Protein AF-A0A7S3SRN6-F1 (afdb_monomer)

Nearest PDB structures (foldseek):
  3l2p-assembly1_A  TM=8.740E-01  e=3.001E-21  Homo sapiens
  3w5o-assembly1_A  TM=5.104E-01  e=5.900E-24  Homo sapiens
  3w1b-assembly1_A  TM=4.991E-01  e=2.522E-24  Homo sapiens
  3w1g-assembly1_A  TM=5.089E-01  e=8.772E-24  Homo sapiens
  3w5o-assembly2_B  TM=5.109E-01  e=4.535E-23  Homo sapiens

Radius of gyration: 28.88 Å; Cα contacts (8 Å, |Δi|>4): 821; chains: 1; bounding box: 76×75×84 Å

Organism: Emiliania huxleyi (NCBI:txid2903)

Structure (mmCIF, N/CA/C/O backbone):
data_AF-A0A7S3SRN6-F1
#
_entry.id   AF-A0A7S3SRN6-F1
#
loop_
_atom_site.group_PDB
_atom_site.id
_atom_site.type_symbol
_atom_site.label_atom_id
_atom_site.label_alt_id
_atom_site.label_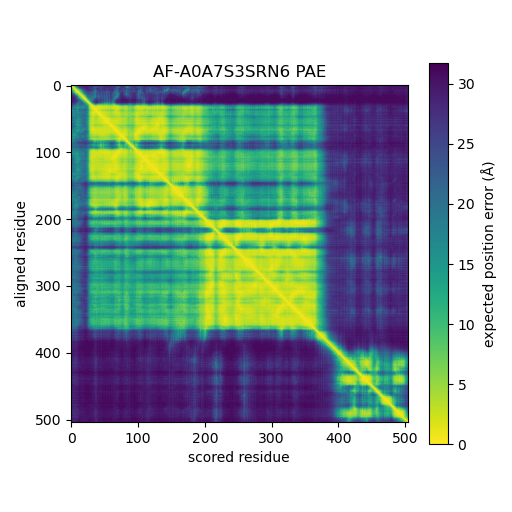comp_id
_atom_site.label_asym_id
_atom_site.label_entity_id
_atom_site.label_seq_id
_atom_site.pdbx_PDB_ins_code
_atom_site.Cartn_x
_atom_site.Cartn_y
_atom_site.Cartn_z
_atom_site.occupancy
_atom_site.B_iso_or_equiv
_atom_site.auth_seq_id
_atom_site.auth_comp_id
_atom_site.auth_asym_id
_atom_site.auth_atom_id
_atom_site.pdbx_PDB_model_num
ATOM 1 N N . GLY A 1 1 ? -6.797 2.881 9.393 1.00 30.70 1 GLY A N 1
ATOM 2 C CA . GLY A 1 1 ? -6.448 1.464 9.559 1.00 30.70 1 GLY A CA 1
ATOM 3 C C . GLY A 1 1 ? -5.070 1.255 8.996 1.00 30.70 1 GLY A C 1
ATOM 4 O O . GLY A 1 1 ? -4.954 0.955 7.815 1.00 30.70 1 GLY A O 1
ATOM 5 N N . ARG A 1 2 ? -4.068 1.547 9.819 1.00 31.56 2 ARG A N 1
ATOM 6 C CA . ARG A 1 2 ? -2.675 1.133 9.683 1.00 31.56 2 ARG A CA 1
ATOM 7 C C . ARG A 1 2 ? -2.211 0.856 11.086 1.00 31.56 2 ARG A C 1
ATOM 9 O O . ARG A 1 2 ? -2.297 1.781 11.878 1.00 31.56 2 ARG A O 1
ATOM 16 N N . GLY A 1 3 ? -1.727 -0.346 11.329 1.00 28.77 3 GLY A N 1
ATOM 17 C CA . GLY A 1 3 ? -1.123 -0.788 12.570 1.00 28.77 3 GLY A CA 1
ATOM 18 C C . GLY A 1 3 ? -0.777 -2.260 12.498 1.00 28.77 3 GLY A C 1
ATOM 19 O O . GLY A 1 3 ? -1.040 -2.984 11.533 1.00 28.77 3 GLY A O 1
ATOM 20 N N . ALA A 1 4 ? 0.016 -2.623 13.479 1.00 32.09 4 ALA A N 1
ATOM 21 C CA . ALA A 1 4 ? 0.765 -3.838 13.613 1.00 32.09 4 ALA A CA 1
ATOM 22 C C . ALA A 1 4 ? -0.178 -5.018 13.843 1.00 32.09 4 ALA A C 1
ATOM 24 O O . ALA A 1 4 ? -0.487 -5.365 14.973 1.00 32.09 4 ALA A O 1
ATOM 25 N N . GLY A 1 5 ? -0.618 -5.626 12.740 1.00 32.72 5 GLY A N 1
ATOM 26 C CA . GLY A 1 5 ? -1.587 -6.714 12.756 1.00 32.72 5 GLY A CA 1
ATOM 27 C C . GLY A 1 5 ? -2.955 -6.220 13.218 1.00 32.72 5 GLY A C 1
ATOM 28 O O . GLY A 1 5 ? -3.069 -5.583 14.255 1.00 32.72 5 GLY A O 1
ATOM 29 N N . ASP A 1 6 ? -4.023 -6.525 12.482 1.00 30.36 6 ASP A N 1
ATOM 30 C CA . ASP A 1 6 ? -5.361 -6.330 13.051 1.00 30.36 6 ASP A CA 1
ATOM 31 C C . ASP A 1 6 ? -5.391 -7.150 14.351 1.00 30.36 6 ASP A C 1
ATOM 33 O O . ASP A 1 6 ? -5.297 -8.365 14.279 1.00 30.36 6 ASP A O 1
ATOM 37 N N . ALA A 1 7 ? -5.379 -6.530 15.526 1.00 28.95 7 ALA A N 1
ATOM 38 C CA . ALA A 1 7 ? -5.305 -7.257 16.783 1.00 28.95 7 ALA A CA 1
ATOM 39 C C . ALA A 1 7 ? -6.702 -7.280 17.415 1.00 28.95 7 ALA A C 1
ATOM 41 O O . ALA A 1 7 ? -7.184 -6.245 17.865 1.00 28.95 7 ALA A O 1
ATOM 42 N N . GLU A 1 8 ? -7.357 -8.442 17.447 1.00 27.03 8 GLU A N 1
ATOM 43 C CA . GLU A 1 8 ? -8.533 -8.701 18.284 1.00 27.03 8 GLU A CA 1
ATOM 44 C C . GLU A 1 8 ? -8.035 -8.727 19.739 1.00 27.03 8 GLU A C 1
ATOM 46 O O . GLU A 1 8 ? -7.272 -9.622 20.115 1.00 27.03 8 GLU A O 1
ATOM 51 N N . ALA A 1 9 ? -8.413 -7.748 20.560 1.00 25.16 9 ALA A N 1
ATOM 52 C CA . ALA A 1 9 ? -8.109 -7.774 21.990 1.00 25.16 9 ALA A CA 1
ATOM 53 C C . ALA A 1 9 ? -9.276 -8.436 22.726 1.00 25.16 9 ALA A C 1
ATOM 55 O O . ALA A 1 9 ? -10.336 -7.822 22.867 1.00 25.16 9 ALA A O 1
ATOM 56 N N . ARG A 1 10 ? -9.104 -9.688 23.175 1.00 24.44 10 ARG A N 1
ATOM 57 C CA . ARG A 1 10 ? -10.104 -10.414 23.978 1.00 24.44 10 ARG A CA 1
ATOM 58 C C . ARG A 1 10 ? -9.890 -10.157 25.453 1.00 24.44 10 ARG A C 1
ATOM 60 O O . ARG A 1 10 ? -8.802 -10.350 25.985 1.00 24.44 10 ARG A O 1
ATOM 67 N N . TRP A 1 11 ? -10.973 -9.769 26.109 1.00 27.02 11 TRP A N 1
ATOM 68 C CA . TRP A 1 11 ? -11.018 -9.492 27.525 1.00 27.02 11 TRP A CA 1
ATOM 69 C C . TRP A 1 11 ? -12.108 -10.304 28.227 1.00 27.02 11 TRP A C 1
ATOM 71 O O . TRP A 1 11 ? -13.270 -10.324 27.807 1.00 27.02 11 TRP A O 1
ATOM 81 N N . ARG A 1 12 ? -11.735 -10.963 29.329 1.00 25.33 12 ARG A N 1
ATOM 82 C CA . ARG A 1 12 ? -12.642 -11.744 30.176 1.00 25.33 12 ARG A CA 1
ATOM 83 C C . ARG A 1 12 ? -12.251 -11.601 31.648 1.00 25.33 12 ARG A C 1
ATOM 85 O O . ARG A 1 12 ? -11.217 -12.121 32.057 1.00 25.33 12 ARG A O 1
ATOM 92 N N . GLN A 1 13 ? -13.097 -10.969 32.457 1.00 24.00 13 GLN A N 1
ATOM 93 C CA . GLN A 1 13 ? -13.023 -11.033 33.918 1.00 24.00 13 GLN A CA 1
ATOM 94 C C . GLN A 1 13 ? -13.489 -12.420 34.367 1.00 24.00 13 GLN A C 1
ATOM 96 O O . GLN A 1 13 ? -14.542 -12.910 33.951 1.00 24.00 13 GLN A O 1
ATOM 101 N N . ARG A 1 14 ? -12.709 -13.072 35.230 1.00 24.69 14 ARG A N 1
ATOM 102 C CA . ARG A 1 14 ? -13.219 -14.190 36.026 1.00 24.69 14 ARG A CA 1
ATOM 103 C C . ARG A 1 14 ? -13.883 -13.611 37.271 1.00 24.69 14 ARG A C 1
ATOM 105 O O . ARG A 1 14 ? -13.189 -13.187 38.187 1.00 24.69 14 ARG A O 1
ATOM 112 N N . SER A 1 15 ? -15.205 -13.651 37.343 1.00 22.80 15 SER A N 1
ATOM 113 C CA . SER A 1 15 ? -15.874 -13.845 38.629 1.00 22.80 15 SER A CA 1
ATOM 114 C C . SER A 1 15 ? -15.694 -15.318 39.016 1.00 22.80 15 SER A C 1
ATOM 116 O O . SER A 1 15 ? -15.903 -16.222 38.205 1.00 22.80 15 SER A O 1
ATOM 118 N N . ALA A 1 16 ? -15.168 -15.560 40.215 1.00 22.41 16 ALA A N 1
ATOM 119 C CA . ALA A 1 16 ? -14.794 -16.887 40.683 1.00 22.41 16 ALA A CA 1
ATOM 120 C C . ALA A 1 16 ? -16.010 -17.822 40.789 1.00 22.41 16 ALA A C 1
ATOM 122 O O . ALA A 1 16 ? -17.021 -17.448 41.371 1.00 22.41 16 ALA A O 1
ATOM 123 N N . ASN A 1 17 ? -15.877 -19.048 40.279 1.00 21.80 17 ASN A N 1
ATOM 124 C CA . ASN A 1 17 ? -16.054 -20.254 41.088 1.00 21.80 17 ASN A CA 1
ATOM 125 C C . ASN A 1 17 ? -15.354 -21.455 40.425 1.00 21.80 17 ASN A C 1
ATOM 127 O O . ASN A 1 17 ? -15.281 -21.570 39.203 1.00 21.80 17 ASN A O 1
ATOM 131 N N . TYR A 1 18 ? -14.726 -22.245 41.289 1.00 22.84 18 TYR A N 1
ATOM 132 C CA . TYR A 1 18 ? -13.701 -23.265 41.061 1.00 22.84 18 TYR A CA 1
ATOM 133 C C . TYR A 1 18 ? -14.275 -24.653 40.741 1.00 22.84 18 TYR A C 1
ATOM 135 O O . TYR A 1 18 ? -15.388 -24.948 41.150 1.00 22.84 18 TYR A O 1
ATOM 143 N N . GLU A 1 19 ? -13.446 -25.507 40.126 1.00 20.92 19 GLU A N 1
ATOM 144 C CA . GLU A 1 19 ? -13.027 -26.857 40.583 1.00 20.92 19 GLU A CA 1
ATOM 145 C C . GLU A 1 19 ? -12.031 -27.420 39.540 1.00 20.92 19 GLU A C 1
ATOM 147 O O . GLU A 1 19 ? -12.190 -27.163 38.353 1.00 20.92 19 GLU A O 1
ATOM 152 N N . LEU A 1 20 ? -10.970 -28.183 39.808 1.00 21.72 20 LEU A N 1
ATOM 153 C CA . LEU A 1 20 ? -10.150 -28.499 40.977 1.00 21.72 20 LEU A CA 1
ATOM 154 C C . LEU A 1 20 ? -8.841 -29.083 40.379 1.00 21.72 20 LEU A C 1
ATOM 156 O O . LEU A 1 20 ? -8.918 -29.925 39.486 1.00 21.72 20 LEU A O 1
ATOM 160 N N . GLY A 1 21 ? -7.646 -28.660 40.822 1.00 21.53 21 GLY A N 1
ATOM 161 C CA . GLY A 1 21 ? -6.384 -29.217 40.295 1.00 21.53 21 GLY A CA 1
ATOM 162 C C . GLY A 1 21 ? -5.071 -28.505 40.664 1.00 21.53 21 GLY A C 1
ATOM 163 O O . GLY A 1 21 ? -4.314 -28.175 39.764 1.00 21.53 21 GLY A O 1
ATOM 164 N N . LYS A 1 22 ? -4.813 -28.310 41.973 1.00 22.38 22 LYS A N 1
ATOM 165 C CA . LYS A 1 22 ? -3.531 -27.952 42.655 1.00 22.38 22 LYS A CA 1
ATOM 166 C C . LYS A 1 22 ? -2.871 -26.588 42.325 1.00 22.38 22 LYS A C 1
ATOM 168 O O . LYS A 1 22 ? -2.167 -26.438 41.340 1.00 22.38 22 LYS A O 1
ATOM 173 N N . SER A 1 23 ? -3.193 -25.567 43.138 1.00 25.16 23 SER A N 1
ATOM 174 C CA . SER A 1 23 ? -2.353 -24.889 44.173 1.00 25.16 23 SER A CA 1
ATOM 175 C C . SER A 1 23 ? -1.394 -23.816 43.621 1.00 25.16 23 SER A C 1
ATOM 177 O O . SER A 1 23 ? -0.496 -24.162 42.871 1.00 25.16 23 SER A O 1
ATOM 179 N N . GLY A 1 24 ? -1.463 -22.524 43.960 1.00 23.77 24 GLY A N 1
ATOM 180 C CA . GLY A 1 24 ? -2.249 -21.792 44.960 1.00 23.77 24 GLY A CA 1
ATOM 181 C C . GLY A 1 24 ? -2.081 -20.260 44.813 1.00 23.77 24 GLY A C 1
ATOM 182 O O . GLY A 1 24 ? -1.319 -19.816 43.963 1.00 23.77 24 GLY A O 1
ATOM 183 N N . SER A 1 25 ? -2.817 -19.510 45.656 1.00 28.16 25 SER A N 1
ATOM 184 C CA . SER A 1 25 ? -2.869 -18.036 45.877 1.00 28.16 25 SER A CA 1
ATOM 185 C C . SER A 1 25 ? -3.151 -17.149 44.645 1.00 28.16 25 SER A C 1
ATOM 187 O O . SER A 1 25 ? -2.421 -17.200 43.673 1.00 28.16 25 SER A O 1
ATOM 189 N N . GLY A 1 26 ? -4.157 -16.273 44.562 1.00 30.77 26 GLY A N 1
ATOM 190 C CA . GLY A 1 26 ? -4.875 -15.528 45.598 1.00 30.77 26 GLY A CA 1
ATOM 191 C C . GLY A 1 26 ? -4.762 -14.018 45.317 1.00 30.77 26 GLY A C 1
ATOM 192 O O . GLY A 1 26 ? -4.059 -13.331 46.042 1.00 30.77 26 GLY A O 1
ATOM 193 N N . GLY A 1 27 ? -5.410 -13.525 44.250 1.00 31.12 27 GLY A N 1
ATOM 194 C CA . GLY A 1 27 ? -5.484 -12.106 43.856 1.00 31.12 27 GLY A CA 1
ATOM 195 C C . GLY A 1 27 ? -6.184 -11.961 42.495 1.00 31.12 27 GLY A C 1
ATOM 196 O O . GLY A 1 27 ? -5.801 -12.632 41.540 1.00 31.12 27 GLY A O 1
ATOM 197 N N . GLY A 1 28 ? -7.266 -11.181 42.406 1.00 41.91 28 GLY A N 1
ATOM 198 C CA . GLY A 1 28 ? -8.108 -11.076 41.205 1.00 41.91 28 GLY A CA 1
ATOM 199 C C . GLY A 1 28 ? -7.416 -10.346 40.052 1.00 41.91 28 GLY A C 1
ATOM 200 O O . GLY A 1 28 ? -7.559 -9.137 39.924 1.00 41.91 28 GLY A O 1
ATOM 201 N N . GLY A 1 29 ? -6.667 -11.078 39.227 1.00 55.06 29 GLY A N 1
ATOM 202 C CA . GLY A 1 29 ? -5.972 -10.541 38.056 1.00 55.06 29 GLY A CA 1
ATOM 203 C C . GLY A 1 29 ? -6.871 -10.398 36.823 1.00 55.06 29 GLY A C 1
ATOM 204 O O . GLY A 1 29 ? -7.668 -11.285 36.501 1.00 55.06 29 GLY A O 1
ATOM 205 N N . PHE A 1 30 ? -6.714 -9.281 36.117 1.00 64.19 30 PHE A N 1
ATOM 206 C CA . PHE A 1 30 ? -7.155 -9.091 34.736 1.00 64.19 30 PHE A CA 1
ATOM 207 C C . PHE A 1 30 ? -6.277 -9.951 33.806 1.00 64.19 30 PHE A C 1
ATOM 209 O O . PHE A 1 30 ? -5.125 -10.223 34.119 1.00 64.19 30 PHE A O 1
ATOM 216 N N . ARG A 1 31 ? -6.810 -10.414 32.669 1.00 77.69 31 ARG A N 1
ATOM 217 C CA . ARG A 1 31 ? -6.010 -11.040 31.603 1.00 77.69 31 ARG A CA 1
ATOM 218 C C . ARG A 1 31 ? -6.426 -10.444 30.263 1.00 77.69 31 ARG A C 1
ATOM 220 O O . ARG A 1 31 ? -7.612 -10.478 29.930 1.00 77.69 31 ARG A O 1
ATOM 227 N N . ALA A 1 32 ? -5.458 -9.942 29.501 1.00 83.69 32 ALA A N 1
ATOM 228 C CA . ALA A 1 32 ? -5.636 -9.569 28.101 1.00 83.69 32 ALA A CA 1
ATOM 229 C C . ALA A 1 32 ? -4.971 -10.587 27.177 1.00 83.69 32 ALA A C 1
ATOM 231 O O . ALA A 1 32 ? -3.886 -11.091 27.461 1.00 83.69 32 ALA A O 1
ATOM 232 N N . GLU A 1 33 ? -5.622 -10.838 26.048 1.00 88.88 33 GLU A N 1
ATOM 233 C CA . GLU A 1 33 ? -5.079 -11.623 24.946 1.00 88.88 33 GLU A CA 1
ATOM 234 C C . GLU A 1 33 ? -5.138 -10.790 23.666 1.00 88.88 33 GLU A C 1
ATOM 236 O O . GLU A 1 33 ? -6.126 -10.089 23.422 1.00 88.88 33 GLU A O 1
ATOM 241 N N . TRP A 1 34 ? -4.100 -10.890 22.840 1.00 85.62 34 TRP A N 1
ATOM 242 C CA . TRP A 1 34 ? -3.951 -10.124 21.605 1.00 85.62 34 TRP A CA 1
ATOM 243 C C . TRP A 1 34 ? -3.855 -11.065 20.409 1.00 85.62 34 TRP A C 1
ATOM 245 O O . TRP A 1 34 ? -2.998 -11.945 20.379 1.00 85.62 34 TRP A O 1
ATOM 255 N N . TRP A 1 35 ? -4.695 -10.864 19.395 1.00 84.81 35 TRP A N 1
ATOM 256 C CA . TRP A 1 35 ? -4.815 -11.798 18.271 1.00 84.81 35 TRP A CA 1
ATOM 257 C C . TRP A 1 35 ? -4.707 -11.099 16.925 1.00 84.81 35 TRP A C 1
ATOM 259 O O . TRP A 1 35 ? -5.609 -10.364 16.567 1.00 84.81 35 TRP A O 1
ATOM 269 N N . SER A 1 36 ? -3.674 -11.377 16.129 1.00 80.19 36 SER A N 1
ATOM 270 C CA . SER A 1 36 ? -3.524 -10.787 14.784 1.00 80.19 36 SER A CA 1
ATOM 271 C C . SER A 1 36 ? -4.699 -11.089 13.831 1.00 80.19 36 SER A C 1
ATOM 273 O O . SER A 1 36 ? -5.464 -12.030 14.039 1.00 80.19 36 SER A O 1
ATOM 275 N N . ARG A 1 37 ? -4.751 -10.389 12.685 1.00 72.88 37 ARG A N 1
ATOM 276 C CA . ARG A 1 37 ? -5.779 -10.539 11.636 1.00 72.88 37 ARG A CA 1
ATOM 277 C C . ARG A 1 37 ? -5.948 -11.983 11.184 1.00 72.88 37 ARG A C 1
ATOM 279 O O . ARG A 1 37 ? -7.038 -12.435 10.851 1.00 72.88 37 ARG A O 1
ATOM 286 N N . SER A 1 38 ? -4.825 -12.696 11.137 1.00 72.12 38 SER A N 1
ATOM 287 C CA . SER A 1 38 ? -4.731 -14.107 10.766 1.00 72.12 38 SER A CA 1
ATOM 288 C C . SER A 1 38 ? -4.978 -15.070 11.936 1.00 72.12 38 SER A C 1
ATOM 290 O O . SER A 1 38 ? -4.677 -16.252 11.811 1.00 72.12 38 SER A O 1
ATOM 292 N N . ARG A 1 39 ? -5.495 -14.571 13.067 1.00 80.94 39 ARG A N 1
ATOM 293 C CA . ARG A 1 39 ? -5.759 -15.288 14.326 1.00 80.94 39 ARG A CA 1
ATOM 294 C C . ARG A 1 39 ? -4.526 -15.925 14.968 1.00 80.94 39 ARG A C 1
ATOM 296 O O . ARG A 1 39 ? -4.629 -16.940 15.646 1.00 80.94 39 ARG A O 1
ATOM 303 N N . LYS A 1 40 ? -3.351 -15.335 14.751 1.00 81.56 40 LYS A N 1
ATOM 304 C CA . LYS A 1 40 ? -2.128 -15.723 15.471 1.00 81.56 40 LYS A CA 1
ATOM 305 C C . LYS A 1 40 ? -2.042 -14.950 16.777 1.00 81.56 40 LYS A C 1
ATOM 307 O O . LYS A 1 40 ? -2.223 -13.732 16.745 1.00 81.56 40 LYS A O 1
ATOM 312 N N . ASP A 1 41 ? -1.739 -15.653 17.858 1.00 84.56 41 ASP A N 1
ATOM 313 C CA . ASP A 1 41 ? -1.515 -15.068 19.176 1.00 84.56 41 ASP A CA 1
ATOM 314 C C . ASP A 1 41 ? -0.289 -14.138 19.154 1.00 84.56 41 ASP A C 1
ATOM 316 O O . ASP A 1 41 ? 0.812 -14.526 18.754 1.00 84.56 41 ASP A O 1
ATOM 320 N N . ALA A 1 42 ? -0.512 -12.892 19.556 1.00 83.94 42 ALA A N 1
ATOM 321 C CA . ALA A 1 42 ? 0.465 -11.816 19.660 1.00 83.94 42 ALA A CA 1
ATOM 322 C C . ALA A 1 42 ? 0.598 -11.303 21.107 1.00 83.94 42 ALA A C 1
ATOM 324 O O . ALA A 1 42 ? 1.219 -10.268 21.345 1.00 83.94 42 ALA A O 1
ATOM 325 N N . SER A 1 43 ? 0.044 -12.016 22.091 1.00 83.88 43 SER A N 1
ATOM 326 C CA . SER A 1 43 ? 0.059 -11.609 23.503 1.00 83.88 43 SER A CA 1
ATOM 327 C C . SER A 1 43 ? 1.480 -11.493 24.053 1.00 83.88 43 SER A C 1
ATOM 329 O O . SER A 1 43 ? 1.754 -10.611 24.854 1.00 83.88 43 SER A O 1
ATOM 331 N N . HIS A 1 44 ? 2.409 -12.307 23.547 1.00 82.38 44 HIS A N 1
ATOM 332 C CA . HIS A 1 44 ? 3.837 -12.225 23.869 1.00 82.38 44 HIS A CA 1
ATOM 333 C C . HIS A 1 44 ? 4.526 -10.941 23.367 1.00 82.38 44 HIS A C 1
ATOM 335 O O . HIS A 1 44 ? 5.606 -10.613 23.847 1.00 82.38 44 HIS A O 1
ATOM 341 N N . LEU A 1 45 ? 3.942 -10.230 22.393 1.00 78.81 45 LEU A N 1
ATOM 342 C CA . LEU A 1 45 ? 4.490 -8.973 21.865 1.00 78.81 45 LEU A CA 1
ATOM 343 C C . LEU A 1 45 ? 3.970 -7.757 22.631 1.00 78.81 45 LEU A C 1
ATOM 345 O O . LEU A 1 45 ? 4.706 -6.791 22.821 1.00 78.81 45 LEU A O 1
ATOM 349 N N . TYR A 1 46 ? 2.698 -7.794 23.038 1.00 82.38 46 TYR A N 1
ATOM 350 C CA . TYR A 1 46 ? 1.994 -6.608 23.534 1.00 82.38 46 TYR A CA 1
ATOM 351 C C . TYR A 1 46 ? 1.578 -6.695 25.000 1.00 82.38 46 TYR A C 1
ATOM 353 O O . TYR A 1 46 ? 1.416 -5.647 25.621 1.00 82.38 46 TYR A O 1
ATOM 361 N N . GLY A 1 47 ? 1.421 -7.907 25.545 1.00 80.75 47 GLY A N 1
ATOM 362 C CA . GLY A 1 47 ? 0.859 -8.174 26.871 1.00 80.75 47 GLY A CA 1
ATOM 363 C C . GLY A 1 47 ? 1.508 -7.333 27.961 1.00 80.75 47 GLY A C 1
ATOM 364 O O . GLY A 1 47 ? 0.859 -6.430 28.479 1.00 80.75 47 GLY A O 1
ATOM 365 N N . GLU A 1 48 ? 2.803 -7.546 28.210 1.00 81.00 48 GLU A N 1
ATOM 366 C CA . GLU A 1 48 ? 3.558 -6.828 29.251 1.00 81.00 48 GLU A CA 1
ATOM 367 C C . GLU A 1 48 ? 3.486 -5.302 29.089 1.00 81.00 48 GLU A C 1
ATOM 369 O O . GLU A 1 48 ? 3.337 -4.572 30.060 1.00 81.00 48 GLU A O 1
ATOM 374 N N . SER A 1 49 ? 3.543 -4.797 27.852 1.00 81.44 49 SER A N 1
ATOM 375 C CA . SER A 1 49 ? 3.565 -3.350 27.592 1.00 81.44 49 SER A CA 1
ATOM 376 C C . SER A 1 49 ? 2.203 -2.655 27.702 1.00 81.44 49 SER A C 1
ATOM 378 O O . SER A 1 49 ? 2.150 -1.430 27.801 1.00 81.44 49 SER A O 1
ATOM 380 N N . MET A 1 50 ? 1.105 -3.412 27.633 1.00 85.62 50 MET A N 1
ATOM 381 C CA . MET A 1 50 ? -0.253 -2.866 27.533 1.00 85.62 50 MET A CA 1
ATOM 382 C C . MET A 1 50 ? -1.154 -3.253 28.706 1.00 85.62 50 MET A C 1
ATOM 384 O O . MET A 1 50 ? -2.242 -2.693 28.825 1.00 85.62 50 MET A O 1
ATOM 388 N N . GLU A 1 51 ? -0.742 -4.187 29.561 1.00 84.94 51 GLU A N 1
ATOM 389 C CA . GLU A 1 51 ? -1.555 -4.674 30.678 1.00 84.94 51 GLU A CA 1
ATOM 390 C C . GLU A 1 51 ? -1.922 -3.549 31.654 1.00 84.94 51 GLU A C 1
ATOM 392 O O . GLU A 1 51 ? -3.108 -3.300 31.874 1.00 84.94 51 GLU A O 1
ATOM 397 N N . ASP A 1 52 ? -0.937 -2.775 32.118 1.00 86.06 52 ASP A N 1
ATOM 398 C CA . ASP A 1 52 ? -1.170 -1.615 32.991 1.00 86.06 52 ASP A CA 1
ATOM 399 C C . ASP A 1 52 ? -2.052 -0.554 32.321 1.00 86.06 52 ASP A C 1
ATOM 401 O O . ASP A 1 52 ? -2.938 0.033 32.945 1.00 86.06 52 ASP A O 1
ATOM 405 N N . VAL A 1 53 ? -1.845 -0.333 31.017 1.00 88.00 53 VAL A N 1
ATOM 406 C CA . VAL A 1 53 ? -2.640 0.619 30.232 1.00 88.00 53 VAL A CA 1
ATOM 407 C C . VAL A 1 53 ? -4.101 0.184 30.203 1.00 88.00 53 VAL A C 1
ATOM 409 O O . VAL A 1 53 ? -4.986 1.015 30.394 1.00 88.00 53 VAL A O 1
ATOM 412 N N . LEU A 1 54 ? -4.372 -1.103 29.980 1.00 86.56 54 LEU A N 1
ATOM 413 C CA . LEU A 1 54 ? -5.733 -1.630 29.958 1.00 86.56 54 LEU A CA 1
ATOM 414 C C . LEU A 1 54 ? -6.382 -1.583 31.342 1.00 86.56 54 LEU A C 1
ATOM 416 O O . LEU A 1 54 ? -7.542 -1.185 31.428 1.00 86.56 54 LEU A O 1
ATOM 420 N N . CYS A 1 55 ? -5.645 -1.912 32.403 1.00 86.00 55 CYS A N 1
ATOM 421 C CA . CYS A 1 55 ? -6.126 -1.809 33.782 1.00 86.00 55 CYS A CA 1
ATOM 422 C C . CYS A 1 55 ? -6.544 -0.376 34.151 1.00 86.00 55 CYS A C 1
ATOM 424 O O . CYS A 1 55 ? -7.547 -0.184 34.831 1.00 86.00 55 CYS A O 1
ATOM 426 N N . GLU A 1 56 ? -5.810 0.633 33.681 1.00 90.12 56 GLU A N 1
ATOM 427 C CA . GLU A 1 56 ? -6.135 2.045 33.922 1.00 90.12 56 GLU A CA 1
ATOM 428 C C . GLU A 1 56 ? -7.277 2.559 33.025 1.00 90.12 56 GLU A C 1
ATOM 430 O O . GLU A 1 56 ? -8.098 3.384 33.441 1.00 90.12 56 GLU A O 1
ATOM 435 N N . CYS A 1 57 ? -7.316 2.105 31.769 1.00 92.25 57 CYS A N 1
ATOM 436 C CA . CYS A 1 57 ? -8.206 2.656 30.749 1.00 92.25 57 CYS A CA 1
ATOM 437 C C . CYS A 1 57 ? -9.586 1.991 30.720 1.00 92.25 57 CYS A C 1
ATOM 439 O O . CYS A 1 57 ? -10.573 2.657 30.404 1.00 92.25 57 CYS A O 1
ATOM 441 N N . VAL A 1 58 ? -9.697 0.695 31.009 1.00 90.88 58 VAL A N 1
ATOM 442 C CA . VAL A 1 58 ? -10.988 -0.008 31.027 1.00 90.88 58 VAL A CA 1
ATOM 443 C C . VAL A 1 58 ? -11.736 0.349 32.310 1.00 90.88 58 VAL A C 1
ATOM 445 O O . VAL A 1 58 ? -11.157 0.363 33.393 1.00 90.88 58 VAL A O 1
ATOM 448 N N . ARG A 1 59 ? -13.030 0.672 32.211 1.00 91.12 59 ARG A N 1
ATOM 449 C CA . ARG A 1 59 ? -13.807 1.010 33.411 1.00 91.12 59 ARG A CA 1
ATOM 450 C C . ARG A 1 59 ? -14.057 -0.212 34.299 1.00 91.12 59 ARG A C 1
ATOM 452 O O . ARG A 1 59 ? -14.233 -1.322 33.811 1.00 91.12 59 ARG A O 1
ATOM 459 N N . GLU A 1 60 ? -14.175 0.034 35.600 1.00 87.38 60 GLU A N 1
ATOM 460 C CA . GLU A 1 60 ? -14.351 -0.993 36.639 1.00 87.38 60 GLU A CA 1
ATOM 461 C C . GLU A 1 60 ? -15.635 -1.833 36.501 1.00 87.38 60 GLU A C 1
ATOM 463 O O . GLU A 1 60 ? -15.675 -2.976 36.949 1.00 87.38 60 GLU A O 1
ATOM 468 N N . ASP A 1 61 ? -16.690 -1.290 35.884 1.00 89.19 61 ASP A N 1
ATOM 469 C CA . ASP A 1 61 ? -17.979 -1.969 35.673 1.00 89.19 61 ASP A CA 1
ATOM 470 C C . ASP A 1 61 ? -17.999 -2.898 34.450 1.00 89.19 61 ASP A C 1
ATOM 472 O O . ASP A 1 61 ? -18.976 -3.613 34.194 1.00 89.19 61 ASP A O 1
ATOM 476 N N . VAL A 1 62 ? -16.937 -2.867 33.653 1.00 90.44 62 VAL A N 1
ATOM 477 C CA . VAL A 1 62 ? -16.774 -3.753 32.508 1.00 90.44 62 VAL A CA 1
ATOM 478 C C . VAL A 1 62 ? -16.295 -5.084 33.082 1.00 90.44 62 VAL A C 1
ATOM 480 O O . VAL A 1 62 ? -15.347 -5.094 33.853 1.00 90.44 62 VAL A O 1
ATOM 483 N N . THR A 1 63 ? -16.940 -6.201 32.710 1.00 89.81 63 THR A N 1
ATOM 484 C CA . THR A 1 63 ? -16.597 -7.591 33.091 1.00 89.81 63 THR A CA 1
ATOM 485 C C . THR A 1 63 ? -16.092 -8.477 31.940 1.00 89.81 63 THR A C 1
ATOM 487 O O . THR A 1 63 ? -15.422 -9.484 32.143 1.00 89.81 63 THR A O 1
ATOM 490 N N . SER A 1 64 ? -16.380 -8.147 30.683 1.00 88.75 64 SER A N 1
ATOM 491 C CA . SER A 1 64 ? -15.661 -8.708 29.521 1.00 88.75 64 SER A CA 1
ATOM 492 C C . SER A 1 64 ? -15.765 -7.755 28.335 1.00 88.75 64 SER A C 1
ATOM 494 O O . SER A 1 64 ? -16.702 -6.965 28.258 1.00 88.75 64 SER A O 1
ATOM 496 N N . LEU A 1 65 ? -14.794 -7.778 27.427 1.00 92.19 65 LEU A N 1
ATOM 497 C CA . LEU A 1 65 ? -14.686 -6.814 26.330 1.00 92.19 65 LEU A CA 1
ATOM 498 C C . LEU A 1 65 ? -13.995 -7.478 25.139 1.00 92.19 65 LEU A C 1
ATOM 500 O O . LEU A 1 65 ? -13.134 -8.332 25.307 1.00 92.19 65 LEU A O 1
ATOM 504 N N . LEU A 1 66 ? -14.365 -7.105 23.924 1.00 93.44 66 LEU A N 1
ATOM 505 C CA . LEU A 1 66 ? -13.598 -7.457 22.734 1.00 93.44 66 LEU A CA 1
ATOM 506 C C . LEU A 1 66 ? -13.424 -6.200 21.910 1.00 93.44 66 LEU A C 1
ATOM 508 O O . LEU A 1 66 ? -14.417 -5.674 21.406 1.00 93.44 66 LEU A O 1
ATOM 512 N N . LEU A 1 67 ? -12.193 -5.707 21.816 1.00 92.69 67 LEU A N 1
ATOM 513 C CA . LEU A 1 67 ? -11.883 -4.511 21.042 1.00 92.69 67 LEU A CA 1
ATOM 514 C C . LEU A 1 67 ? -11.304 -4.899 19.690 1.00 92.69 67 LEU A C 1
ATOM 516 O O . LEU A 1 67 ? -10.461 -5.791 19.598 1.00 92.69 67 LEU A O 1
ATOM 520 N N . ASP A 1 68 ? -11.753 -4.183 18.665 1.00 90.75 68 ASP A N 1
ATOM 521 C CA . ASP A 1 68 ? -11.129 -4.184 17.349 1.00 90.75 68 ASP A CA 1
ATOM 522 C C . ASP A 1 68 ? -10.413 -2.848 17.161 1.00 90.75 68 ASP A C 1
ATOM 524 O O . ASP A 1 68 ? -10.944 -1.769 17.474 1.00 90.75 68 ASP A O 1
ATOM 528 N N . GLY A 1 69 ? -9.174 -2.922 16.708 1.00 89.12 69 GLY A N 1
ATOM 529 C CA . GLY A 1 69 ? -8.265 -1.804 16.780 1.00 89.12 69 GLY A CA 1
ATOM 530 C C . GLY A 1 69 ? -6.965 -2.060 16.056 1.00 89.12 69 GLY A C 1
ATOM 531 O O . GLY A 1 69 ? -6.774 -3.039 15.339 1.00 89.12 69 GLY A O 1
ATOM 532 N N . GLU A 1 70 ? -6.079 -1.101 16.230 1.00 85.50 70 GLU A N 1
ATOM 533 C CA . GLU A 1 70 ? -4.904 -0.952 15.407 1.00 85.50 70 GLU A CA 1
ATOM 534 C C . GLU A 1 70 ? -3.718 -0.646 16.319 1.00 85.50 70 GLU A C 1
ATOM 536 O O . GLU A 1 70 ? -3.709 0.378 17.006 1.00 85.50 70 GLU A O 1
ATOM 541 N N . MET A 1 71 ? -2.748 -1.558 16.386 1.00 85.44 71 MET A N 1
ATOM 542 C CA . MET A 1 71 ? -1.589 -1.393 17.262 1.00 85.44 71 MET A CA 1
ATOM 543 C C . MET A 1 71 ? -0.536 -0.510 16.589 1.00 85.44 71 MET A C 1
ATOM 545 O O . MET A 1 71 ? -0.044 -0.823 15.510 1.00 85.44 71 MET A O 1
ATOM 549 N N . MET A 1 72 ? -0.169 0.597 17.215 1.00 83.44 72 MET A N 1
ATOM 550 C CA . MET A 1 72 ? 0.809 1.553 16.700 1.00 83.44 72 MET A CA 1
ATOM 551 C C . MET A 1 72 ? 2.038 1.607 17.591 1.00 83.44 72 MET A C 1
ATOM 553 O O . MET A 1 72 ? 1.971 1.258 18.764 1.00 83.44 72 MET A O 1
ATOM 557 N N . VAL A 1 73 ? 3.151 2.086 17.042 1.00 82.44 73 VAL A N 1
ATOM 558 C CA . VAL A 1 73 ? 4.279 2.556 17.847 1.00 82.44 73 VAL A CA 1
ATOM 559 C C . VAL A 1 73 ? 4.314 4.068 17.736 1.00 82.44 73 VAL A C 1
ATOM 561 O O . VAL A 1 73 ? 4.165 4.620 16.641 1.00 82.44 73 VAL A O 1
ATOM 564 N N . VAL A 1 74 ? 4.434 4.728 18.878 1.00 82.12 74 VAL A N 1
ATOM 565 C CA . VAL A 1 74 ? 4.501 6.179 18.980 1.00 82.12 74 VAL A CA 1
ATOM 566 C C . VAL A 1 74 ? 5.811 6.583 19.625 1.00 82.12 74 VAL A C 1
ATOM 568 O O . VAL A 1 74 ? 6.224 6.008 20.632 1.00 82.12 74 VAL A O 1
ATOM 571 N N . ASP A 1 75 ? 6.432 7.581 19.021 1.00 85.00 75 ASP A N 1
ATOM 572 C CA . ASP A 1 75 ? 7.552 8.308 19.583 1.00 85.00 75 ASP A CA 1
ATOM 573 C C . ASP A 1 75 ? 7.018 9.311 20.606 1.00 85.00 75 ASP A C 1
ATOM 575 O O . ASP A 1 75 ? 6.207 10.176 20.274 1.00 85.00 75 ASP A O 1
ATOM 579 N N . LEU A 1 76 ? 7.426 9.163 21.863 1.00 84.94 76 LEU A N 1
ATOM 580 C CA . LEU A 1 76 ? 6.988 10.011 22.968 1.00 84.94 76 LEU A CA 1
ATOM 581 C C . LEU A 1 76 ? 7.636 11.401 22.938 1.00 84.94 76 LEU A C 1
ATOM 583 O O . LEU A 1 76 ? 7.077 12.325 23.526 1.00 84.94 76 LEU A O 1
ATOM 587 N N . GLU A 1 77 ? 8.772 11.567 22.257 1.00 85.62 77 GLU A N 1
ATOM 588 C CA . GLU A 1 77 ? 9.445 12.861 22.111 1.00 85.62 77 GLU A CA 1
ATOM 589 C C . GLU A 1 77 ? 8.754 13.707 21.042 1.00 85.62 77 GLU A C 1
ATOM 591 O O . GLU A 1 77 ? 8.454 14.883 21.258 1.00 85.62 77 GLU A O 1
ATOM 596 N N . THR A 1 78 ? 8.459 13.103 19.887 1.00 81.69 78 THR A N 1
ATOM 597 C CA . THR A 1 78 ? 7.820 13.814 18.766 1.00 81.69 78 THR A CA 1
ATOM 598 C C . THR A 1 78 ? 6.294 13.722 18.773 1.00 81.69 78 THR A C 1
ATOM 600 O O . THR A 1 78 ? 5.623 14.474 18.059 1.00 81.69 78 THR A O 1
ATOM 603 N N . GLY A 1 79 ? 5.723 12.792 19.542 1.00 79.75 79 GLY A N 1
ATOM 604 C CA . GLY A 1 79 ? 4.295 12.471 19.562 1.00 79.75 79 GLY A CA 1
ATOM 605 C C . GLY A 1 79 ? 3.786 11.803 18.278 1.00 79.75 79 GLY A C 1
ATOM 606 O O . GLY A 1 79 ? 2.569 11.681 18.096 1.00 79.75 79 GLY A O 1
ATOM 607 N N . ARG A 1 80 ? 4.679 11.413 17.357 1.00 76.75 80 ARG A N 1
ATOM 608 C CA . ARG A 1 80 ? 4.326 10.895 16.027 1.00 76.75 80 ARG A CA 1
ATOM 609 C C . ARG A 1 80 ? 4.287 9.375 16.003 1.00 76.75 80 ARG A C 1
ATOM 611 O O . ARG A 1 80 ? 5.063 8.697 16.667 1.00 76.75 80 ARG A O 1
ATOM 618 N N . TYR A 1 81 ? 3.390 8.836 15.181 1.00 78.25 81 TYR A N 1
ATOM 619 C CA . TYR A 1 81 ? 3.368 7.407 14.897 1.00 78.25 81 TYR A CA 1
ATOM 620 C C . TYR A 1 81 ? 4.488 7.026 13.935 1.00 78.25 81 TYR A C 1
ATOM 622 O O . TYR A 1 81 ? 4.676 7.687 12.909 1.00 78.25 81 TYR A O 1
ATOM 630 N N . LEU A 1 82 ? 5.168 5.925 14.237 1.00 72.19 82 LEU A N 1
ATOM 631 C CA . LEU A 1 82 ? 6.199 5.380 13.368 1.00 72.19 82 LEU A CA 1
ATOM 632 C C . LEU A 1 82 ? 5.601 4.738 12.099 1.00 72.19 82 LEU A C 1
ATOM 634 O O . LEU A 1 82 ? 4.523 4.120 12.158 1.00 72.19 82 LEU A O 1
ATOM 638 N N . PRO A 1 83 ? 6.282 4.862 10.942 1.00 62.66 83 PRO A N 1
ATOM 639 C CA . PRO A 1 83 ? 5.883 4.215 9.698 1.00 62.66 83 PRO A CA 1
ATOM 640 C C . PRO A 1 83 ? 5.811 2.685 9.800 1.00 62.66 83 PRO A C 1
ATOM 642 O O . PRO A 1 83 ? 6.497 2.019 10.571 1.00 62.66 83 PRO A O 1
ATOM 645 N N . PHE A 1 84 ? 4.965 2.085 8.963 1.00 57.44 84 PHE A N 1
ATOM 646 C CA . PHE A 1 84 ? 4.847 0.628 8.899 1.00 57.44 84 PHE A CA 1
ATOM 647 C C . PHE A 1 84 ? 6.110 0.001 8.301 1.00 57.44 84 PHE A C 1
ATOM 649 O O . PHE A 1 84 ? 6.470 0.334 7.175 1.00 57.44 84 PHE A O 1
ATOM 656 N N . GLY A 1 85 ? 6.683 -0.974 9.008 1.00 53.91 85 GLY A N 1
ATOM 657 C CA . GLY A 1 85 ? 7.926 -1.665 8.647 1.00 53.91 85 GLY A CA 1
ATOM 658 C C . GLY A 1 85 ? 8.892 -1.710 9.828 1.00 53.91 85 GLY A C 1
ATOM 659 O O . GLY A 1 85 ? 9.437 -2.770 10.120 1.00 53.91 85 GLY A O 1
ATOM 660 N N . GLU A 1 86 ? 8.960 -0.602 10.566 1.00 53.75 86 GLU A N 1
ATOM 661 C CA . GLU A 1 86 ? 9.820 -0.389 11.740 1.00 53.75 86 GLU A CA 1
ATOM 662 C C . GLU A 1 86 ? 9.158 -0.873 13.055 1.00 53.75 86 GLU A C 1
ATOM 664 O O . GLU A 1 86 ? 9.826 -1.152 14.040 1.00 53.75 86 GLU A O 1
ATOM 669 N N . ASN A 1 87 ? 7.836 -1.092 13.050 1.00 52.91 87 ASN A N 1
ATOM 670 C CA . ASN A 1 87 ? 6.995 -1.342 14.239 1.00 52.91 87 ASN A CA 1
ATOM 671 C C . ASN A 1 87 ? 6.987 -2.785 14.791 1.00 52.91 87 ASN A C 1
ATOM 673 O O . ASN A 1 87 ? 5.957 -3.230 15.302 1.00 52.91 87 ASN A O 1
ATOM 677 N N . ARG A 1 88 ? 8.053 -3.579 14.636 1.00 52.12 88 ARG A N 1
ATOM 678 C CA . ARG A 1 88 ? 7.972 -5.028 14.940 1.00 52.12 88 ARG A CA 1
ATOM 679 C C . ARG A 1 88 ? 8.380 -5.421 16.355 1.00 52.12 88 ARG A C 1
ATOM 681 O O . ARG A 1 88 ? 7.912 -6.449 16.833 1.00 52.12 88 ARG A O 1
ATOM 688 N N . SER A 1 89 ? 9.220 -4.638 17.021 1.00 55.88 89 SER A N 1
ATOM 689 C CA . SER A 1 89 ? 9.707 -4.971 18.357 1.00 55.88 89 SER A CA 1
ATOM 690 C C . SER A 1 89 ? 10.169 -3.712 19.068 1.00 55.88 89 SER A C 1
ATOM 692 O O . SER A 1 89 ? 11.112 -3.080 18.612 1.00 55.88 89 SER A O 1
ATOM 694 N N . LEU A 1 90 ? 9.567 -3.377 20.214 1.00 60.12 90 LEU A N 1
ATOM 695 C CA . LEU A 1 90 ? 10.110 -2.335 21.094 1.00 60.12 90 LEU A CA 1
ATOM 696 C C . LEU A 1 90 ? 11.494 -2.702 21.649 1.00 60.12 90 LEU A C 1
ATOM 698 O O . LEU A 1 90 ? 12.151 -1.835 22.191 1.00 60.12 90 LEU A O 1
ATOM 702 N N . LYS A 1 91 ? 11.971 -3.952 21.529 1.00 58.38 91 LYS A N 1
ATOM 703 C CA . LYS A 1 91 ? 13.293 -4.337 22.061 1.00 58.38 91 LYS A CA 1
ATOM 704 C C . LYS A 1 91 ? 14.452 -3.605 21.380 1.00 58.38 91 LYS A C 1
ATOM 706 O O . LYS A 1 91 ? 15.505 -3.469 21.990 1.00 58.38 91 LYS A O 1
ATOM 711 N N . ASP A 1 92 ? 14.238 -3.138 20.152 1.00 53.94 92 ASP A N 1
ATOM 712 C CA . ASP A 1 92 ? 15.240 -2.416 19.365 1.00 53.94 92 ASP A CA 1
ATOM 713 C C . ASP A 1 92 ? 15.144 -0.891 19.561 1.00 53.94 92 ASP A C 1
ATOM 715 O O . ASP A 1 92 ? 16.015 -0.146 19.113 1.00 53.94 92 ASP A O 1
ATOM 719 N N . PHE A 1 93 ? 14.103 -0.417 20.255 1.00 57.34 93 PHE A N 1
ATOM 720 C CA . PHE A 1 93 ? 13.842 0.996 20.496 1.00 57.34 93 PHE A CA 1
ATOM 721 C C . PHE A 1 93 ? 13.897 1.272 22.005 1.00 57.34 93 PHE A C 1
ATOM 723 O O . PHE A 1 93 ? 13.318 0.548 22.803 1.00 57.34 93 PHE A O 1
ATOM 730 N N . GLY A 1 94 ? 14.628 2.303 22.429 1.00 60.22 94 GLY A N 1
ATOM 731 C CA . GLY A 1 94 ? 14.753 2.650 23.850 1.00 60.22 94 GLY A CA 1
ATOM 732 C C . GLY A 1 94 ? 13.428 3.071 24.516 1.00 60.22 94 GLY A C 1
ATOM 733 O O . GLY A 1 94 ? 12.333 2.899 23.988 1.00 60.22 94 GLY A O 1
ATOM 734 N N . THR A 1 95 ? 13.516 3.705 25.686 1.00 67.06 95 THR A N 1
ATOM 735 C CA . THR A 1 95 ? 12.348 4.147 26.478 1.00 67.06 95 THR A CA 1
ATOM 736 C C . THR A 1 95 ? 11.508 5.260 25.833 1.00 67.06 95 THR A C 1
ATOM 738 O O . THR A 1 95 ? 10.437 5.581 26.351 1.00 67.06 95 THR A O 1
ATOM 741 N N . SER A 1 96 ? 11.966 5.854 24.726 1.00 77.75 96 SER A N 1
ATOM 742 C CA . SER A 1 96 ? 11.267 6.919 23.995 1.00 77.75 96 SER A CA 1
ATOM 743 C C . SER A 1 96 ? 10.133 6.413 23.100 1.00 77.75 96 SER A C 1
ATOM 745 O O . SER A 1 96 ? 9.292 7.209 22.690 1.00 77.75 96 SER A O 1
ATOM 747 N N . MET A 1 97 ? 10.053 5.106 22.828 1.00 83.06 97 MET A N 1
ATOM 748 C CA . MET A 1 97 ? 9.004 4.514 21.993 1.00 83.06 97 MET A CA 1
ATOM 749 C C . MET A 1 97 ? 8.019 3.701 22.830 1.00 83.06 97 MET A C 1
ATOM 751 O O . MET A 1 97 ? 8.392 3.019 23.786 1.00 83.06 97 MET A O 1
ATOM 755 N N . ARG A 1 98 ? 6.738 3.738 22.457 1.00 84.50 98 ARG A N 1
ATOM 756 C CA . ARG A 1 98 ? 5.683 3.004 23.168 1.00 84.50 98 ARG A CA 1
ATOM 757 C C . ARG A 1 98 ? 4.650 2.409 22.218 1.00 84.50 98 ARG A C 1
ATOM 759 O O . ARG A 1 98 ? 4.340 2.991 21.182 1.00 84.50 98 ARG A O 1
ATOM 766 N N . HIS A 1 99 ? 4.070 1.272 22.601 1.00 86.50 99 HIS A N 1
ATOM 767 C CA . HIS A 1 99 ? 2.861 0.752 21.968 1.00 86.50 99 HIS A CA 1
ATOM 768 C C . HIS A 1 99 ? 1.648 1.655 22.252 1.00 86.50 99 HIS A C 1
ATOM 770 O O . HIS A 1 99 ? 1.380 2.032 23.391 1.00 86.50 99 HIS A O 1
ATOM 776 N N . CYS A 1 100 ? 0.891 1.978 21.210 1.00 88.12 100 CYS A N 1
ATOM 777 C CA . CYS A 1 100 ? -0.350 2.732 21.289 1.00 88.12 100 CYS A CA 1
ATOM 778 C C . CYS A 1 100 ? -1.459 1.959 20.575 1.00 88.12 100 CYS A C 1
ATOM 780 O O . CYS A 1 100 ? -1.446 1.838 19.350 1.00 88.12 100 CYS A O 1
ATOM 782 N N . PHE A 1 101 ? -2.438 1.449 21.318 1.00 90.31 101 PHE A N 1
ATOM 783 C CA . PHE A 1 101 ? -3.597 0.790 20.732 1.00 90.31 101 PHE A CA 1
ATOM 784 C C . PHE A 1 101 ? -4.667 1.818 20.357 1.00 90.31 101 PHE A C 1
ATOM 786 O O . PHE A 1 101 ? -5.230 2.503 21.215 1.00 90.31 101 PHE A O 1
ATOM 793 N N . VAL A 1 102 ? -4.957 1.919 19.061 1.00 89.44 102 VAL A N 1
ATOM 794 C CA . VAL A 1 102 ? -6.000 2.791 18.518 1.00 89.44 102 VAL A CA 1
ATOM 795 C C . VAL A 1 102 ? -7.258 1.957 18.280 1.00 89.44 102 VAL A C 1
ATOM 797 O O . VAL A 1 102 ? -7.417 1.322 17.235 1.00 89.44 102 VAL A O 1
ATOM 800 N N . ALA A 1 103 ? -8.160 1.939 19.259 1.00 91.00 103 ALA A N 1
ATOM 801 C CA . ALA A 1 103 ? -9.404 1.183 19.181 1.00 91.00 103 ALA A CA 1
ATOM 802 C C . ALA A 1 103 ? -10.417 1.881 18.259 1.00 91.00 103 ALA A C 1
ATOM 804 O O . ALA A 1 103 ? -10.632 3.097 18.330 1.00 91.00 103 ALA A O 1
ATOM 805 N N . PHE A 1 104 ? -11.079 1.108 17.399 1.00 89.81 104 PHE A N 1
ATOM 806 C CA . PHE A 1 104 ? -12.089 1.631 16.479 1.00 89.81 104 PHE A CA 1
ATOM 807 C C . PHE A 1 104 ? -13.416 0.868 16.491 1.00 89.81 104 PHE A C 1
ATOM 809 O O . PHE A 1 104 ? -14.369 1.374 15.895 1.00 89.81 104 PHE A O 1
ATOM 816 N N . ASP A 1 105 ? -13.522 -0.298 17.127 1.00 92.44 105 ASP A N 1
ATOM 817 C CA . ASP A 1 105 ? -14.789 -1.022 17.293 1.00 92.44 105 ASP A CA 1
ATOM 818 C C . ASP A 1 105 ? -14.825 -1.834 18.602 1.00 92.44 105 ASP A C 1
ATOM 820 O O . ASP A 1 105 ? -13.797 -2.052 19.246 1.00 92.44 105 ASP A O 1
ATOM 824 N N . LEU A 1 106 ? -16.024 -2.273 18.988 1.00 93.69 106 LEU A N 1
ATOM 825 C CA . LEU A 1 106 ? -16.290 -3.076 20.184 1.00 93.69 106 LEU A CA 1
ATOM 826 C C . LEU A 1 106 ? -17.255 -4.211 19.827 1.00 93.69 106 LEU A C 1
ATOM 828 O O . LEU A 1 106 ? -18.380 -3.974 19.387 1.00 93.69 106 LEU A O 1
ATOM 832 N N . LEU A 1 107 ? -16.807 -5.453 20.004 1.00 93.69 107 LEU A N 1
ATOM 833 C CA . LEU A 1 107 ? -17.473 -6.660 19.498 1.00 93.69 107 LEU A CA 1
ATOM 834 C C . LEU A 1 107 ? -18.072 -7.538 20.602 1.00 93.69 107 LEU A C 1
ATOM 836 O O . LEU A 1 107 ? -18.955 -8.351 20.328 1.00 93.69 107 LEU A O 1
ATOM 840 N N . LEU A 1 108 ? -17.637 -7.351 21.846 1.00 94.88 108 LEU A N 1
ATOM 841 C CA . LEU A 1 108 ? -18.146 -8.021 23.042 1.00 94.88 108 LEU A CA 1
ATOM 842 C C . LEU A 1 108 ? -18.150 -7.006 24.183 1.00 94.88 108 LEU A C 1
ATOM 844 O O . LEU A 1 108 ? -17.195 -6.244 24.310 1.00 94.88 108 LEU A O 1
ATOM 848 N N . TYR A 1 109 ? -19.196 -7.010 25.002 1.00 94.88 109 TYR A N 1
ATOM 849 C CA . TYR A 1 109 ? -19.270 -6.219 26.228 1.00 94.88 109 TYR A CA 1
ATOM 850 C C . TYR A 1 109 ? -20.055 -6.988 27.289 1.00 94.88 109 TYR A C 1
ATOM 852 O O . TYR A 1 109 ? -21.196 -7.382 27.050 1.00 94.88 109 TYR A O 1
ATOM 860 N N . ASN A 1 110 ? -19.441 -7.229 28.443 1.00 94.31 110 ASN A N 1
ATOM 861 C CA . ASN A 1 110 ? -20.013 -7.921 29.601 1.00 94.31 110 ASN A CA 1
ATOM 862 C C . ASN A 1 110 ? -20.725 -9.236 29.229 1.00 94.31 110 ASN A C 1
ATOM 864 O O . ASN A 1 110 ? -21.858 -9.495 29.623 1.00 94.31 110 ASN A O 1
ATOM 868 N N . GLY A 1 111 ? -20.060 -10.055 28.412 1.00 90.94 111 GLY A N 1
ATOM 869 C CA . GLY A 1 111 ? -20.515 -11.373 27.967 1.00 90.94 111 GLY A CA 1
ATOM 870 C C . GLY A 1 111 ? -21.469 -11.332 26.775 1.00 90.94 111 GLY A C 1
ATOM 871 O O . GLY A 1 111 ? -21.760 -12.373 26.189 1.00 90.94 111 GLY A O 1
ATOM 872 N N . ARG A 1 112 ? -21.930 -10.144 26.370 1.00 94.81 112 ARG A N 1
ATOM 873 C CA . ARG A 1 112 ? -22.848 -9.966 25.247 1.00 94.81 112 ARG A CA 1
ATOM 874 C C . ARG A 1 112 ? -22.090 -9.701 23.952 1.00 94.81 112 ARG A C 1
ATOM 876 O O . ARG A 1 112 ? -21.291 -8.770 23.870 1.00 94.81 112 ARG A O 1
ATOM 883 N N . SER A 1 113 ? -22.397 -10.483 22.917 1.00 95.25 113 SER A N 1
ATOM 884 C CA . SER A 1 113 ? -21.936 -10.216 21.551 1.00 95.25 113 SER A CA 1
ATOM 885 C C . SER A 1 113 ? -22.585 -8.944 21.007 1.00 95.25 113 SER A C 1
ATOM 887 O O . SER A 1 113 ? -23.809 -8.796 21.031 1.00 95.25 113 SER A O 1
ATOM 889 N N . MET A 1 114 ? -21.754 -8.044 20.489 1.00 95.62 114 MET A N 1
ATOM 890 C CA . MET A 1 114 ? -22.161 -6.764 19.909 1.00 95.62 114 MET A CA 1
ATOM 891 C C . MET A 1 114 ? -22.136 -6.777 18.378 1.00 95.62 114 MET A C 1
ATOM 893 O O . MET A 1 114 ? -22.544 -5.806 17.755 1.00 95.62 114 MET A O 1
ATOM 897 N N . THR A 1 115 ? -21.723 -7.881 17.751 1.00 92.62 115 THR A N 1
ATOM 898 C CA . THR A 1 115 ? -21.632 -8.011 16.282 1.00 92.62 115 THR A CA 1
ATOM 899 C C . THR A 1 115 ? -22.952 -7.720 15.554 1.00 92.62 115 THR A C 1
ATOM 901 O O . THR A 1 115 ? -22.956 -7.090 14.497 1.00 92.62 115 THR A O 1
ATOM 904 N N . GLY A 1 116 ? -24.085 -8.096 16.157 1.00 92.25 116 GLY A N 1
ATOM 905 C CA . GLY A 1 116 ? -25.425 -7.821 15.630 1.00 92.25 116 GLY A CA 1
ATOM 906 C C . GLY A 1 116 ? -25.927 -6.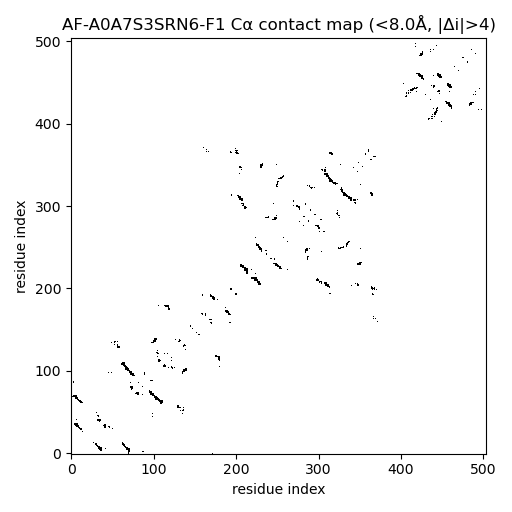384 15.827 1.00 92.25 116 GLY A C 1
ATOM 907 O O . GLY A 1 116 ? -26.927 -6.021 15.203 1.00 92.25 116 GLY A O 1
ATOM 908 N N . ALA A 1 117 ? -25.261 -5.585 16.667 1.00 94.62 117 ALA A N 1
ATOM 909 C CA . ALA A 1 117 ? -25.596 -4.185 16.917 1.00 94.62 117 ALA A CA 1
ATOM 910 C C . ALA A 1 117 ? -25.050 -3.277 15.806 1.00 94.62 117 ALA A C 1
ATOM 912 O O . ALA A 1 117 ? -24.085 -3.614 15.112 1.00 94.62 117 ALA A O 1
ATOM 913 N N . THR A 1 118 ? -25.654 -2.106 15.645 1.00 94.50 118 THR A N 1
ATOM 914 C CA . THR A 1 118 ? -25.215 -1.088 14.683 1.00 94.50 118 THR A CA 1
ATOM 915 C C . THR A 1 118 ? -23.881 -0.471 15.094 1.00 94.50 118 THR A C 1
ATOM 917 O O . THR A 1 118 ? -23.532 -0.418 16.273 1.00 94.50 118 THR A O 1
ATOM 920 N N . LEU A 1 119 ? -23.117 0.041 14.126 1.00 91.81 119 LEU A N 1
ATOM 921 C CA . LEU A 1 119 ? -21.861 0.731 14.412 1.00 91.81 119 LEU A CA 1
ATOM 922 C C . LEU A 1 119 ? -22.075 1.915 15.363 1.00 91.81 119 LEU A C 1
ATOM 924 O O . LEU A 1 119 ? -21.217 2.147 16.211 1.00 91.81 119 LEU A O 1
ATOM 928 N N . ALA A 1 120 ? -23.195 2.635 15.261 1.00 92.00 120 ALA A N 1
ATOM 929 C CA . ALA A 1 120 ? -23.535 3.711 16.191 1.00 92.00 120 ALA A CA 1
ATOM 930 C C . ALA A 1 120 ? -23.570 3.218 17.649 1.00 92.00 120 ALA A C 1
ATOM 932 O O . ALA A 1 120 ? -22.864 3.766 18.496 1.00 92.00 120 ALA A O 1
ATOM 933 N N . GLU A 1 121 ? -24.303 2.134 17.919 1.00 95.94 121 GLU A N 1
ATOM 934 C CA . GLU A 1 121 ? -24.412 1.534 19.256 1.00 95.94 121 GLU A CA 1
ATOM 935 C C . GLU A 1 121 ? -23.060 1.028 19.771 1.00 95.94 121 GLU A C 1
ATOM 937 O O . GLU A 1 121 ? -22.678 1.324 20.904 1.00 95.94 121 GLU A O 1
ATOM 942 N N . ARG A 1 122 ? -22.298 0.311 18.931 1.00 95.56 122 ARG A N 1
ATOM 943 C CA . ARG A 1 122 ? -20.973 -0.215 19.310 1.00 95.56 122 ARG A CA 1
ATOM 944 C C . ARG A 1 122 ? -19.986 0.905 19.627 1.00 95.56 122 ARG A C 1
ATOM 946 O O . ARG A 1 122 ? -19.225 0.811 20.584 1.00 95.56 122 ARG A O 1
ATOM 953 N N . SER A 1 123 ? -20.024 1.986 18.851 1.00 93.06 123 SER A N 1
ATOM 954 C CA . SER A 1 123 ? -19.127 3.135 19.027 1.00 93.06 123 SER A CA 1
ATOM 955 C C . SER A 1 123 ? -19.449 3.930 20.285 1.00 93.06 123 SER A C 1
ATOM 957 O O . SER A 1 123 ? -18.541 4.399 20.965 1.00 93.06 123 SER A O 1
ATOM 959 N N . GLU A 1 124 ? -20.733 4.081 20.601 1.00 95.25 124 GLU A N 1
ATOM 960 C CA . GLU A 1 124 ? -21.168 4.726 21.835 1.00 95.25 124 GLU A CA 1
ATOM 961 C C . GLU A 1 124 ? -20.769 3.903 23.062 1.00 95.25 124 GLU A C 1
ATOM 963 O O . GLU A 1 124 ? -20.238 4.440 24.035 1.00 95.25 124 GLU A O 1
ATOM 968 N N . LEU A 1 125 ? -20.955 2.583 22.996 1.00 95.88 125 LEU A N 1
ATOM 969 C CA . LEU A 1 125 ? -20.559 1.690 24.077 1.00 95.88 125 LEU A CA 1
ATOM 970 C C . LEU A 1 125 ? -19.037 1.652 24.261 1.00 95.88 125 LEU A C 1
ATOM 972 O O . LEU A 1 125 ? -18.572 1.658 25.395 1.00 95.88 125 LEU A O 1
ATOM 976 N N . LEU A 1 126 ? -18.261 1.705 23.174 1.00 94.94 126 LEU A N 1
ATOM 977 C CA . LEU A 1 126 ? -16.798 1.797 23.221 1.00 94.94 126 LEU A CA 1
ATOM 978 C C . LEU A 1 126 ? -16.323 3.017 24.023 1.00 94.94 126 LEU A C 1
ATOM 980 O O . LEU A 1 126 ? -15.464 2.877 24.890 1.00 94.94 126 LEU A O 1
ATOM 984 N N . ARG A 1 127 ? -16.920 4.194 23.789 1.00 94.81 127 ARG A N 1
ATOM 985 C CA . ARG A 1 127 ? -16.589 5.422 24.537 1.00 94.81 127 ARG A CA 1
ATOM 986 C C . ARG A 1 127 ? -16.942 5.331 26.019 1.00 94.81 127 ARG A C 1
ATOM 988 O O . ARG A 1 127 ? -16.283 5.958 26.840 1.00 94.81 127 ARG A O 1
ATOM 995 N N . LYS A 1 128 ? -17.985 4.572 26.363 1.00 94.69 128 LYS A N 1
ATOM 996 C CA . LYS A 1 128 ? -18.393 4.342 27.757 1.00 94.69 128 LYS A CA 1
ATOM 997 C C . LYS A 1 128 ? -17.528 3.297 28.449 1.00 94.69 128 LYS A C 1
ATOM 999 O O . LYS A 1 128 ? -17.298 3.411 29.646 1.00 94.69 128 LYS A O 1
ATOM 1004 N N . ALA A 1 129 ? -17.064 2.292 27.713 1.00 93.56 129 ALA A N 1
ATOM 1005 C CA . ALA A 1 129 ? -16.294 1.178 28.251 1.00 93.56 129 ALA A CA 1
ATOM 1006 C C . ALA A 1 129 ? -14.827 1.536 28.525 1.00 93.56 129 ALA A C 1
ATOM 1008 O O . ALA A 1 129 ? -14.211 0.926 29.400 1.00 93.56 129 ALA A O 1
ATOM 1009 N N . VAL A 1 130 ? -14.263 2.500 27.785 1.00 92.56 130 VAL A N 1
ATOM 1010 C CA . VAL A 1 130 ? -12.822 2.773 27.803 1.00 92.56 130 VAL A CA 1
ATOM 1011 C C . VAL A 1 130 ? -12.516 4.270 27.880 1.00 92.56 130 VAL A C 1
ATOM 1013 O O . VAL A 1 130 ? -13.009 5.067 27.083 1.00 92.56 130 VAL A O 1
ATOM 1016 N N . ARG A 1 131 ? -11.654 4.647 28.827 1.00 94.06 131 ARG A N 1
ATOM 1017 C CA . ARG A 1 131 ? -11.025 5.966 28.948 1.00 94.06 131 ARG A CA 1
ATOM 1018 C C . ARG A 1 131 ? -9.800 6.029 28.041 1.00 94.06 131 ARG A C 1
ATOM 1020 O O . ARG A 1 131 ? -9.039 5.073 27.950 1.00 94.06 131 ARG A O 1
ATOM 1027 N N . THR A 1 132 ? -9.588 7.156 27.375 1.00 93.31 132 THR A N 1
ATOM 1028 C CA . THR A 1 132 ? -8.401 7.340 26.534 1.00 93.31 132 THR A CA 1
ATOM 1029 C C . THR A 1 132 ? -7.200 7.775 27.360 1.00 93.31 132 THR A C 1
ATOM 1031 O O . THR A 1 132 ? -7.303 8.726 28.134 1.00 93.31 132 THR A O 1
ATOM 1034 N N . LYS A 1 133 ? -6.046 7.166 27.099 1.00 92.62 133 LYS A N 1
ATOM 1035 C CA . LYS A 1 133 ? -4.732 7.608 27.561 1.00 92.62 133 LYS A CA 1
ATOM 1036 C C . LYS A 1 133 ? -3.885 7.959 26.347 1.00 92.62 133 LYS A C 1
ATOM 1038 O O . LYS A 1 133 ? -3.614 7.107 25.497 1.00 92.62 133 LYS A O 1
ATOM 1043 N N . GLN A 1 134 ? -3.498 9.228 26.248 1.00 89.69 134 GLN A N 1
ATOM 1044 C CA . GLN A 1 134 ? -2.734 9.740 25.114 1.00 89.69 134 GLN A CA 1
ATOM 1045 C C . GLN A 1 134 ? -1.476 8.887 24.886 1.00 89.69 134 GLN A C 1
ATOM 1047 O O . GLN A 1 134 ? -0.799 8.510 25.841 1.00 89.69 134 GLN A O 1
ATOM 1052 N N . HIS A 1 135 ? -1.193 8.563 23.621 1.00 87.56 135 HIS A N 1
ATOM 1053 C CA . HIS A 1 135 ? -0.031 7.761 23.216 1.00 87.56 135 HIS A CA 1
ATOM 1054 C C . HIS A 1 135 ? 0.018 6.329 23.798 1.00 87.56 135 HIS A C 1
ATOM 1056 O O . HIS A 1 135 ? 1.066 5.693 23.741 1.00 87.56 135 HIS A O 1
ATOM 1062 N N . ALA A 1 136 ? -1.088 5.806 24.346 1.00 90.00 136 ALA A N 1
ATOM 1063 C CA . ALA A 1 136 ? -1.150 4.447 24.894 1.00 90.00 136 ALA A CA 1
ATOM 1064 C C . ALA A 1 136 ? -2.439 3.711 24.500 1.00 90.00 136 ALA A C 1
ATOM 1066 O O . ALA A 1 136 ? -2.386 2.691 23.822 1.00 90.00 136 ALA A O 1
ATOM 1067 N N . LEU A 1 137 ? -3.611 4.236 24.859 1.00 91.50 137 LEU A N 1
ATOM 1068 C CA . LEU A 1 137 ? -4.889 3.716 24.380 1.00 91.50 137 LEU A CA 1
ATOM 1069 C C . LEU A 1 137 ? -5.751 4.883 23.931 1.00 91.50 137 LEU A C 1
ATOM 1071 O O . LEU A 1 137 ? -6.185 5.709 24.732 1.00 91.50 137 LEU A O 1
ATOM 1075 N N . THR A 1 138 ? -6.016 4.949 22.634 1.00 91.00 138 THR A N 1
ATOM 1076 C CA . THR A 1 138 ? -6.795 6.033 22.034 1.00 91.00 138 THR A CA 1
ATOM 1077 C C . THR A 1 138 ? -7.960 5.473 21.235 1.00 91.00 138 THR A C 1
ATOM 1079 O O . THR A 1 138 ? -7.936 4.331 20.782 1.00 91.00 138 THR A O 1
ATOM 1082 N N . LEU A 1 139 ? -9.011 6.274 21.079 1.00 90.06 139 LEU A N 1
ATOM 1083 C CA . LEU A 1 139 ? -10.114 5.947 20.184 1.00 90.06 139 LEU A CA 1
ATOM 1084 C C . LEU A 1 139 ? -9.874 6.624 18.838 1.00 90.06 139 LEU A C 1
ATOM 1086 O O . LEU A 1 139 ? -9.416 7.766 18.793 1.00 90.06 139 LEU A O 1
ATOM 1090 N N . ILE A 1 140 ? -10.205 5.937 17.746 1.00 87.81 140 ILE A N 1
ATOM 1091 C CA . ILE A 1 140 ? -10.065 6.507 16.404 1.00 87.81 140 ILE A CA 1
ATOM 1092 C C . ILE A 1 140 ? -10.888 7.799 16.263 1.00 87.81 140 ILE A C 1
ATOM 1094 O O . ILE A 1 140 ? -12.056 7.854 16.665 1.00 87.81 140 ILE A O 1
ATOM 1098 N N . GLU A 1 141 ? -10.300 8.822 15.640 1.00 83.69 141 GLU A N 1
ATOM 1099 C CA . GLU A 1 141 ? -11.026 10.032 15.254 1.00 83.69 141 GLU A CA 1
ATOM 1100 C C . GLU A 1 141 ? -12.115 9.696 14.225 1.00 83.69 141 GLU A C 1
ATOM 1102 O O . GLU A 1 141 ? -11.923 8.883 13.314 1.00 83.69 141 GLU A O 1
ATOM 1107 N N . ARG A 1 142 ? -13.286 10.320 14.374 1.00 84.38 142 ARG A N 1
ATOM 1108 C CA . ARG A 1 142 ? -14.438 10.111 13.494 1.00 84.38 142 ARG A CA 1
ATOM 1109 C C . ARG A 1 142 ? -15.004 11.448 13.064 1.00 84.38 142 ARG A C 1
ATOM 1111 O O . ARG A 1 142 ? -15.159 12.348 13.881 1.00 84.38 142 ARG A O 1
ATOM 1118 N N . PHE A 1 143 ? -15.371 11.527 11.793 1.00 79.50 143 PHE A N 1
ATOM 1119 C CA . PHE A 1 143 ? -15.982 12.707 11.202 1.00 79.50 143 PHE A CA 1
ATOM 1120 C C . PHE A 1 143 ? -17.268 12.276 10.515 1.00 79.50 143 PHE A C 1
ATOM 1122 O O . PHE A 1 143 ? -17.249 11.398 9.650 1.00 79.50 143 PHE A O 1
ATOM 1129 N N . GLU A 1 144 ? -18.386 12.870 10.917 1.00 77.56 144 GLU A N 1
ATOM 1130 C CA . GLU A 1 144 ? -19.657 12.642 10.244 1.00 77.56 144 GLU A CA 1
ATOM 1131 C C . GLU A 1 144 ? -19.696 13.448 8.949 1.00 77.56 144 GLU A C 1
ATOM 1133 O O . GLU A 1 144 ? -19.381 14.639 8.911 1.00 77.56 144 GLU A O 1
ATOM 1138 N N . VAL A 1 145 ? -20.057 12.767 7.868 1.00 70.31 145 VAL A N 1
ATOM 1139 C CA . VAL A 1 145 ? -20.263 13.384 6.563 1.00 70.31 145 VAL A CA 1
ATOM 1140 C C . VAL A 1 145 ? -21.769 13.448 6.351 1.00 70.31 145 VAL A C 1
ATOM 1142 O O . VAL A 1 145 ? -22.438 12.418 6.407 1.00 70.31 145 VAL A O 1
ATOM 1145 N N . GLY A 1 146 ? -22.288 14.661 6.151 1.00 65.12 146 GLY A N 1
ATOM 1146 C CA . GLY A 1 146 ? -23.709 14.900 5.895 1.00 65.12 146 GLY A CA 1
ATOM 1147 C C . GLY A 1 146 ? -24.206 14.280 4.584 1.00 65.12 146 GLY A C 1
ATOM 1148 O O . GLY A 1 146 ? -23.476 13.583 3.876 1.00 65.12 146 GLY A O 1
ATOM 1149 N N . GLU A 1 147 ? -25.471 14.539 4.256 1.00 59.22 147 GLU A N 1
ATOM 1150 C CA . GLU A 1 147 ? -26.153 13.910 3.122 1.00 59.22 147 GLU A CA 1
ATOM 1151 C C . GLU A 1 147 ? -25.478 14.144 1.758 1.00 59.22 147 GLU A C 1
ATOM 1153 O O . GLU A 1 147 ? -24.709 15.085 1.542 1.00 59.22 147 GLU A O 1
ATOM 1158 N N . ARG A 1 148 ? -25.777 13.235 0.819 1.00 60.56 148 ARG A N 1
ATOM 1159 C CA . ARG A 1 148 ? -25.172 13.168 -0.518 1.00 60.56 148 ARG A CA 1
ATOM 1160 C C . ARG A 1 148 ? -25.233 14.518 -1.239 1.00 60.56 148 ARG A C 1
ATOM 1162 O O . ARG A 1 148 ? -26.297 15.100 -1.406 1.00 60.56 148 ARG A O 1
ATOM 1169 N N . GLY A 1 149 ? -24.089 14.962 -1.756 1.00 60.38 149 GLY A N 1
ATOM 1170 C CA . GLY A 1 149 ? -23.987 16.164 -2.580 1.00 60.38 149 GLY A CA 1
ATOM 1171 C C . GLY A 1 149 ? -22.545 16.638 -2.759 1.00 60.38 149 GLY A C 1
ATOM 1172 O O . GLY A 1 149 ? -21.605 16.078 -2.186 1.00 60.38 149 GLY A O 1
ATOM 1173 N N . ALA A 1 150 ? -22.360 17.705 -3.539 1.00 60.09 150 ALA A N 1
ATOM 1174 C CA . ALA A 1 150 ? -21.043 18.308 -3.775 1.00 60.09 150 ALA A CA 1
ATOM 1175 C C . ALA A 1 150 ? -20.360 18.778 -2.470 1.00 60.09 150 ALA A C 1
ATOM 1177 O O . ALA A 1 150 ? -19.139 18.671 -2.327 1.00 60.09 150 ALA A O 1
ATOM 1178 N N . GLY A 1 151 ? -21.149 19.225 -1.484 1.00 67.12 151 GLY A N 1
ATOM 1179 C CA . GLY A 1 151 ? -20.657 19.602 -0.155 1.00 67.12 151 GLY A CA 1
ATOM 1180 C C . GLY A 1 151 ? -20.056 18.427 0.625 1.00 67.12 151 GLY A C 1
ATOM 1181 O O . GLY A 1 151 ? -18.977 18.567 1.197 1.00 67.12 151 GLY A O 1
ATOM 1182 N N . ALA A 1 152 ? -20.687 17.248 0.574 1.00 69.44 152 ALA A N 1
ATOM 1183 C CA . ALA A 1 152 ? -20.180 16.033 1.213 1.00 69.44 152 ALA A CA 1
ATOM 1184 C C . ALA A 1 152 ? -18.858 15.565 0.586 1.00 69.44 152 ALA A C 1
ATOM 1186 O O . ALA A 1 152 ? -17.907 15.261 1.302 1.00 69.44 152 ALA A O 1
ATOM 1187 N N . THR A 1 153 ? -18.762 15.594 -0.748 1.00 69.50 153 THR A N 1
ATOM 1188 C CA . THR A 1 153 ? -17.519 15.249 -1.465 1.00 69.50 153 THR A CA 1
ATOM 1189 C C . THR A 1 153 ? -16.382 16.197 -1.084 1.00 69.50 153 THR A C 1
ATOM 1191 O O . THR A 1 153 ? -15.274 15.760 -0.787 1.00 69.50 153 THR A O 1
ATOM 1194 N N . THR A 1 154 ? -16.663 17.500 -1.012 1.00 71.19 154 THR A N 1
ATOM 1195 C CA . THR A 1 154 ? -15.668 18.507 -0.615 1.00 71.19 154 THR A CA 1
ATOM 1196 C C . THR A 1 154 ? -15.203 18.314 0.829 1.00 71.19 154 THR A C 1
ATOM 1198 O O . THR A 1 154 ? -14.010 18.418 1.110 1.00 71.19 154 THR A O 1
ATOM 1201 N N . ALA A 1 155 ? -16.123 18.005 1.748 1.00 71.00 155 ALA A N 1
ATOM 1202 C CA . ALA A 1 155 ? -15.789 17.727 3.142 1.00 71.00 155 ALA A CA 1
ATOM 1203 C C . ALA A 1 155 ? -14.910 16.474 3.280 1.00 71.00 155 ALA A C 1
ATOM 1205 O O . ALA A 1 155 ? -13.940 16.496 4.034 1.00 71.00 155 ALA A O 1
ATOM 1206 N N . VAL A 1 156 ? -15.217 15.419 2.521 1.00 77.88 156 VAL A N 1
ATOM 1207 C CA . VAL A 1 156 ? -14.417 14.191 2.452 1.00 77.88 156 VAL A CA 1
ATOM 1208 C C . VAL A 1 156 ? -13.005 14.464 1.958 1.00 77.88 156 VAL A C 1
ATOM 1210 O O . VAL A 1 156 ? -12.053 14.053 2.615 1.00 77.88 156 VAL A O 1
ATOM 1213 N N . MET A 1 157 ? -12.865 15.173 0.835 1.00 74.38 157 MET A N 1
ATOM 1214 C CA . MET A 1 157 ? -11.548 15.470 0.268 1.00 74.38 157 MET A CA 1
ATOM 1215 C C . MET A 1 157 ? -10.715 16.319 1.230 1.00 74.38 157 MET A C 1
ATOM 1217 O O . MET A 1 157 ? -9.563 15.994 1.480 1.00 74.38 157 MET A O 1
ATOM 1221 N N . ARG A 1 158 ? -11.328 17.308 1.895 1.00 75.81 158 ARG A N 1
ATOM 1222 C CA . ARG A 1 158 ? -10.650 18.086 2.941 1.00 75.81 158 ARG A CA 1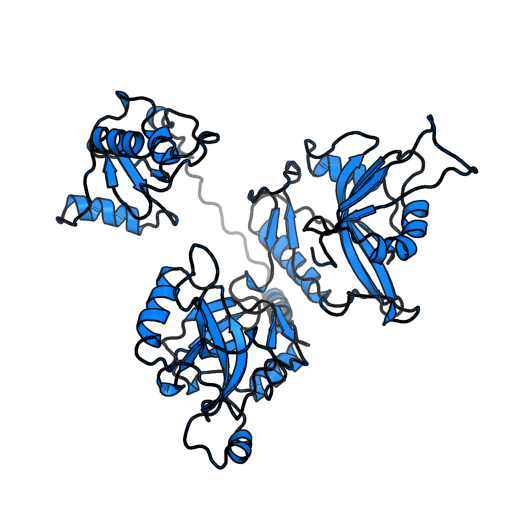
ATOM 1223 C C . ARG A 1 158 ? -10.150 17.204 4.088 1.00 75.81 158 ARG A C 1
ATOM 1225 O O . ARG A 1 158 ? -9.060 17.432 4.596 1.00 75.81 158 ARG A O 1
ATOM 1232 N N . GLN A 1 159 ? -10.938 16.219 4.526 1.00 75.25 159 GLN A N 1
ATOM 1233 C CA . GLN A 1 159 ? -10.482 15.297 5.570 1.00 75.25 159 GLN A CA 1
ATOM 1234 C C . GLN A 1 159 ? -9.355 14.397 5.075 1.00 75.25 159 GLN A C 1
ATOM 1236 O O . GLN A 1 159 ? -8.404 14.174 5.817 1.00 75.25 159 GLN A O 1
ATOM 1241 N N . LEU A 1 160 ? -9.422 13.923 3.829 1.00 74.12 160 LEU A N 1
ATOM 1242 C CA . LEU A 1 160 ? -8.329 13.175 3.218 1.00 74.12 160 LEU A CA 1
ATOM 1243 C C . LEU A 1 160 ? -7.036 14.006 3.224 1.00 74.12 160 LEU A C 1
ATOM 1245 O O . LEU A 1 160 ? -6.026 13.511 3.713 1.00 74.12 160 LEU A O 1
ATOM 1249 N N . ASP A 1 161 ? -7.089 15.277 2.818 1.00 69.31 161 ASP A N 1
ATOM 1250 C CA . ASP A 1 161 ? -5.933 16.187 2.833 1.00 69.31 161 ASP A CA 1
ATOM 1251 C C . ASP A 1 161 ? -5.343 16.361 4.245 1.00 69.31 161 ASP A C 1
ATOM 1253 O O . ASP A 1 161 ? -4.126 16.295 4.431 1.00 69.31 161 ASP A O 1
ATOM 1257 N N . VAL A 1 162 ? -6.192 16.523 5.270 1.00 74.62 162 VAL A N 1
ATOM 1258 C CA . VAL A 1 162 ? -5.753 16.612 6.677 1.00 74.62 162 VAL A CA 1
ATOM 1259 C C . VAL A 1 162 ? -5.120 15.300 7.150 1.00 74.62 162 VAL A C 1
ATOM 1261 O O . VAL A 1 162 ? -4.116 15.319 7.861 1.00 74.62 162 VAL A O 1
ATOM 1264 N N . MET A 1 163 ? -5.673 14.147 6.768 1.00 73.56 163 MET A N 1
ATOM 1265 C CA . MET A 1 163 ? -5.079 12.853 7.114 1.00 73.56 163 MET A CA 1
ATOM 1266 C C . MET A 1 163 ? -3.712 12.678 6.438 1.00 73.56 163 MET A C 1
ATOM 1268 O O . MET A 1 163 ? -2.769 12.210 7.079 1.00 73.56 163 MET A O 1
ATOM 1272 N N . MET A 1 164 ? -3.576 13.109 5.183 1.00 68.19 164 MET A N 1
ATOM 1273 C CA . MET A 1 164 ? -2.315 13.044 4.444 1.00 68.19 164 MET A CA 1
ATOM 1274 C C . MET A 1 164 ? -1.245 13.971 5.022 1.00 68.19 164 MET A C 1
ATOM 1276 O O . MET A 1 164 ? -0.097 13.548 5.165 1.00 68.19 164 MET A O 1
ATOM 1280 N N . SER A 1 165 ? -1.603 15.193 5.434 1.00 66.06 165 SER A N 1
ATOM 1281 C CA . SER A 1 165 ? -0.655 16.119 6.075 1.00 66.06 165 SER A CA 1
ATOM 1282 C C . SER A 1 165 ? -0.149 15.607 7.430 1.00 66.06 165 SER A C 1
ATOM 1284 O O . SER A 1 165 ? 0.981 15.898 7.819 1.00 66.06 165 SER A O 1
ATOM 1286 N N . ARG A 1 166 ? -0.942 14.767 8.111 1.00 68.94 166 ARG A N 1
ATOM 1287 C CA . ARG A 1 166 ? -0.553 14.030 9.327 1.00 68.94 166 ARG A CA 1
ATOM 1288 C C . ARG A 1 166 ? 0.211 12.729 9.045 1.00 68.94 166 ARG A C 1
ATOM 1290 O O . ARG A 1 166 ? 0.590 12.028 9.979 1.00 68.94 166 ARG A O 1
ATOM 1297 N N . GLY A 1 167 ? 0.434 12.379 7.778 1.00 65.56 167 GLY A N 1
ATOM 1298 C CA . GLY A 1 167 ? 1.135 11.158 7.374 1.00 65.56 167 GLY A CA 1
ATOM 1299 C C . GLY A 1 167 ? 0.335 9.863 7.475 1.00 65.56 167 GLY A C 1
ATOM 1300 O O . GLY A 1 167 ? 0.897 8.763 7.439 1.00 65.56 167 GLY A O 1
ATOM 1301 N N . LEU A 1 168 ? -0.983 9.971 7.598 1.00 73.12 168 LEU A N 1
ATOM 1302 C CA . LEU A 1 168 ? -1.884 8.827 7.615 1.00 73.12 168 LEU A CA 1
ATOM 1303 C C . LEU A 1 168 ? -2.150 8.339 6.181 1.00 73.12 168 LEU A C 1
ATOM 1305 O O . LEU A 1 168 ? -1.796 8.991 5.209 1.00 73.12 168 LEU A O 1
ATOM 1309 N N . GLU A 1 169 ? -2.703 7.134 6.038 1.00 70.44 169 GLU A N 1
ATOM 1310 C CA . GLU A 1 169 ? -2.828 6.475 4.721 1.00 70.44 169 GLU A CA 1
ATOM 1311 C C . GLU A 1 169 ? -4.020 6.962 3.893 1.00 70.44 169 GLU A C 1
ATOM 1313 O O . GLU A 1 169 ? -4.057 6.801 2.677 1.00 70.44 169 GLU A O 1
ATOM 1318 N N . GLY A 1 170 ? -5.048 7.458 4.574 1.00 77.06 170 GLY A N 1
ATOM 1319 C CA . GLY A 1 170 ? -6.344 7.740 3.984 1.00 77.06 170 GLY A CA 1
ATOM 1320 C C . GLY A 1 170 ? -7.465 7.613 5.006 1.00 77.06 170 GLY A C 1
ATOM 1321 O O . GLY A 1 170 ? -7.231 7.608 6.218 1.00 77.06 170 GLY A O 1
ATOM 1322 N N . VAL A 1 171 ? -8.693 7.481 4.510 1.00 81.31 171 VAL A N 1
ATOM 1323 C CA . VAL A 1 171 ? -9.918 7.443 5.320 1.00 81.31 171 VAL A CA 1
ATOM 1324 C C . VAL A 1 171 ? -10.715 6.162 5.078 1.00 81.31 171 VAL A C 1
ATOM 1326 O O . VAL A 1 171 ? -10.622 5.527 4.026 1.00 81.31 171 VAL A O 1
ATOM 1329 N N . VAL A 1 172 ? -11.511 5.762 6.071 1.00 84.06 172 VAL A N 1
ATOM 1330 C CA . VAL A 1 172 ? -12.431 4.622 5.963 1.00 84.06 172 VAL A CA 1
ATOM 1331 C C . VAL A 1 172 ? -13.851 5.110 6.202 1.00 84.06 172 VAL A C 1
ATOM 1333 O O . VAL A 1 172 ? -14.167 5.600 7.284 1.00 84.06 172 VAL A O 1
ATOM 1336 N N . PHE A 1 173 ? -14.712 4.936 5.208 1.00 83.81 173 PHE A N 1
ATOM 1337 C CA . PHE A 1 173 ? -16.144 5.167 5.325 1.00 83.81 173 PHE A CA 1
ATOM 1338 C C . PHE A 1 173 ? -16.799 3.955 5.940 1.00 83.81 173 PHE A C 1
ATOM 1340 O O . PHE A 1 173 ? -16.630 2.843 5.441 1.00 83.81 173 PHE A O 1
ATOM 1347 N N . LYS A 1 174 ? -17.575 4.182 6.994 1.00 84.69 174 LYS A N 1
ATOM 1348 C CA . LYS A 1 174 ? -18.406 3.152 7.601 1.00 84.69 174 LYS A CA 1
ATOM 1349 C C . LYS A 1 174 ? -19.831 3.664 7.729 1.00 84.69 174 LYS A C 1
ATOM 1351 O O . LYS A 1 174 ? -20.039 4.779 8.203 1.00 84.69 174 LYS A O 1
ATOM 1356 N N . SER A 1 175 ? -20.809 2.852 7.335 1.00 85.44 175 SER A N 1
ATOM 1357 C CA . SER A 1 175 ? -22.209 3.181 7.618 1.00 85.44 175 SER A CA 1
ATOM 1358 C C . SER A 1 175 ? -22.486 3.046 9.116 1.00 85.44 175 SER A C 1
ATOM 1360 O O . SER A 1 175 ? -22.208 1.995 9.699 1.00 85.44 175 SER A O 1
ATOM 1362 N N . LEU A 1 176 ? -23.087 4.064 9.735 1.00 86.94 176 LEU A N 1
ATOM 1363 C CA . LEU A 1 176 ? -23.485 4.017 11.147 1.00 86.94 176 LEU A CA 1
ATOM 1364 C C . LEU A 1 176 ? -24.509 2.910 11.440 1.00 86.94 176 LEU A C 1
ATOM 1366 O O . LEU A 1 176 ? -24.501 2.349 12.532 1.00 86.94 176 LEU A O 1
ATOM 1370 N N . SER A 1 177 ? -25.328 2.539 10.452 1.00 88.38 177 SER A N 1
ATOM 1371 C CA . SER A 1 177 ? -26.304 1.448 10.554 1.00 88.38 177 SER A CA 1
ATOM 1372 C C . SER A 1 177 ? -25.715 0.060 10.270 1.00 88.38 177 SER A C 1
ATOM 1374 O O . SER A 1 177 ? -26.431 -0.936 10.355 1.00 88.38 177 SER A O 1
ATOM 1376 N N . SER A 1 178 ? -24.424 -0.041 9.926 1.00 88.50 178 SER A N 1
ATOM 1377 C CA . SER A 1 178 ? -23.808 -1.335 9.605 1.00 88.50 178 SER A CA 1
ATOM 1378 C C . SER A 1 178 ? -23.595 -2.205 10.844 1.00 88.50 178 SER A C 1
ATOM 1380 O O . SER A 1 178 ? -23.113 -1.748 11.886 1.00 88.50 178 SER A O 1
ATOM 1382 N N . LYS A 1 179 ? -23.916 -3.491 10.705 1.00 91.38 179 LYS A N 1
ATOM 1383 C CA . LYS A 1 179 ? -23.518 -4.536 11.652 1.00 91.38 179 LYS A CA 1
ATOM 1384 C C . LYS A 1 179 ? -22.048 -4.905 11.445 1.00 91.38 179 LYS A C 1
ATOM 1386 O O . LYS A 1 179 ? -21.447 -4.512 10.442 1.00 91.38 179 LYS A O 1
ATOM 1391 N N . TYR A 1 180 ? -21.469 -5.626 12.397 1.00 87.06 180 TYR A N 1
ATOM 1392 C CA . TYR A 1 180 ? -20.136 -6.194 12.233 1.00 87.06 180 TYR A CA 1
ATOM 1393 C C . TYR A 1 180 ? -20.268 -7.615 11.693 1.00 87.06 180 TYR A C 1
ATOM 1395 O O . TYR A 1 180 ? -20.787 -8.486 12.388 1.00 87.06 180 TYR A O 1
ATOM 1403 N N . ASP A 1 181 ? -19.805 -7.839 10.467 1.00 84.12 181 ASP A N 1
ATOM 1404 C CA . ASP A 1 181 ? -19.879 -9.139 9.803 1.00 84.12 181 ASP A CA 1
ATOM 1405 C C . ASP A 1 181 ? -18.465 -9.682 9.520 1.00 84.12 181 ASP A C 1
ATOM 1407 O O . ASP A 1 181 ? -17.786 -9.209 8.597 1.00 84.12 181 ASP A O 1
ATOM 1411 N N . PRO A 1 182 ? -17.967 -10.625 10.343 1.00 78.56 182 PRO A N 1
ATOM 1412 C CA . PRO A 1 182 ? -16.624 -11.165 10.197 1.00 78.56 182 PRO A CA 1
ATOM 1413 C C . PRO A 1 182 ? -16.421 -11.853 8.842 1.00 78.56 182 PRO A C 1
ATOM 1415 O O . PRO A 1 182 ? -17.063 -12.845 8.517 1.00 78.56 182 PRO A O 1
ATOM 1418 N N . GLY A 1 183 ? -15.452 -11.370 8.065 1.00 67.62 183 GLY A N 1
ATOM 1419 C CA . GLY A 1 183 ? -15.088 -11.968 6.776 1.00 67.62 183 GLY A CA 1
ATOM 1420 C C . GLY A 1 183 ? -15.934 -11.500 5.589 1.00 67.62 183 GLY A C 1
ATOM 1421 O O . GLY A 1 183 ? -15.562 -11.789 4.449 1.00 67.62 183 GLY A O 1
ATOM 1422 N N . SER A 1 184 ? -16.994 -10.722 5.823 1.00 70.62 184 SER A N 1
ATOM 1423 C CA . SER A 1 184 ? -17.736 -10.073 4.745 1.00 70.62 184 SER A CA 1
ATOM 1424 C C . SER A 1 184 ? -16.898 -8.989 4.056 1.00 70.62 184 SER A C 1
ATOM 1426 O O . SER A 1 184 ? -16.085 -8.290 4.668 1.00 70.62 184 SER A O 1
ATOM 1428 N N . ARG A 1 185 ? -17.095 -8.858 2.740 1.00 61.19 185 ARG A N 1
ATOM 1429 C CA . ARG A 1 185 ? -16.542 -7.779 1.902 1.00 61.19 185 ARG A CA 1
ATOM 1430 C C . ARG A 1 185 ? -17.620 -6.789 1.464 1.00 61.19 185 ARG A C 1
ATOM 1432 O O . ARG A 1 185 ? -17.447 -6.106 0.452 1.00 61.19 185 ARG A O 1
ATOM 1439 N N . ASP A 1 186 ? -18.733 -6.733 2.186 1.00 64.81 186 ASP A N 1
ATOM 1440 C CA . ASP A 1 186 ? -19.824 -5.824 1.864 1.00 64.81 186 ASP A CA 1
ATOM 1441 C C . ASP A 1 186 ? -19.348 -4.370 1.793 1.00 64.81 186 ASP A C 1
ATOM 1443 O O . ASP A 1 186 ? -18.422 -3.938 2.482 1.00 64.81 186 ASP A O 1
ATOM 1447 N N . LYS A 1 187 ? -20.037 -3.571 0.973 1.00 62.50 187 LYS A N 1
ATOM 1448 C CA . LYS A 1 187 ? -19.740 -2.144 0.741 1.00 62.50 187 LYS A CA 1
ATOM 1449 C C . LYS A 1 187 ? -19.986 -1.251 1.968 1.00 62.50 187 LYS A C 1
ATOM 1451 O O . LYS A 1 187 ? -20.058 -0.032 1.835 1.00 62.50 187 LYS A O 1
ATOM 1456 N N . SER A 1 188 ? -20.159 -1.827 3.154 1.00 69.69 188 SER A N 1
ATOM 1457 C CA . SER A 1 188 ? -20.369 -1.088 4.394 1.00 69.69 188 SER A CA 1
ATOM 1458 C C . SER A 1 188 ? -19.095 -0.378 4.855 1.00 69.69 188 SER A C 1
ATOM 1460 O O . SER A 1 188 ? -19.211 0.629 5.552 1.00 69.69 188 SER A O 1
ATOM 1462 N N . TRP A 1 189 ? -17.911 -0.898 4.497 1.00 77.88 189 TRP A N 1
ATOM 1463 C CA . TRP A 1 189 ? -16.596 -0.378 4.886 1.00 77.88 189 TRP A CA 1
ATOM 1464 C C . TRP A 1 189 ? -15.764 -0.073 3.634 1.00 77.88 189 TRP A C 1
ATOM 1466 O O . TRP A 1 189 ? -15.177 -0.968 3.025 1.00 77.88 189 TRP A O 1
ATOM 1476 N N . ILE A 1 190 ? -15.702 1.198 3.239 1.00 80.25 190 ILE A N 1
ATOM 1477 C CA . ILE A 1 190 ? -15.021 1.628 2.010 1.00 80.25 190 ILE A CA 1
ATOM 1478 C C . ILE A 1 190 ? -13.743 2.371 2.384 1.00 80.25 190 ILE A C 1
ATOM 1480 O O . ILE A 1 190 ? -13.779 3.342 3.134 1.00 80.25 190 ILE A O 1
ATOM 1484 N N . LYS A 1 191 ? -12.604 1.925 1.856 1.00 80.75 191 LYS A N 1
ATOM 1485 C CA . LYS A 1 191 ? -11.307 2.583 2.058 1.00 80.75 191 LYS A CA 1
ATOM 1486 C C . LYS A 1 191 ? -11.066 3.568 0.918 1.00 80.75 191 LYS A C 1
ATOM 1488 O O . LYS A 1 191 ? -11.115 3.164 -0.240 1.00 80.75 191 LYS A O 1
ATOM 1493 N N . LEU A 1 192 ? -10.771 4.819 1.249 1.00 78.25 192 LEU A N 1
ATOM 1494 C CA . LEU A 1 192 ? -10.350 5.840 0.296 1.00 78.25 192 LEU A CA 1
ATOM 1495 C C . LEU A 1 192 ? -8.920 6.252 0.624 1.00 78.25 192 LEU A C 1
ATOM 1497 O O . LEU A 1 192 ? -8.634 6.689 1.739 1.00 78.25 192 LEU A O 1
ATOM 1501 N N . LYS A 1 193 ? -8.041 6.100 -0.359 1.00 75.19 193 LYS A N 1
ATOM 1502 C CA . LYS A 1 193 ? -6.640 6.504 -0.294 1.00 75.19 193 LYS A CA 1
ATOM 1503 C C . LYS A 1 193 ? -6.341 7.440 -1.463 1.00 75.19 193 LYS A C 1
ATOM 1505 O O . LYS A 1 193 ? -7.052 7.351 -2.468 1.00 75.19 193 LYS A O 1
ATOM 1510 N N . PRO A 1 194 ? -5.327 8.312 -1.369 1.00 67.75 194 PRO A N 1
ATOM 1511 C CA . PRO A 1 194 ? -5.021 9.235 -2.457 1.00 67.75 194 PRO A CA 1
ATOM 1512 C C . PRO A 1 194 ? -4.664 8.509 -3.754 1.00 67.75 194 PRO A C 1
ATOM 1514 O O . PRO A 1 194 ? -5.117 8.932 -4.807 1.00 67.75 194 PRO A O 1
ATOM 1517 N N . ASP A 1 195 ? -3.974 7.363 -3.678 1.00 66.12 195 ASP A N 1
ATOM 1518 C CA . ASP A 1 195 ? -3.621 6.532 -4.841 1.00 66.12 195 ASP A CA 1
ATOM 1519 C C . ASP A 1 195 ? -4.840 5.940 -5.576 1.00 66.12 195 ASP A C 1
ATOM 1521 O O . ASP A 1 195 ? -4.695 5.371 -6.656 1.00 66.12 195 ASP A O 1
ATOM 1525 N N . PHE A 1 196 ? -6.049 6.065 -5.015 1.00 67.38 196 PHE A N 1
ATOM 1526 C CA . PHE A 1 196 ? -7.302 5.658 -5.663 1.00 67.38 196 PHE A CA 1
ATOM 1527 C C . PHE A 1 196 ? -8.045 6.816 -6.335 1.00 67.38 196 PHE A C 1
ATOM 1529 O O . PHE A 1 196 ? -9.062 6.577 -6.987 1.00 67.38 196 PHE A O 1
ATOM 1536 N N . VAL A 1 197 ? -7.607 8.060 -6.138 1.00 65.88 197 VAL A N 1
ATOM 1537 C CA . VAL A 1 197 ? -8.274 9.240 -6.692 1.00 65.88 197 VAL A CA 1
ATOM 1538 C C . VAL A 1 197 ? -7.497 9.700 -7.916 1.00 65.88 197 VAL A C 1
ATOM 1540 O O . VAL A 1 197 ? -6.337 10.088 -7.811 1.00 65.88 197 VAL A O 1
ATOM 1543 N N . ASP A 1 198 ? -8.141 9.692 -9.082 1.00 64.38 198 ASP A N 1
ATOM 1544 C CA . ASP A 1 198 ? -7.501 10.127 -10.322 1.00 64.38 198 ASP A CA 1
ATOM 1545 C C . ASP A 1 198 ? -6.966 11.561 -10.207 1.00 64.38 198 ASP A C 1
ATOM 1547 O O . ASP A 1 198 ? -7.682 12.517 -9.900 1.00 64.38 198 ASP A O 1
ATOM 1551 N N . GLY A 1 199 ? -5.662 11.694 -10.448 1.00 64.12 199 GLY A N 1
ATOM 1552 C CA . GLY A 1 199 ? -4.926 12.945 -10.306 1.00 64.12 199 GLY A CA 1
ATOM 1553 C C . GLY A 1 199 ? -4.382 13.214 -8.899 1.00 64.12 199 GLY A C 1
ATOM 1554 O O . GLY A 1 199 ? -3.597 14.142 -8.743 1.00 64.12 199 GLY A O 1
ATOM 1555 N N . MET A 1 200 ? -4.720 12.439 -7.870 1.00 62.00 200 MET A N 1
ATOM 1556 C CA . MET A 1 200 ? -4.034 12.548 -6.580 1.00 62.00 200 MET A CA 1
ATOM 1557 C C . MET A 1 200 ? -2.856 11.574 -6.515 1.00 62.00 200 MET A C 1
ATOM 1559 O O . MET A 1 200 ? -3.005 10.373 -6.716 1.00 62.00 200 MET A O 1
ATOM 1563 N N . GLY A 1 201 ? -1.681 12.118 -6.205 1.00 68.12 201 GLY A N 1
ATOM 1564 C CA . GLY A 1 201 ? -0.432 11.375 -6.101 1.00 68.12 201 GLY A CA 1
ATOM 1565 C C . GLY A 1 201 ? 0.389 11.373 -7.388 1.00 68.12 201 GLY A C 1
ATOM 1566 O O . GLY A 1 201 ? -0.145 11.460 -8.496 1.00 68.12 201 GLY A O 1
ATOM 1567 N N . ASP A 1 202 ? 1.703 11.301 -7.220 1.00 79.25 202 ASP A N 1
ATOM 1568 C CA . ASP A 1 202 ? 2.634 11.232 -8.339 1.00 79.25 202 ASP A CA 1
ATOM 1569 C C . ASP A 1 202 ? 2.663 9.830 -8.947 1.00 79.25 202 ASP A C 1
ATOM 1571 O O . ASP A 1 202 ? 2.466 8.809 -8.277 1.00 79.25 202 ASP A O 1
ATOM 1575 N N . THR A 1 203 ? 2.906 9.791 -10.250 1.00 89.88 203 THR A N 1
ATOM 1576 C CA . THR A 1 203 ? 3.074 8.558 -11.012 1.00 89.88 203 THR A CA 1
ATOM 1577 C C . THR A 1 203 ? 4.480 8.479 -11.570 1.00 89.88 203 THR A C 1
ATOM 1579 O O . THR A 1 203 ? 5.103 9.501 -11.841 1.00 89.88 203 THR A O 1
ATOM 1582 N N . LEU A 1 204 ? 4.953 7.258 -11.784 1.00 94.06 204 LEU A N 1
ATOM 1583 C CA . LEU A 1 204 ? 6.241 6.971 -12.397 1.00 94.06 204 LEU A CA 1
ATOM 1584 C C . LEU A 1 204 ? 6.013 6.118 -13.639 1.00 94.06 204 LEU A C 1
ATOM 1586 O O . LEU A 1 204 ? 5.383 5.064 -13.557 1.00 94.06 204 LEU A O 1
ATOM 1590 N N . ASP A 1 205 ? 6.538 6.556 -14.775 1.00 97.31 205 ASP A N 1
ATOM 1591 C CA . ASP A 1 205 ? 6.555 5.753 -15.993 1.00 97.31 205 ASP A CA 1
ATOM 1592 C C . ASP A 1 205 ? 7.761 4.802 -15.954 1.00 97.31 205 ASP A C 1
ATOM 1594 O O . ASP A 1 205 ? 8.901 5.223 -16.114 1.00 97.31 205 ASP A O 1
ATOM 1598 N N . LEU A 1 206 ? 7.537 3.513 -15.713 1.00 98.19 206 LEU A N 1
ATOM 1599 C CA . LEU A 1 206 ? 8.600 2.519 -15.530 1.00 98.19 206 LEU A CA 1
ATOM 1600 C C . LEU A 1 206 ? 8.584 1.470 -16.640 1.00 98.19 206 LEU A C 1
ATOM 1602 O O . LEU A 1 206 ? 7.519 1.088 -17.121 1.00 98.19 206 LEU A O 1
ATOM 1606 N N . LEU A 1 207 ? 9.755 0.957 -17.018 1.00 98.38 207 LEU A N 1
ATOM 1607 C CA . LEU A 1 207 ? 9.870 -0.071 -18.057 1.00 98.38 207 LEU A CA 1
ATOM 1608 C C . LEU A 1 207 ? 9.726 -1.475 -17.467 1.00 98.38 207 LEU A C 1
ATOM 1610 O O . LEU A 1 207 ? 10.282 -1.752 -16.406 1.00 98.38 207 LEU A O 1
ATOM 1614 N N . ILE A 1 208 ? 9.029 -2.382 -18.150 1.00 98.25 208 ILE A N 1
ATOM 1615 C CA . ILE A 1 208 ? 9.045 -3.805 -17.788 1.00 98.25 208 ILE A CA 1
ATOM 1616 C C . ILE A 1 208 ? 10.424 -4.395 -18.135 1.00 98.25 208 ILE A C 1
ATOM 1618 O O . ILE A 1 208 ? 10.874 -4.325 -19.270 1.00 98.25 208 ILE A O 1
ATOM 1622 N N . LEU A 1 209 ? 11.100 -5.002 -17.167 1.00 97.62 209 LEU A N 1
ATOM 1623 C CA . LEU A 1 209 ? 12.406 -5.653 -17.349 1.00 97.62 209 LEU A CA 1
ATOM 1624 C C . LEU A 1 209 ? 12.319 -7.178 -17.275 1.00 97.62 209 LEU A C 1
ATOM 1626 O O . LEU A 1 209 ? 13.164 -7.887 -17.814 1.00 97.62 209 LEU A O 1
ATOM 1630 N N . GLY A 1 210 ? 11.296 -7.697 -16.598 1.00 96.62 210 GLY A N 1
ATOM 1631 C CA . GLY A 1 210 ? 11.119 -9.130 -16.417 1.00 96.62 210 GLY A CA 1
ATOM 1632 C C . GLY A 1 210 ? 9.723 -9.516 -15.968 1.00 96.62 210 GLY A C 1
ATOM 1633 O O . GLY A 1 210 ? 8.897 -8.662 -15.644 1.00 96.62 210 GLY A O 1
ATOM 1634 N N . GLY A 1 211 ? 9.452 -10.814 -15.982 1.00 95.75 211 GLY A N 1
ATOM 1635 C CA . GLY A 1 211 ? 8.144 -11.394 -15.707 1.00 95.75 211 GLY A CA 1
ATOM 1636 C C . GLY A 1 211 ? 8.235 -12.544 -14.716 1.00 95.75 211 GLY A C 1
ATOM 1637 O O . GLY A 1 211 ? 9.186 -13.320 -14.753 1.00 95.75 211 GLY A O 1
ATOM 1638 N N . TYR A 1 212 ? 7.227 -12.654 -13.855 1.00 94.06 212 TYR A N 1
ATOM 1639 C CA . TYR A 1 212 ? 7.048 -13.763 -12.923 1.00 94.06 212 TYR A CA 1
ATOM 1640 C C . TYR A 1 212 ? 5.708 -14.440 -13.187 1.00 94.06 212 TYR A C 1
ATOM 1642 O O . TYR A 1 212 ? 4.694 -13.757 -13.413 1.00 94.06 212 TYR A O 1
ATOM 1650 N N . TYR A 1 213 ? 5.677 -15.764 -13.110 1.00 89.62 213 TYR A N 1
ATOM 1651 C CA . TYR A 1 213 ? 4.439 -16.522 -13.123 1.00 89.62 213 TYR A CA 1
ATOM 1652 C C . TYR A 1 213 ? 3.527 -16.096 -11.977 1.00 89.62 213 TYR A C 1
ATOM 1654 O O . TYR A 1 213 ? 3.946 -15.850 -10.846 1.00 89.62 213 TYR A O 1
ATOM 1662 N N . GLY A 1 214 ? 2.243 -15.976 -12.293 1.00 73.19 214 GLY A N 1
ATOM 1663 C CA . GLY A 1 214 ? 1.237 -15.716 -11.287 1.00 73.19 214 GLY A CA 1
ATOM 1664 C C . GLY A 1 214 ? 1.016 -16.915 -10.382 1.00 73.19 214 GLY A C 1
ATOM 1665 O O . GLY A 1 214 ? 1.021 -18.059 -10.828 1.00 73.19 214 GLY A O 1
ATOM 1666 N N . GLU A 1 215 ? 0.726 -16.641 -9.118 1.00 58.41 215 GLU A N 1
ATOM 1667 C CA . GLU A 1 215 ? 0.239 -17.641 -8.174 1.00 58.41 215 GLU A CA 1
ATOM 1668 C C . GLU A 1 215 ? -1.293 -17.556 -8.030 1.00 58.41 215 GLU A C 1
ATOM 1670 O O . GLU A 1 215 ? -1.908 -16.486 -8.149 1.00 58.41 215 GLU A O 1
ATOM 1675 N N . GLY A 1 216 ? -1.924 -18.700 -7.750 1.00 57.22 216 GLY A N 1
ATOM 1676 C CA . GLY A 1 216 ? -3.360 -18.815 -7.477 1.00 57.22 216 GLY A CA 1
ATOM 1677 C C . GLY A 1 216 ? -4.256 -19.041 -8.704 1.00 57.22 216 GLY A C 1
ATOM 1678 O O . GLY A 1 216 ? -3.860 -18.853 -9.847 1.00 57.22 216 GLY A O 1
ATOM 1679 N N . ARG A 1 217 ? -5.519 -19.410 -8.449 1.00 49.62 217 ARG A N 1
ATOM 1680 C CA . ARG A 1 217 ? -6.454 -20.031 -9.417 1.00 49.62 217 ARG A CA 1
ATOM 1681 C C . ARG A 1 217 ? -6.702 -19.265 -10.728 1.00 49.62 217 ARG A C 1
ATOM 1683 O O . ARG A 1 217 ? -7.044 -19.883 -11.722 1.00 49.62 217 ARG A O 1
ATOM 1690 N N . ARG A 1 218 ? -6.577 -17.930 -10.727 1.00 53.47 218 ARG A N 1
ATOM 1691 C CA . ARG A 1 218 ? -6.866 -17.064 -11.895 1.00 53.47 218 ARG A CA 1
ATOM 1692 C C . ARG A 1 218 ? -5.622 -16.620 -12.669 1.00 53.47 218 ARG A C 1
ATOM 1694 O O . ARG A 1 218 ? -5.749 -16.036 -13.740 1.00 53.47 218 ARG A O 1
ATOM 1701 N N . ARG A 1 219 ? -4.432 -16.790 -12.088 1.00 59.00 219 ARG A N 1
ATOM 1702 C CA . ARG A 1 219 ? -3.170 -16.247 -12.622 1.00 59.00 219 ARG A CA 1
ATOM 1703 C C . ARG A 1 219 ? -2.071 -17.302 -12.759 1.00 59.00 219 ARG A C 1
ATOM 1705 O O . ARG A 1 219 ? -1.086 -17.029 -13.436 1.00 59.00 219 ARG A O 1
ATOM 1712 N N . SER A 1 220 ? -2.279 -18.487 -12.183 1.00 58.41 220 SER A N 1
ATOM 1713 C CA . SER A 1 220 ? -1.423 -19.663 -12.318 1.00 58.41 220 SER A CA 1
ATOM 1714 C C . SER A 1 220 ? -1.223 -20.057 -13.776 1.00 58.41 220 SER A C 1
ATOM 1716 O O . SER A 1 220 ? -2.191 -20.139 -14.530 1.00 58.41 220 SER A O 1
ATOM 1718 N N . GLY A 1 221 ? 0.030 -20.325 -14.146 1.00 69.31 221 GLY A N 1
ATOM 1719 C CA . GLY A 1 221 ? 0.410 -20.806 -15.478 1.00 69.31 221 GLY A CA 1
ATOM 1720 C C . GLY A 1 221 ? 0.754 -19.716 -16.496 1.00 69.31 221 GLY A C 1
ATOM 1721 O O . GLY A 1 221 ? 1.089 -20.043 -17.627 1.00 69.31 221 GLY A O 1
ATOM 1722 N N . ALA A 1 222 ? 0.705 -18.431 -16.126 1.00 83.12 222 ALA A N 1
ATOM 1723 C CA . ALA A 1 222 ? 1.116 -17.342 -17.013 1.00 83.12 222 ALA A CA 1
ATOM 1724 C C . ALA A 1 222 ? 1.737 -16.165 -16.248 1.00 83.12 222 ALA A C 1
ATOM 1726 O O . ALA A 1 222 ? 1.432 -15.949 -15.074 1.00 83.12 222 ALA A O 1
ATOM 1727 N N . VAL A 1 223 ? 2.579 -15.376 -16.921 1.00 88.00 223 VAL A N 1
ATOM 1728 C CA . VAL A 1 223 ? 3.242 -14.205 -16.325 1.00 88.00 223 VAL A CA 1
ATOM 1729 C C . VAL A 1 223 ? 2.200 -13.210 -15.820 1.00 88.00 223 VAL A C 1
ATOM 1731 O O . VAL A 1 223 ? 1.350 -12.747 -16.578 1.00 88.00 223 VAL A O 1
ATOM 1734 N N . SER A 1 224 ? 2.191 -12.901 -14.528 1.00 88.50 224 SER A N 1
ATOM 1735 C CA . SER A 1 224 ? 1.191 -11.999 -13.935 1.00 88.50 224 SER A CA 1
ATOM 1736 C C . SER A 1 224 ? 1.770 -10.974 -12.979 1.00 88.50 224 SER A C 1
ATOM 1738 O O . SER A 1 224 ? 1.009 -10.302 -12.294 1.00 88.50 224 SER A O 1
ATOM 1740 N N . THR A 1 225 ? 3.083 -10.911 -12.863 1.00 93.50 225 THR A N 1
ATOM 1741 C CA . THR A 1 225 ? 3.792 -9.901 -12.091 1.00 93.50 225 THR A CA 1
ATOM 1742 C C . THR A 1 225 ? 4.987 -9.498 -12.929 1.00 93.50 225 THR A C 1
ATOM 1744 O O . THR A 1 225 ? 5.599 -10.352 -13.568 1.00 93.50 225 THR A O 1
ATOM 1747 N N . PHE A 1 226 ? 5.312 -8.213 -12.941 1.00 96.75 226 PHE A N 1
ATOM 1748 C CA . PHE A 1 226 ? 6.401 -7.680 -13.747 1.00 96.75 226 PHE A CA 1
ATOM 1749 C C . PHE A 1 226 ? 7.461 -7.047 -12.854 1.00 96.75 226 PHE A C 1
ATOM 1751 O O . PHE A 1 226 ? 7.129 -6.369 -11.879 1.00 96.75 226 PHE A O 1
ATOM 1758 N N . LEU A 1 227 ? 8.727 -7.294 -13.182 1.00 97.62 227 LEU A N 1
ATOM 1759 C CA . LEU A 1 227 ? 9.863 -6.537 -12.674 1.00 97.62 227 LEU A CA 1
ATOM 1760 C C . LEU A 1 227 ? 9.914 -5.220 -13.442 1.00 97.62 227 LEU A C 1
ATOM 1762 O O . LEU A 1 227 ? 9.931 -5.235 -14.669 1.00 97.62 227 LEU A O 1
ATOM 1766 N N . MET A 1 228 ? 9.952 -4.107 -12.725 1.00 98.25 228 MET A N 1
ATOM 1767 C CA . MET A 1 228 ? 9.958 -2.762 -13.284 1.00 98.25 228 MET A CA 1
ATOM 1768 C C . MET A 1 228 ? 11.325 -2.109 -13.102 1.00 98.25 228 MET A C 1
ATOM 1770 O O . MET A 1 228 ? 11.989 -2.324 -12.083 1.00 98.25 228 MET A O 1
ATOM 1774 N N . GLY A 1 229 ? 11.712 -1.290 -14.074 1.00 97.31 229 GLY A N 1
ATOM 1775 C CA . GLY A 1 229 ? 13.002 -0.625 -14.155 1.00 97.31 229 GLY A CA 1
ATOM 1776 C C . GLY A 1 229 ? 12.917 0.880 -14.328 1.00 97.31 229 GLY A C 1
ATOM 1777 O O . GLY A 1 229 ? 12.006 1.393 -14.982 1.00 97.31 229 GLY A O 1
ATOM 1778 N N . VAL A 1 230 ? 13.925 1.558 -13.789 1.00 97.31 230 VAL A N 1
ATOM 1779 C CA . VAL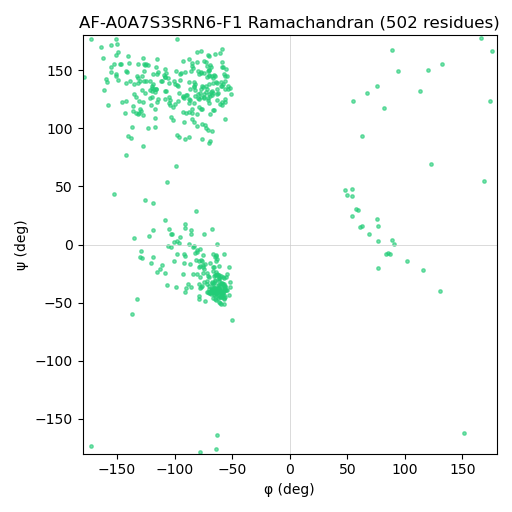 A 1 230 ? 14.233 2.972 -14.050 1.00 97.31 230 VAL A CA 1
ATOM 1780 C C . VAL A 1 230 ? 15.487 3.047 -14.909 1.00 97.31 230 VAL A C 1
ATOM 1782 O O . VAL A 1 230 ? 16.369 2.192 -14.784 1.00 97.31 230 VAL A O 1
ATOM 1785 N N . ARG A 1 231 ? 15.594 4.052 -15.777 1.00 96.75 231 ARG A N 1
ATOM 1786 C CA . ARG A 1 231 ? 16.808 4.251 -16.576 1.00 96.75 231 ARG A CA 1
ATOM 1787 C C . ARG A 1 231 ? 17.987 4.525 -15.653 1.00 96.75 231 ARG A C 1
ATOM 1789 O O . ARG A 1 231 ? 17.900 5.355 -14.746 1.00 96.75 231 ARG A O 1
ATOM 1796 N N . ALA A 1 232 ? 19.070 3.796 -15.878 1.00 95.06 232 ALA A N 1
ATOM 1797 C CA . ALA A 1 232 ? 20.285 3.924 -15.099 1.00 95.06 232 ALA A CA 1
ATOM 1798 C C . ALA A 1 232 ? 20.999 5.254 -15.423 1.00 95.06 232 ALA A C 1
ATOM 1800 O O . ALA A 1 232 ? 20.923 5.724 -16.562 1.00 95.06 232 ALA A O 1
ATOM 1801 N N . PRO A 1 233 ? 21.723 5.842 -14.453 1.00 92.25 233 PRO A N 1
ATOM 1802 C CA . PRO A 1 233 ? 22.571 7.004 -14.690 1.00 92.25 233 PRO A CA 1
ATOM 1803 C C . PRO A 1 233 ? 23.620 6.692 -15.771 1.00 92.25 233 PRO A C 1
ATOM 1805 O O . PRO A 1 233 ? 24.076 5.545 -15.850 1.00 92.25 233 PRO A O 1
ATOM 1808 N N . PRO A 1 234 ? 24.112 7.692 -16.527 1.00 85.69 234 PRO A N 1
ATOM 1809 C CA . PRO A 1 234 ? 25.184 7.500 -17.512 1.00 85.69 234 PRO A CA 1
ATOM 1810 C C . PRO A 1 234 ? 26.417 6.785 -16.940 1.00 85.69 234 PRO A C 1
ATOM 1812 O O . PRO A 1 234 ? 2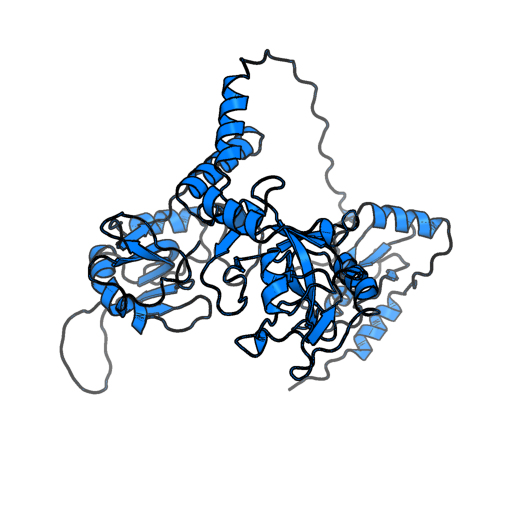7.059 5.979 -17.610 1.00 85.69 234 PRO A O 1
ATOM 1815 N N . GLU A 1 235 ? 26.705 7.001 -15.656 1.00 85.62 235 GLU A N 1
ATOM 1816 C CA . GLU A 1 235 ? 27.848 6.393 -14.969 1.00 85.62 235 GLU A CA 1
ATOM 1817 C C . GLU A 1 235 ? 27.724 4.884 -14.756 1.00 85.62 235 GLU A C 1
ATOM 1819 O O . GLU A 1 235 ? 28.728 4.207 -14.523 1.00 85.62 235 GLU A O 1
ATOM 1824 N N . ALA A 1 236 ? 26.517 4.328 -14.888 1.00 86.31 236 ALA A N 1
ATOM 1825 C CA . ALA A 1 236 ? 26.311 2.886 -14.893 1.00 86.31 236 ALA A CA 1
ATOM 1826 C C . ALA A 1 236 ? 27.039 2.212 -16.065 1.00 86.31 236 ALA A C 1
ATOM 1828 O O . ALA A 1 236 ? 27.520 1.092 -15.906 1.00 86.31 236 ALA A O 1
ATOM 1829 N N . ALA A 1 237 ? 27.215 2.912 -17.195 1.00 83.31 237 ALA A N 1
ATOM 1830 C CA . ALA A 1 237 ? 27.935 2.400 -18.362 1.00 83.31 237 ALA A CA 1
ATOM 1831 C C . ALA A 1 237 ? 29.379 2.000 -18.034 1.00 83.31 237 ALA A C 1
ATOM 1833 O O . ALA A 1 237 ? 29.885 1.010 -18.558 1.00 83.31 237 ALA A O 1
ATOM 1834 N N . LYS A 1 238 ? 30.031 2.715 -17.107 1.00 78.31 238 LYS A N 1
ATOM 1835 C CA . LYS A 1 238 ? 31.388 2.382 -16.645 1.00 78.31 238 LYS A CA 1
ATOM 1836 C C . LYS A 1 238 ? 31.427 1.046 -15.903 1.00 78.31 238 LYS A C 1
ATOM 1838 O O . LYS A 1 238 ? 32.413 0.326 -16.011 1.00 78.31 238 LYS A O 1
ATOM 1843 N N . ARG A 1 239 ? 30.358 0.698 -15.176 1.00 72.62 239 ARG A N 1
ATOM 1844 C CA . ARG A 1 239 ? 30.270 -0.556 -14.407 1.00 72.62 239 ARG A CA 1
ATOM 1845 C C . ARG A 1 239 ? 30.120 -1.779 -15.302 1.00 72.62 239 ARG A C 1
ATOM 1847 O O . ARG A 1 239 ? 30.614 -2.835 -14.940 1.00 72.62 239 ARG A O 1
ATOM 1854 N N . VAL A 1 240 ? 29.468 -1.618 -16.452 1.00 77.50 240 VAL A N 1
ATOM 1855 C CA . VAL A 1 240 ? 29.223 -2.698 -17.421 1.00 77.50 240 VAL A CA 1
ATOM 1856 C C . VAL A 1 240 ? 30.269 -2.768 -18.543 1.00 77.50 240 VAL A C 1
ATOM 1858 O O . VAL A 1 240 ? 30.123 -3.563 -19.465 1.00 77.50 240 VAL A O 1
ATOM 1861 N N . GLY A 1 241 ? 31.337 -1.961 -18.477 1.00 73.19 241 GLY A N 1
ATOM 1862 C CA . GLY A 1 241 ? 32.405 -1.957 -19.485 1.00 73.19 241 GLY A CA 1
ATOM 1863 C C . GLY A 1 241 ? 32.040 -1.266 -20.807 1.00 73.19 241 GLY A C 1
ATOM 1864 O O . GLY A 1 241 ? 32.671 -1.535 -21.825 1.00 73.19 241 GLY A O 1
ATOM 1865 N N . GLY A 1 242 ? 31.044 -0.372 -20.795 1.00 70.44 242 GLY A N 1
ATOM 1866 C CA . GLY A 1 242 ? 30.505 0.331 -21.965 1.00 70.44 242 GLY A CA 1
ATOM 1867 C C . GLY A 1 242 ? 29.013 0.053 -22.188 1.00 70.44 242 GLY A C 1
ATOM 1868 O O . GLY A 1 242 ? 28.509 -1.011 -21.842 1.00 70.44 242 GLY A O 1
ATOM 1869 N N . ALA A 1 243 ? 28.281 1.014 -22.761 1.00 66.06 243 ALA A N 1
ATOM 1870 C CA . ALA A 1 243 ? 26.850 0.869 -23.039 1.00 66.06 243 ALA A CA 1
ATOM 1871 C C . ALA A 1 243 ? 26.619 0.424 -24.491 1.00 66.06 243 ALA A C 1
ATOM 1873 O O . ALA A 1 243 ? 26.525 1.252 -25.391 1.00 66.06 243 ALA A O 1
ATOM 1874 N N . ALA A 1 244 ? 26.532 -0.888 -24.717 1.00 70.56 244 ALA A N 1
ATOM 1875 C CA . ALA A 1 244 ? 26.039 -1.434 -25.988 1.00 70.56 244 ALA A CA 1
ATOM 1876 C C . ALA A 1 244 ? 24.500 -1.394 -26.084 1.00 70.56 244 ALA A C 1
ATOM 1878 O O . ALA A 1 244 ? 23.945 -1.464 -27.175 1.00 70.56 244 ALA A O 1
ATOM 1879 N N . HIS A 1 245 ? 23.827 -1.278 -24.935 1.00 73.25 245 HIS A N 1
ATOM 1880 C CA . HIS A 1 245 ? 22.376 -1.342 -24.777 1.00 73.25 245 HIS A CA 1
ATOM 1881 C C . HIS A 1 245 ? 21.915 -0.294 -23.757 1.00 73.25 245 HIS A C 1
ATOM 1883 O O . HIS A 1 245 ? 22.712 0.107 -22.897 1.00 73.25 245 HIS A O 1
ATOM 1889 N N . PRO A 1 246 ? 20.645 0.143 -23.807 1.00 88.69 246 PRO A N 1
ATOM 1890 C CA . PRO A 1 246 ? 20.101 1.039 -22.799 1.00 88.69 246 PRO A CA 1
ATOM 1891 C C . PRO A 1 246 ? 20.089 0.359 -21.427 1.00 88.69 246 PRO A C 1
ATOM 1893 O O . PRO A 1 246 ? 19.634 -0.771 -21.273 1.00 88.69 246 PRO A O 1
ATOM 1896 N N . LEU A 1 247 ? 20.626 1.050 -20.426 1.00 94.56 247 LEU A N 1
ATOM 1897 C CA . LEU A 1 247 ? 20.861 0.498 -19.097 1.00 94.56 247 LEU A CA 1
ATOM 1898 C C . LEU A 1 247 ? 19.736 0.874 -18.137 1.00 94.56 247 LEU A C 1
ATOM 1900 O O . LEU A 1 247 ? 19.299 2.025 -18.091 1.00 94.56 247 LEU A O 1
ATOM 1904 N N . PHE A 1 248 ? 19.308 -0.088 -17.329 1.00 96.38 248 PHE A N 1
ATOM 1905 C CA . PHE A 1 248 ? 18.234 0.063 -16.362 1.00 96.38 248 PHE A CA 1
ATOM 1906 C C . PHE A 1 248 ? 18.636 -0.506 -15.007 1.00 96.38 248 PHE A C 1
ATOM 1908 O O . PHE A 1 248 ? 19.328 -1.519 -14.904 1.00 96.38 248 PHE A O 1
ATOM 1915 N N . TYR A 1 249 ? 18.169 0.143 -13.946 1.00 96.38 249 TYR A N 1
ATOM 1916 C CA . TYR A 1 249 ? 18.200 -0.427 -12.609 1.00 96.38 249 TYR A CA 1
ATOM 1917 C C . TYR A 1 249 ? 16.842 -1.059 -12.301 1.00 96.38 249 TYR A C 1
ATOM 1919 O O . TYR A 1 249 ? 15.821 -0.363 -12.364 1.00 96.38 249 TYR A O 1
ATOM 1927 N N . PRO A 1 250 ? 16.806 -2.356 -11.951 1.00 96.75 250 PRO A N 1
ATOM 1928 C CA . PRO A 1 250 ? 15.642 -2.971 -11.327 1.00 96.75 250 PRO A CA 1
ATOM 1929 C C . PRO A 1 250 ? 15.201 -2.155 -10.114 1.00 96.75 250 PRO A C 1
ATOM 1931 O O . PRO A 1 250 ? 16.037 -1.721 -9.326 1.00 96.75 250 PRO A O 1
ATOM 1934 N N . PHE A 1 251 ? 13.897 -1.916 -9.989 1.00 96.56 251 PHE A N 1
ATOM 1935 C CA . PHE A 1 251 ? 13.372 -0.931 -9.043 1.00 96.56 251 PHE A CA 1
ATOM 1936 C C . PHE A 1 251 ? 12.205 -1.450 -8.205 1.00 96.56 251 PHE A C 1
ATOM 1938 O O . PHE A 1 251 ? 12.187 -1.277 -6.989 1.00 96.56 251 PHE A O 1
ATOM 1945 N N . CYS A 1 252 ? 11.205 -2.093 -8.807 1.00 96.06 252 CYS A N 1
ATOM 1946 C CA . CYS A 1 252 ? 10.087 -2.661 -8.048 1.00 96.06 252 CYS A CA 1
ATOM 1947 C C . CYS A 1 252 ? 9.418 -3.817 -8.794 1.00 96.06 252 CYS A C 1
ATOM 1949 O O . CYS A 1 252 ? 9.708 -4.070 -9.960 1.00 96.06 252 CYS A O 1
ATOM 1951 N N . LYS A 1 253 ? 8.502 -4.524 -8.125 1.00 95.62 253 LYS A N 1
ATOM 1952 C CA . LYS A 1 253 ? 7.618 -5.508 -8.766 1.00 95.62 253 LYS A CA 1
ATOM 1953 C C . LYS A 1 253 ? 6.184 -5.013 -8.741 1.00 95.62 253 LYS A C 1
ATOM 1955 O O . LYS A 1 253 ? 5.733 -4.502 -7.715 1.00 95.62 253 LYS A O 1
ATOM 1960 N N . VAL A 1 254 ? 5.443 -5.232 -9.823 1.00 94.31 254 VAL A N 1
ATOM 1961 C CA . VAL A 1 254 ? 4.022 -4.876 -9.899 1.00 94.31 254 VAL A CA 1
ATOM 1962 C C . VAL A 1 254 ? 3.173 -6.035 -10.411 1.00 94.31 254 VAL A C 1
ATOM 1964 O O . VAL A 1 254 ? 3.393 -6.593 -11.483 1.00 94.31 254 VAL A O 1
ATOM 1967 N N . GLY A 1 255 ? 2.186 -6.408 -9.598 1.00 90.00 255 GLY A N 1
ATOM 1968 C CA . GLY A 1 255 ? 1.283 -7.538 -9.834 1.00 90.00 255 GLY A CA 1
ATOM 1969 C C . GLY A 1 255 ? -0.198 -7.147 -9.864 1.00 90.00 255 GLY A C 1
ATOM 1970 O O . GLY A 1 255 ? -1.064 -8.016 -9.787 1.00 90.00 255 GLY A O 1
ATOM 1971 N N . THR A 1 256 ? -0.522 -5.851 -9.836 1.00 84.31 256 THR A N 1
ATOM 1972 C CA . THR A 1 256 ? -1.905 -5.361 -9.705 1.00 84.31 256 THR A CA 1
ATOM 1973 C C . THR A 1 256 ? -2.111 -4.056 -10.472 1.00 84.31 256 THR A C 1
ATOM 1975 O O . THR A 1 256 ? -1.153 -3.310 -10.662 1.00 84.31 256 THR A O 1
ATOM 1978 N N . GLY A 1 257 ? -3.355 -3.762 -10.864 1.00 82.06 257 GLY A N 1
ATOM 1979 C CA . GLY A 1 257 ? -3.753 -2.488 -11.482 1.00 82.06 257 GLY A CA 1
ATOM 1980 C C . GLY A 1 257 ? -4.251 -2.598 -12.927 1.00 82.06 257 GLY A C 1
ATOM 1981 O O . GLY A 1 257 ? -5.044 -1.776 -13.358 1.00 82.06 257 GLY A O 1
ATOM 1982 N N . TYR A 1 258 ? -3.883 -3.661 -13.641 1.00 82.50 258 TYR A N 1
ATOM 1983 C CA . TYR A 1 258 ? -4.450 -3.996 -14.952 1.00 82.50 258 TYR A CA 1
ATOM 1984 C C . TYR A 1 258 ? -5.742 -4.813 -14.833 1.00 82.50 258 TYR A C 1
ATOM 1986 O O . TYR A 1 258 ? -5.898 -5.625 -13.913 1.00 82.50 258 TYR A O 1
ATOM 1994 N N . SER A 1 259 ? -6.634 -4.645 -15.810 1.00 82.38 259 SER A N 1
ATOM 1995 C CA . SER A 1 259 ? -7.739 -5.572 -16.062 1.00 82.38 259 SER A CA 1
ATOM 1996 C C . SER A 1 259 ? -7.222 -6.902 -16.629 1.00 82.38 259 SER A C 1
ATOM 1998 O O . SER A 1 259 ? -6.096 -6.994 -17.129 1.00 82.38 259 SER A O 1
ATOM 2000 N N . LEU A 1 260 ? -8.034 -7.963 -16.565 1.00 81.06 260 LEU A N 1
ATOM 2001 C CA . LEU A 1 260 ? -7.660 -9.252 -17.161 1.00 81.06 260 LEU A CA 1
ATOM 2002 C C . LEU A 1 260 ? -7.399 -9.152 -18.679 1.00 81.06 260 LEU A C 1
ATOM 2004 O O . LEU A 1 260 ? -6.392 -9.714 -19.115 1.00 81.06 260 LEU A O 1
ATOM 2008 N N . PRO A 1 261 ? -8.210 -8.428 -19.481 1.00 86.44 261 PRO A N 1
ATOM 2009 C CA . PRO A 1 261 ? -7.903 -8.189 -20.892 1.00 86.44 261 PRO A CA 1
ATOM 2010 C C . PRO A 1 261 ? -6.567 -7.472 -21.119 1.00 86.44 261 PRO A C 1
ATOM 2012 O O . PRO A 1 261 ? -5.770 -7.935 -21.928 1.00 86.44 261 PRO A O 1
ATOM 2015 N N . GLN A 1 262 ? -6.272 -6.410 -20.360 1.00 88.12 262 GLN A N 1
ATOM 2016 C CA . GLN A 1 262 ? -4.991 -5.694 -20.469 1.00 88.12 262 GLN A CA 1
ATOM 2017 C C . GLN A 1 262 ? -3.801 -6.605 -20.156 1.00 88.12 262 GLN A C 1
ATOM 2019 O O . GLN A 1 262 ? -2.779 -6.562 -20.835 1.00 88.12 262 GLN A O 1
ATOM 2024 N N . LEU A 1 263 ? -3.931 -7.456 -19.135 1.00 89.62 263 LEU A N 1
ATOM 2025 C CA . LEU A 1 263 ? -2.885 -8.413 -18.789 1.00 89.62 263 LEU A CA 1
ATOM 2026 C C . LEU A 1 263 ? -2.668 -9.458 -19.892 1.00 89.62 263 LEU A C 1
ATOM 2028 O O . LEU A 1 263 ? -1.529 -9.857 -20.126 1.00 89.62 263 LEU A O 1
ATOM 2032 N N . ARG A 1 264 ? -3.736 -9.911 -20.562 1.00 89.19 264 ARG A N 1
ATOM 2033 C CA . ARG A 1 264 ? -3.625 -10.817 -21.717 1.00 89.19 264 ARG A CA 1
ATOM 2034 C C . ARG A 1 264 ? -2.898 -10.140 -22.875 1.00 89.19 264 ARG A C 1
ATOM 2036 O O . ARG A 1 264 ? -1.933 -10.714 -23.362 1.00 89.19 264 ARG A O 1
ATOM 2043 N N . GLU A 1 265 ? -3.272 -8.909 -23.219 1.00 92.38 265 GLU A N 1
ATOM 2044 C CA . GLU A 1 265 ? -2.608 -8.154 -24.291 1.00 92.38 265 GLU A CA 1
ATOM 2045 C C . GLU A 1 265 ? -1.111 -7.952 -23.999 1.00 92.38 265 GLU A C 1
ATOM 2047 O O . GLU A 1 265 ? -0.262 -8.186 -24.858 1.00 92.38 265 GLU A O 1
ATOM 2052 N N . LEU A 1 266 ? -0.760 -7.587 -22.759 1.00 93.44 266 LEU A N 1
ATOM 2053 C CA . LEU A 1 266 ? 0.640 -7.463 -22.346 1.00 93.44 266 LEU A CA 1
ATOM 2054 C C . LEU A 1 266 ? 1.411 -8.774 -22.535 1.00 93.44 266 LEU A C 1
ATOM 2056 O O . LEU A 1 266 ? 2.546 -8.752 -23.004 1.00 93.44 266 LEU A O 1
ATOM 2060 N N . ARG A 1 267 ? 0.809 -9.923 -22.205 1.00 92.38 267 ARG A N 1
ATOM 2061 C CA . ARG A 1 267 ? 1.442 -11.237 -22.411 1.00 92.38 267 ARG A CA 1
ATOM 2062 C C . ARG A 1 267 ? 1.623 -11.552 -23.889 1.00 92.38 267 ARG A C 1
ATOM 2064 O O . ARG A 1 267 ? 2.698 -11.994 -24.271 1.00 92.38 267 ARG A O 1
ATOM 2071 N N . GLU A 1 268 ? 0.601 -11.324 -24.704 1.00 93.25 268 GLU A N 1
ATOM 2072 C CA . GLU A 1 268 ? 0.656 -11.577 -26.149 1.00 93.25 268 GLU A CA 1
ATOM 2073 C C . GLU A 1 268 ? 1.770 -10.771 -26.824 1.00 93.25 268 GLU A C 1
ATOM 2075 O O . GLU A 1 268 ? 2.417 -11.274 -27.738 1.00 93.25 268 GLU A O 1
ATOM 2080 N N . ARG A 1 269 ? 2.051 -9.558 -26.331 1.00 93.56 269 ARG A N 1
ATOM 2081 C CA . ARG A 1 269 ? 3.156 -8.720 -26.817 1.00 93.56 269 ARG A CA 1
ATOM 2082 C C . ARG A 1 269 ? 4.524 -9.132 -26.275 1.00 93.56 269 ARG A C 1
ATOM 2084 O O . ARG A 1 269 ? 5.486 -9.160 -27.032 1.00 93.56 269 ARG A O 1
ATOM 2091 N N . LEU A 1 270 ? 4.623 -9.421 -24.977 1.00 95.50 270 LEU A N 1
ATOM 2092 C CA 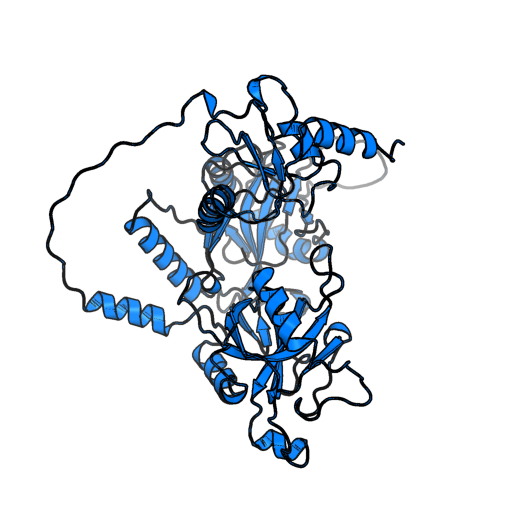. LEU A 1 270 ? 5.911 -9.610 -24.300 1.00 95.50 270 LEU A CA 1
ATOM 2093 C C . LEU A 1 270 ? 6.453 -11.039 -24.407 1.00 95.50 270 LEU A C 1
ATOM 2095 O O . LEU A 1 270 ? 7.658 -11.231 -24.529 1.00 95.50 270 LEU A O 1
ATOM 2099 N N . MET A 1 271 ? 5.593 -12.059 -24.365 1.00 94.19 271 MET A N 1
ATOM 2100 C CA . MET A 1 271 ? 6.051 -13.453 -24.362 1.00 94.19 271 MET A CA 1
ATOM 2101 C C . MET A 1 271 ? 6.820 -13.861 -25.634 1.00 94.19 271 MET A C 1
ATOM 2103 O O . MET A 1 271 ? 7.817 -14.571 -25.487 1.00 94.19 271 MET A O 1
ATOM 2107 N N . PRO A 1 272 ? 6.461 -13.409 -26.856 1.00 95.69 272 PRO A N 1
ATOM 2108 C CA . PRO A 1 272 ? 7.234 -13.720 -28.065 1.00 95.69 272 PRO A CA 1
ATOM 2109 C C . PRO A 1 272 ? 8.672 -13.184 -28.058 1.00 95.69 272 PRO A C 1
ATOM 2111 O O . PRO A 1 272 ? 9.534 -13.754 -28.720 1.00 95.69 272 PRO A O 1
ATOM 2114 N N . VAL A 1 273 ? 8.930 -12.105 -27.313 1.00 95.12 273 VAL A N 1
ATOM 2115 C CA . VAL A 1 273 ? 10.253 -11.466 -27.171 1.00 95.12 273 VAL A CA 1
ATOM 2116 C C . VAL A 1 273 ? 10.906 -11.782 -25.820 1.00 95.12 273 VAL A C 1
ATOM 2118 O O . VAL A 1 273 ? 11.864 -11.128 -25.413 1.00 95.12 273 VAL A O 1
ATOM 2121 N N . SER A 1 274 ? 10.365 -12.761 -25.092 1.00 95.00 274 SER A N 1
ATOM 2122 C CA . SER A 1 274 ? 10.860 -13.143 -23.774 1.00 95.00 274 SER A CA 1
ATOM 2123 C C . SER A 1 274 ? 12.109 -14.011 -23.860 1.00 95.00 274 SER A C 1
ATOM 2125 O O . SER A 1 274 ? 12.265 -14.855 -24.745 1.00 95.00 274 SER A O 1
ATOM 2127 N N . HIS A 1 275 ? 12.978 -13.845 -22.872 1.00 94.88 275 HIS A N 1
ATOM 2128 C CA . HIS A 1 275 ? 14.122 -14.709 -22.651 1.00 94.88 275 HIS A CA 1
ATOM 2129 C C . HIS A 1 275 ? 14.006 -15.348 -21.271 1.00 94.88 275 HIS A C 1
ATOM 2131 O O . HIS A 1 275 ? 13.766 -14.664 -20.277 1.00 94.88 275 HIS A O 1
ATOM 2137 N N . GLU A 1 276 ? 14.194 -16.664 -21.190 1.00 94.12 276 GLU A N 1
ATOM 2138 C CA . GLU A 1 276 ? 14.241 -17.357 -19.901 1.00 94.12 276 GLU A CA 1
ATOM 2139 C C . GLU A 1 276 ? 15.370 -16.804 -19.030 1.00 94.12 276 GLU A C 1
ATOM 2141 O O . GLU A 1 276 ? 16.506 -16.605 -19.488 1.00 94.12 276 GLU A O 1
ATOM 2146 N N . TRP A 1 277 ? 15.075 -16.596 -17.750 1.00 92.75 277 TRP A N 1
ATOM 2147 C CA . TRP A 1 277 ? 16.091 -16.186 -16.800 1.00 92.75 277 TRP A CA 1
ATOM 2148 C C . TRP A 1 277 ? 17.069 -17.324 -16.505 1.00 92.75 277 TRP A C 1
ATOM 2150 O O . TRP A 1 277 ? 16.693 -18.419 -16.086 1.00 92.75 277 TRP A O 1
ATOM 2160 N N . LYS A 1 278 ? 18.366 -17.048 -16.671 1.00 90.25 278 LYS A N 1
ATOM 2161 C CA . LYS A 1 278 ? 19.448 -17.983 -16.346 1.00 90.25 278 LYS A CA 1
ATOM 2162 C C . LYS A 1 278 ? 20.482 -17.274 -15.486 1.00 90.25 278 LYS A C 1
ATOM 2164 O O . LYS A 1 278 ? 21.156 -16.358 -15.945 1.00 90.25 278 LYS A O 1
ATOM 2169 N N . ASN A 1 279 ? 20.667 -17.742 -14.250 1.00 84.12 279 ASN A N 1
ATOM 2170 C CA . ASN A 1 279 ? 21.608 -17.130 -13.301 1.00 84.12 279 ASN A CA 1
ATOM 2171 C C . ASN A 1 279 ? 23.054 -17.068 -13.820 1.00 84.12 279 ASN A C 1
ATOM 2173 O O . ASN A 1 279 ? 23.788 -16.165 -13.429 1.00 84.12 279 ASN A O 1
ATOM 2177 N N . SER A 1 280 ? 23.450 -17.998 -14.695 1.00 84.88 280 SER A N 1
ATOM 2178 C CA . SER A 1 280 ? 24.775 -18.035 -15.324 1.00 84.88 280 SER A CA 1
ATOM 2179 C C . SER A 1 280 ? 24.973 -16.990 -16.428 1.00 84.88 280 SER A C 1
ATOM 2181 O O . SER A 1 280 ? 26.109 -16.722 -16.809 1.00 84.88 280 SER A O 1
ATOM 2183 N N . ARG A 1 281 ? 23.893 -16.411 -16.967 1.00 84.62 281 ARG A N 1
ATOM 2184 C CA . ARG A 1 281 ? 23.928 -15.424 -18.052 1.00 84.62 281 ARG A CA 1
ATOM 2185 C C . ARG A 1 281 ? 22.859 -14.362 -17.808 1.00 84.62 281 ARG A C 1
ATOM 2187 O O . ARG A 1 281 ? 21.790 -14.384 -18.413 1.00 84.62 281 ARG A O 1
ATOM 2194 N N . ARG A 1 282 ? 23.163 -13.447 -16.888 1.00 86.81 282 ARG A N 1
ATOM 2195 C CA . ARG A 1 282 ? 22.274 -12.331 -16.553 1.00 86.81 282 ARG A CA 1
ATOM 2196 C C . ARG A 1 282 ? 22.335 -11.239 -17.631 1.00 86.81 282 ARG A C 1
ATOM 2198 O O . ARG A 1 282 ? 23.411 -11.034 -18.199 1.00 86.81 282 ARG A O 1
ATOM 2205 N N . PRO A 1 283 ? 21.231 -10.522 -17.895 1.00 89.94 283 PRO A N 1
ATOM 2206 C CA . PRO A 1 283 ? 21.210 -9.472 -18.910 1.00 89.94 283 PRO A CA 1
ATOM 2207 C C . PRO A 1 283 ? 22.092 -8.285 -18.511 1.00 89.94 283 PRO A C 1
ATOM 2209 O O . PRO A 1 283 ? 21.979 -7.755 -17.403 1.00 89.94 283 PRO A O 1
ATOM 2212 N N . ALA A 1 284 ? 22.958 -7.842 -19.425 1.00 88.19 284 ALA A N 1
ATOM 2213 C CA . ALA A 1 284 ? 23.881 -6.733 -19.173 1.00 88.19 284 ALA A CA 1
ATOM 2214 C C . ALA A 1 284 ? 23.147 -5.400 -18.947 1.00 88.19 284 ALA A C 1
ATOM 2216 O O . ALA A 1 284 ? 23.588 -4.580 -18.140 1.00 88.19 284 ALA A O 1
ATOM 2217 N N . HIS A 1 285 ? 21.987 -5.217 -19.591 1.00 91.00 285 HIS A N 1
ATOM 2218 C CA . HIS A 1 285 ? 21.164 -4.018 -19.447 1.00 91.00 285 HIS A CA 1
ATOM 2219 C C . HIS A 1 285 ? 20.597 -3.826 -18.027 1.00 91.00 285 HIS A C 1
ATOM 2221 O O . HIS A 1 285 ? 20.109 -2.745 -17.720 1.00 91.00 285 HIS A O 1
ATOM 2227 N N . LEU A 1 286 ? 20.696 -4.830 -17.144 1.00 92.12 286 LEU A N 1
ATOM 2228 C CA . LEU A 1 286 ? 20.309 -4.743 -15.728 1.00 92.12 286 LEU A CA 1
ATOM 2229 C C . LEU A 1 286 ? 21.458 -4.307 -14.805 1.00 92.12 286 LEU A C 1
ATOM 2231 O O . LEU A 1 286 ? 21.366 -4.474 -13.590 1.00 92.12 286 LEU A O 1
ATOM 2235 N N . CYS A 1 287 ? 22.557 -3.784 -15.356 1.00 89.50 287 CYS A N 1
ATOM 2236 C CA . CYS A 1 287 ? 23.667 -3.196 -14.597 1.00 89.50 287 CYS A CA 1
ATOM 2237 C C . CYS A 1 287 ? 24.265 -4.122 -13.527 1.00 89.50 287 CYS A C 1
ATOM 2239 O O . CYS A 1 287 ? 24.553 -3.682 -12.413 1.00 89.50 287 CYS A O 1
ATOM 2241 N N . HIS A 1 288 ? 24.438 -5.402 -13.866 1.00 86.38 288 HIS A N 1
ATOM 2242 C CA . HIS A 1 288 ? 24.915 -6.443 -12.947 1.00 86.38 288 HIS A CA 1
ATOM 2243 C C . HIS A 1 288 ? 24.059 -6.608 -11.685 1.00 86.38 288 HIS A C 1
ATOM 2245 O O . HIS A 1 288 ? 24.575 -6.993 -10.638 1.00 86.38 288 HIS A O 1
ATOM 2251 N N . TRP A 1 289 ? 22.753 -6.341 -11.772 1.00 91.19 289 TRP A N 1
ATOM 2252 C CA . TRP A 1 289 ? 21.838 -6.638 -10.677 1.00 91.19 289 TRP A CA 1
ATOM 2253 C C . TRP A 1 289 ? 21.948 -8.100 -10.234 1.00 91.19 289 TRP A C 1
ATOM 2255 O O . TRP A 1 289 ? 21.962 -9.042 -11.038 1.00 91.19 289 TRP A O 1
ATOM 2265 N N . GLU A 1 290 ? 22.008 -8.267 -8.918 1.00 89.38 290 GLU A N 1
ATOM 2266 C CA . GLU A 1 290 ? 22.026 -9.553 -8.248 1.00 89.38 290 GLU A CA 1
ATOM 2267 C C . GLU A 1 290 ? 20.773 -9.659 -7.372 1.00 89.38 290 GLU A C 1
ATOM 2269 O O . GLU A 1 290 ? 20.676 -8.959 -6.361 1.00 89.38 290 GLU A O 1
ATOM 2274 N N . PRO A 1 291 ? 19.793 -10.500 -7.746 1.00 87.69 291 PRO A N 1
ATOM 2275 C CA . PRO A 1 291 ? 18.626 -10.738 -6.908 1.00 87.69 291 PRO A CA 1
ATOM 2276 C C . PRO A 1 291 ? 19.049 -11.274 -5.533 1.00 87.69 291 PRO A C 1
ATOM 2278 O O . PRO A 1 291 ? 19.708 -12.310 -5.445 1.00 87.69 291 PRO A O 1
ATOM 2281 N N . SER A 1 292 ? 18.663 -10.589 -4.454 1.00 84.81 292 SER A N 1
ATOM 2282 C CA . SER A 1 292 ? 19.138 -10.909 -3.095 1.00 84.81 292 SER A CA 1
ATOM 2283 C C . SER A 1 292 ? 18.493 -12.162 -2.497 1.00 84.81 292 SER A C 1
ATOM 2285 O O . SER A 1 292 ? 19.053 -12.795 -1.606 1.00 84.81 292 SER A O 1
ATOM 2287 N N . LYS A 1 293 ? 17.299 -12.528 -2.967 1.00 88.25 293 LYS A N 1
ATOM 2288 C CA . LYS A 1 293 ? 16.545 -13.709 -2.522 1.00 88.25 293 LYS A CA 1
ATOM 2289 C C . LYS A 1 293 ? 15.876 -14.395 -3.703 1.00 88.25 293 LYS A C 1
ATOM 2291 O O . LYS A 1 293 ? 15.665 -13.793 -4.752 1.00 88.25 293 LYS A O 1
ATOM 2296 N N . ARG A 1 294 ? 15.477 -15.652 -3.497 1.00 86.44 294 ARG A N 1
ATOM 2297 C CA . ARG A 1 294 ? 14.844 -16.487 -4.527 1.00 86.44 294 ARG A CA 1
ATOM 2298 C C . ARG A 1 294 ? 13.637 -15.811 -5.178 1.00 86.44 294 ARG A C 1
ATOM 2300 O O . ARG A 1 294 ? 13.533 -15.829 -6.394 1.00 86.44 294 ARG A O 1
ATOM 2307 N N . ASP A 1 295 ? 12.784 -15.172 -4.383 1.00 87.31 295 ASP A N 1
ATOM 2308 C CA . ASP A 1 295 ? 11.571 -14.519 -4.886 1.00 87.31 295 ASP A CA 1
ATOM 2309 C C . ASP A 1 295 ? 11.868 -13.325 -5.803 1.00 87.31 295 ASP A C 1
ATOM 2311 O O . ASP A 1 295 ? 10.983 -12.879 -6.529 1.00 87.31 295 ASP A O 1
ATOM 2315 N N . ASP A 1 296 ? 13.079 -12.760 -5.748 1.00 89.94 296 ASP A N 1
ATOM 2316 C CA . ASP A 1 296 ? 13.521 -11.651 -6.601 1.00 89.94 296 ASP A CA 1
ATOM 2317 C C . ASP A 1 296 ? 13.986 -12.100 -7.977 1.00 89.94 296 ASP A C 1
ATOM 2319 O O . ASP A 1 296 ? 14.094 -11.268 -8.867 1.00 89.94 296 ASP A O 1
ATOM 2323 N N . ILE A 1 297 ? 14.202 -13.395 -8.177 1.00 92.38 297 ILE A N 1
ATOM 2324 C CA . ILE A 1 297 ? 14.610 -13.945 -9.463 1.00 92.38 297 ILE A CA 1
ATOM 2325 C C . ILE A 1 297 ? 13.379 -14.003 -10.381 1.00 92.38 297 ILE A C 1
ATOM 2327 O O . ILE A 1 297 ? 12.426 -14.711 -10.047 1.00 92.38 297 ILE A O 1
ATOM 2331 N N . PRO A 1 298 ? 13.354 -13.272 -11.511 1.00 94.62 298 PRO A N 1
ATOM 2332 C CA . PRO A 1 298 ? 12.257 -13.375 -12.464 1.00 94.62 298 PRO A CA 1
ATOM 2333 C C . PRO A 1 298 ? 12.327 -14.696 -13.235 1.00 94.62 298 PRO A C 1
ATOM 2335 O O . PRO A 1 298 ? 13.395 -15.285 -13.376 1.00 94.62 298 PRO A O 1
ATOM 2338 N N . ASP A 1 299 ? 11.192 -15.143 -13.770 1.00 94.19 299 ASP A N 1
ATOM 2339 C CA . ASP A 1 299 ? 11.139 -16.309 -14.661 1.00 94.19 299 ASP A CA 1
ATOM 2340 C C . ASP A 1 299 ? 11.624 -15.941 -16.072 1.00 94.19 299 ASP A C 1
ATOM 2342 O O . ASP A 1 299 ? 12.317 -16.716 -16.734 1.00 94.19 299 ASP A O 1
ATOM 2346 N N . TYR A 1 300 ? 11.301 -14.720 -16.508 1.00 95.50 300 TYR A N 1
ATOM 2347 C CA . TYR A 1 300 ? 11.666 -14.172 -17.813 1.00 95.50 300 TYR A CA 1
ATOM 2348 C C . TYR A 1 300 ? 12.256 -12.774 -17.697 1.00 95.50 300 TYR A C 1
ATOM 2350 O O . TYR A 1 300 ? 11.918 -12.018 -16.784 1.00 95.50 300 TYR A O 1
ATOM 2358 N N . TRP A 1 301 ? 13.065 -12.397 -18.678 1.00 96.19 301 TRP A N 1
ATOM 2359 C CA . TRP A 1 301 ? 13.518 -11.029 -18.896 1.00 96.19 301 TRP A CA 1
ATOM 2360 C C . TRP A 1 301 ? 13.249 -10.588 -20.338 1.00 96.19 301 TRP A C 1
ATOM 2362 O O . TRP A 1 301 ? 13.030 -11.422 -21.221 1.00 96.19 301 TRP A O 1
ATOM 2372 N N . PHE A 1 302 ? 13.233 -9.274 -20.557 1.00 95.62 302 PHE A N 1
ATOM 2373 C CA . PHE A 1 302 ? 12.926 -8.659 -21.850 1.00 95.62 302 PHE A CA 1
ATOM 2374 C C . PHE A 1 302 ? 13.999 -7.631 -22.205 1.00 95.62 302 PHE A C 1
ATOM 2376 O O . PHE A 1 302 ? 14.446 -6.894 -21.326 1.00 95.62 302 PHE A O 1
ATOM 2383 N N . GLU A 1 303 ? 14.401 -7.559 -23.475 1.00 95.06 303 GLU A N 1
ATOM 2384 C CA . GLU A 1 303 ? 15.266 -6.464 -23.924 1.00 95.06 303 GLU A CA 1
ATOM 2385 C C . GLU A 1 303 ? 14.508 -5.130 -23.848 1.00 95.06 303 GLU A C 1
ATOM 2387 O O . GLU A 1 303 ? 13.334 -5.082 -24.235 1.00 95.06 303 GLU A O 1
ATOM 2392 N N . PRO A 1 304 ? 15.143 -4.033 -23.391 1.00 95.25 304 PRO A N 1
ATOM 2393 C CA . PRO A 1 304 ? 14.432 -2.779 -23.165 1.00 95.25 304 PRO A CA 1
ATOM 2394 C C . PRO A 1 304 ? 13.700 -2.247 -24.400 1.00 95.25 304 PRO A C 1
ATOM 2396 O O . PRO A 1 304 ? 12.574 -1.771 -24.292 1.00 95.25 304 PRO A O 1
ATOM 2399 N N . GLU A 1 305 ? 14.316 -2.385 -25.575 1.00 94.31 305 GLU A N 1
ATOM 2400 C CA . GLU A 1 305 ? 13.788 -1.904 -26.856 1.00 94.31 305 GLU A CA 1
ATOM 2401 C C . GLU A 1 305 ? 12.509 -2.626 -27.300 1.00 94.31 305 GLU A C 1
ATOM 2403 O O . GLU A 1 305 ? 11.685 -2.043 -28.001 1.00 94.31 305 GLU A O 1
ATOM 2408 N N . ALA A 1 306 ? 12.325 -3.877 -26.871 1.00 94.25 306 ALA A N 1
ATOM 2409 C CA . ALA A 1 306 ? 11.154 -4.696 -27.185 1.00 94.25 306 ALA A CA 1
ATOM 2410 C C . ALA A 1 306 ? 10.105 -4.695 -26.059 1.00 94.25 306 ALA A C 1
ATOM 2412 O O . ALA A 1 306 ? 9.099 -5.405 -26.139 1.00 94.25 306 ALA A O 1
ATOM 2413 N N . SER A 1 307 ? 10.346 -3.932 -24.992 1.00 96.75 307 SER A N 1
ATOM 2414 C CA . SER A 1 307 ? 9.515 -3.935 -23.796 1.00 96.75 307 SER A CA 1
ATOM 2415 C C . SER A 1 307 ? 8.501 -2.785 -23.769 1.00 96.75 307 SER A C 1
ATOM 2417 O O . SER A 1 307 ? 8.436 -1.944 -24.663 1.00 96.75 307 SER A O 1
ATOM 2419 N N . VAL A 1 308 ? 7.657 -2.766 -22.737 1.00 97.44 308 VAL A N 1
ATOM 2420 C CA . VAL A 1 308 ? 6.526 -1.842 -22.596 1.00 97.44 308 VAL A CA 1
ATOM 2421 C C . VAL A 1 308 ? 6.683 -0.995 -21.337 1.00 97.44 308 VAL A C 1
ATOM 2423 O O . VAL A 1 308 ? 7.015 -1.502 -20.261 1.00 97.44 308 VAL A O 1
ATOM 2426 N N . VAL A 1 309 ? 6.409 0.306 -21.463 1.00 98.19 309 VAL A N 1
ATOM 2427 C CA . VAL A 1 309 ? 6.358 1.240 -20.334 1.00 98.19 309 VAL A CA 1
ATOM 2428 C C . VAL A 1 309 ? 4.988 1.178 -19.659 1.00 98.19 309 VAL A C 1
ATOM 2430 O O . VAL A 1 309 ? 3.942 1.164 -20.312 1.00 98.19 309 VAL A O 1
ATOM 2433 N N . LEU A 1 310 ? 4.983 1.170 -18.330 1.00 97.50 310 LEU A N 1
ATOM 2434 C CA . LEU A 1 310 ? 3.787 1.231 -17.499 1.00 97.50 310 LEU A CA 1
ATOM 2435 C C . LEU A 1 310 ? 3.813 2.492 -16.633 1.00 97.50 310 LEU A C 1
ATOM 2437 O O . LEU A 1 310 ? 4.808 2.775 -15.973 1.00 97.50 310 LEU A O 1
ATOM 2441 N N . GLU A 1 311 ? 2.691 3.205 -16.583 1.00 95.44 311 GLU A N 1
ATOM 2442 C CA . GLU A 1 311 ? 2.461 4.291 -15.629 1.00 95.44 311 GLU A CA 1
ATOM 2443 C C . GLU A 1 311 ? 2.040 3.667 -14.297 1.00 95.44 311 GLU A C 1
ATOM 2445 O O . GLU A 1 311 ? 0.966 3.057 -14.192 1.00 95.44 311 GLU A O 1
ATOM 2450 N N . LEU A 1 312 ? 2.894 3.779 -13.283 1.00 93.56 312 LEU A N 1
ATOM 2451 C CA . LEU A 1 312 ? 2.668 3.237 -11.949 1.00 93.56 312 LEU A CA 1
ATOM 2452 C C . LEU A 1 312 ? 2.315 4.349 -10.971 1.00 93.56 312 LEU A C 1
ATOM 2454 O O . LEU A 1 312 ? 2.946 5.401 -10.949 1.00 93.56 312 LEU A O 1
ATOM 2458 N N . THR A 1 313 ? 1.347 4.073 -10.105 1.00 89.00 313 THR A N 1
ATOM 2459 C CA . THR A 1 313 ? 1.131 4.826 -8.867 1.00 89.00 313 THR A CA 1
ATOM 2460 C C . THR A 1 313 ? 1.543 3.964 -7.679 1.00 89.00 313 THR A C 1
ATOM 2462 O O . THR A 1 313 ? 1.494 2.731 -7.745 1.00 89.00 313 THR A O 1
ATOM 2465 N N . ALA A 1 314 ? 1.982 4.593 -6.597 1.00 86.00 314 ALA A N 1
ATOM 2466 C CA . ALA A 1 314 ? 2.374 3.911 -5.374 1.00 86.00 314 ALA A CA 1
ATOM 2467 C C . ALA A 1 314 ? 2.129 4.811 -4.161 1.00 86.00 314 ALA A C 1
ATOM 2469 O O . ALA A 1 314 ? 1.964 6.024 -4.284 1.00 86.00 314 ALA A O 1
ATOM 2470 N N . PHE A 1 315 ? 2.106 4.209 -2.972 1.00 76.62 315 PHE A N 1
ATOM 2471 C CA . PHE A 1 315 ? 1.869 4.957 -1.740 1.00 76.62 315 PHE A CA 1
ATOM 2472 C C . PHE A 1 315 ? 3.093 5.800 -1.348 1.00 76.62 315 PHE A C 1
ATOM 2474 O O . PHE A 1 315 ? 2.962 6.989 -1.044 1.00 76.62 315 PHE A O 1
ATOM 2481 N N . GLU A 1 316 ? 4.270 5.170 -1.365 1.00 81.00 316 GLU A N 1
ATOM 2482 C CA . GLU A 1 316 ? 5.559 5.772 -1.023 1.00 81.00 316 GLU A CA 1
ATOM 2483 C C . GLU A 1 316 ? 6.714 5.057 -1.749 1.00 81.00 316 GLU A C 1
ATOM 2485 O O . GLU A 1 316 ? 6.597 3.885 -2.127 1.00 81.00 316 GLU A O 1
ATOM 2490 N N . ILE A 1 317 ? 7.819 5.774 -1.933 1.00 89.31 317 ILE A N 1
ATOM 2491 C CA . ILE A 1 317 ? 9.140 5.256 -2.284 1.00 89.31 317 ILE A CA 1
ATOM 2492 C C . ILE A 1 317 ? 9.868 4.961 -0.967 1.00 89.31 317 ILE A C 1
ATOM 2494 O O . ILE A 1 317 ? 9.945 5.830 -0.100 1.00 89.31 317 ILE A O 1
ATOM 2498 N N . ILE A 1 318 ? 10.414 3.753 -0.825 1.00 85.94 318 ILE A N 1
ATOM 2499 C CA . ILE A 1 318 ? 11.155 3.317 0.369 1.00 85.94 318 ILE A CA 1
ATOM 2500 C C . ILE A 1 318 ? 12.628 3.054 0.042 1.00 85.94 318 ILE A C 1
ATOM 2502 O O . ILE A 1 318 ? 12.957 2.625 -1.067 1.00 85.94 318 ILE A O 1
ATOM 2506 N N . THR A 1 319 ? 13.498 3.292 1.022 1.00 88.19 319 THR A N 1
ATOM 2507 C CA . THR A 1 319 ? 14.946 3.034 0.988 1.00 88.19 319 THR A CA 1
ATOM 2508 C C . THR A 1 319 ? 15.446 2.753 2.416 1.00 88.19 319 THR A C 1
ATOM 2510 O O . THR A 1 319 ? 14.896 3.348 3.347 1.00 88.19 319 THR A O 1
ATOM 2513 N N . PRO A 1 320 ? 16.439 1.864 2.628 1.00 87.50 320 PRO A N 1
ATOM 2514 C CA . PRO A 1 320 ? 17.123 1.048 1.623 1.00 87.50 320 PRO A CA 1
ATOM 2515 C C . PRO A 1 320 ? 16.261 -0.116 1.123 1.00 87.50 320 PRO A C 1
ATOM 2517 O O . PRO A 1 320 ? 15.325 -0.566 1.785 1.00 87.50 320 PRO A O 1
ATOM 2520 N N . SER A 1 321 ? 16.591 -0.620 -0.062 1.00 88.38 321 SER A N 1
ATOM 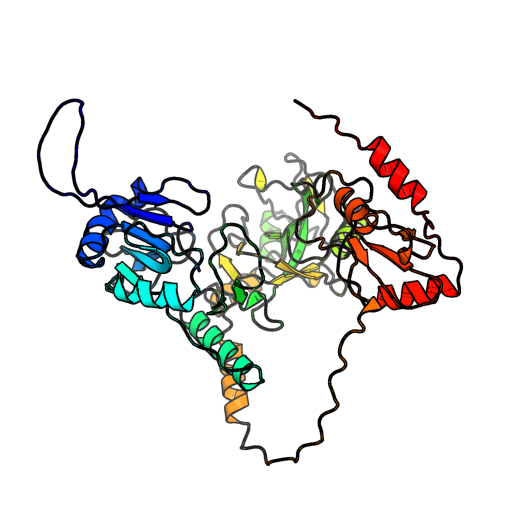2521 C CA . SER A 1 321 ? 15.970 -1.812 -0.632 1.00 88.38 321 SER A CA 1
ATOM 2522 C C . SER A 1 321 ? 17.024 -2.708 -1.272 1.00 88.38 321 SER A C 1
ATOM 2524 O O . SER A 1 321 ? 17.306 -2.602 -2.467 1.00 88.38 321 SER A O 1
ATOM 2526 N N . GLU A 1 322 ? 17.546 -3.641 -0.479 1.00 88.06 322 GLU A N 1
ATOM 2527 C CA . GLU A 1 322 ? 18.605 -4.576 -0.882 1.00 88.06 322 GLU A CA 1
ATOM 2528 C C . GLU A 1 322 ? 18.222 -5.411 -2.114 1.00 88.06 322 GLU A C 1
ATOM 2530 O O . GLU A 1 322 ? 19.036 -5.578 -3.018 1.00 88.06 322 GLU A O 1
ATOM 2535 N N . SER A 1 323 ? 16.948 -5.814 -2.217 1.00 88.50 323 SER A N 1
ATOM 2536 C CA . SER A 1 323 ? 16.384 -6.553 -3.360 1.00 88.50 323 SER A CA 1
ATOM 2537 C C . SER A 1 323 ? 16.585 -5.880 -4.724 1.00 88.50 323 SER A C 1
ATOM 2539 O O . SER A 1 323 ? 16.562 -6.555 -5.753 1.00 88.50 323 SER A O 1
ATOM 2541 N N . PHE A 1 324 ? 16.747 -4.556 -4.751 1.00 92.00 324 PHE A N 1
ATOM 2542 C CA . PHE A 1 324 ? 16.771 -3.745 -5.972 1.00 92.00 324 PHE A CA 1
ATOM 2543 C C . PHE A 1 324 ? 18.037 -2.882 -6.048 1.00 92.00 324 PHE A C 1
ATOM 2545 O O . PHE A 1 324 ? 18.015 -1.727 -6.472 1.00 92.00 324 PHE A O 1
ATOM 2552 N N . LEU A 1 325 ? 19.174 -3.423 -5.612 1.00 89.38 325 LEU A N 1
ATOM 2553 C CA . LEU A 1 325 ? 20.471 -2.819 -5.910 1.00 89.38 325 LEU A CA 1
ATOM 2554 C C . LEU A 1 325 ? 20.744 -2.869 -7.429 1.00 89.38 325 LEU A C 1
ATOM 2556 O O . LEU A 1 325 ? 20.340 -3.812 -8.091 1.00 89.38 325 LEU A O 1
ATOM 2560 N N . PRO A 1 326 ? 21.408 -1.873 -8.029 1.00 89.06 326 PRO A N 1
ATOM 2561 C CA . PRO A 1 326 ? 22.050 -0.732 -7.390 1.00 89.06 326 PRO A CA 1
ATOM 2562 C C . PRO A 1 326 ? 21.120 0.468 -7.158 1.00 89.06 326 PRO A C 1
ATOM 2564 O O . PRO A 1 326 ? 21.606 1.472 -6.642 1.00 89.06 326 PRO A O 1
ATOM 2567 N N . ALA A 1 327 ? 19.828 0.409 -7.518 1.00 89.94 327 ALA A N 1
ATOM 2568 C CA . ALA A 1 327 ? 18.917 1.519 -7.233 1.00 89.94 327 ALA A CA 1
ATOM 2569 C C . ALA A 1 327 ? 18.831 1.768 -5.723 1.00 89.94 327 ALA A C 1
ATOM 2571 O O . ALA A 1 327 ? 18.949 2.908 -5.296 1.00 89.94 327 ALA A O 1
ATOM 2572 N N . ASN A 1 328 ? 18.690 0.710 -4.915 1.00 93.19 328 ASN A N 1
ATOM 2573 C CA . ASN A 1 328 ? 18.503 0.788 -3.457 1.00 93.19 328 ASN A CA 1
ATOM 2574 C C . ASN A 1 328 ? 17.214 1.516 -3.022 1.00 93.19 328 ASN A C 1
ATOM 2576 O O . ASN A 1 328 ? 17.063 1.898 -1.864 1.00 93.19 328 ASN A O 1
ATOM 2580 N N . TYR A 1 329 ? 16.273 1.692 -3.946 1.00 93.75 329 TYR A N 1
ATOM 2581 C CA . TYR A 1 329 ? 14.941 2.235 -3.702 1.00 93.75 329 TYR A CA 1
ATOM 2582 C C . TYR A 1 329 ? 13.908 1.259 -4.258 1.00 93.75 329 TYR A C 1
ATOM 2584 O O . TYR A 1 329 ? 14.198 0.510 -5.193 1.00 93.75 329 TYR A O 1
ATOM 2592 N N . THR A 1 330 ? 12.690 1.286 -3.721 1.00 94.44 330 THR A N 1
ATOM 2593 C CA . THR A 1 330 ? 11.556 0.575 -4.319 1.00 94.44 330 THR A CA 1
ATOM 2594 C C . THR A 1 330 ? 10.229 1.263 -4.035 1.00 94.44 330 THR A C 1
ATOM 2596 O O . THR A 1 330 ? 10.160 2.214 -3.258 1.00 94.44 330 THR A O 1
ATOM 2599 N N . LEU A 1 331 ? 9.160 0.780 -4.667 1.00 90.56 331 LEU A N 1
ATOM 2600 C CA . LEU A 1 331 ? 7.805 1.271 -4.453 1.00 90.56 331 LEU A CA 1
ATOM 2601 C C . LEU A 1 331 ? 7.057 0.397 -3.466 1.00 90.56 331 LEU A C 1
ATOM 2603 O O . LEU A 1 331 ? 7.023 -0.831 -3.584 1.00 90.56 331 LEU A O 1
ATOM 2607 N N . ARG A 1 332 ? 6.345 1.050 -2.554 1.00 83.19 332 ARG A N 1
ATOM 2608 C CA . ARG A 1 332 ? 5.384 0.389 -1.688 1.00 83.19 332 ARG A CA 1
ATOM 2609 C C . ARG A 1 332 ? 3.976 0.509 -2.252 1.00 83.19 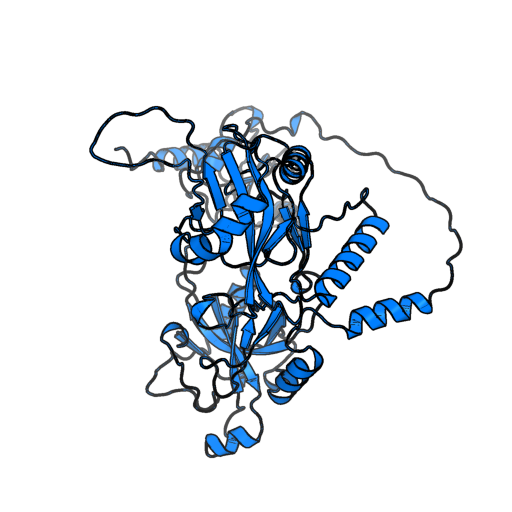332 ARG A C 1
ATOM 2611 O O . ARG A 1 332 ? 3.486 1.595 -2.551 1.00 83.19 332 ARG A O 1
ATOM 2618 N N . PHE A 1 333 ? 3.303 -0.637 -2.317 1.00 83.81 333 PHE A N 1
ATOM 2619 C CA . PHE A 1 333 ? 1.974 -0.788 -2.912 1.00 83.81 333 PHE A CA 1
ATOM 2620 C C . PHE A 1 333 ? 1.877 -0.265 -4.356 1.00 83.81 333 PHE A C 1
ATOM 2622 O O . PHE A 1 333 ? 0.923 0.447 -4.669 1.00 83.81 333 PHE A O 1
ATOM 2629 N N . PRO A 1 334 ? 2.827 -0.618 -5.244 1.00 90.38 334 PRO A N 1
ATOM 2630 C CA . PRO A 1 334 ? 2.749 -0.204 -6.632 1.00 90.38 334 PRO A CA 1
ATOM 2631 C C . PRO A 1 334 ? 1.519 -0.809 -7.313 1.00 90.38 334 PRO A C 1
ATOM 2633 O O . PRO A 1 334 ? 1.183 -1.987 -7.125 1.00 90.38 334 PRO A O 1
ATOM 2636 N N . ARG A 1 335 ? 0.866 0.003 -8.140 1.00 88.88 335 ARG A N 1
ATOM 2637 C CA . ARG A 1 335 ? -0.254 -0.386 -8.996 1.00 88.88 335 ARG A CA 1
ATOM 2638 C C . ARG A 1 335 ? -0.056 0.196 -10.380 1.00 88.88 335 ARG A C 1
ATOM 2640 O O . ARG A 1 335 ? 0.309 1.360 -10.520 1.00 88.88 335 ARG A O 1
ATOM 2647 N N . VAL A 1 336 ? -0.340 -0.609 -11.396 1.00 92.19 336 VAL A N 1
ATOM 2648 C CA . VAL A 1 336 ? -0.419 -0.120 -12.772 1.00 92.19 336 VAL A CA 1
ATOM 2649 C C . VAL A 1 336 ? -1.659 0.753 -12.889 1.00 92.19 336 VAL A C 1
ATOM 2651 O O . VAL A 1 336 ? -2.765 0.294 -12.620 1.00 92.19 336 VAL A O 1
ATOM 2654 N N . LYS A 1 337 ? -1.470 2.009 -13.275 1.00 89.56 337 LYS A N 1
ATOM 2655 C CA . LYS A 1 337 ? -2.560 2.934 -13.584 1.00 89.56 337 LYS A CA 1
ATOM 2656 C C . LYS A 1 337 ? -2.908 2.875 -15.066 1.00 89.56 337 LYS A C 1
ATOM 2658 O O . LYS A 1 337 ? -4.080 2.881 -15.428 1.00 89.56 337 LYS A O 1
ATOM 2663 N N . ARG A 1 338 ? -1.889 2.788 -15.927 1.00 91.50 338 ARG A N 1
ATOM 2664 C CA . ARG A 1 338 ? -2.059 2.734 -17.382 1.00 91.50 338 ARG A CA 1
ATOM 2665 C C . ARG A 1 338 ? -0.880 2.045 -18.064 1.00 91.50 338 ARG A C 1
ATOM 2667 O O . ARG A 1 338 ? 0.255 2.150 -17.611 1.00 91.50 338 ARG A O 1
ATOM 2674 N N . VAL A 1 339 ? -1.152 1.375 -19.181 1.00 95.38 339 VAL A N 1
ATOM 2675 C CA . VAL A 1 339 ? -0.121 0.877 -20.102 1.00 95.38 339 VAL A CA 1
ATOM 2676 C C . VAL A 1 339 ? 0.220 1.986 -21.101 1.00 95.38 339 VAL A C 1
ATOM 2678 O O . VAL A 1 339 ? -0.681 2.533 -21.739 1.00 95.38 339 VAL A O 1
ATOM 2681 N N . ARG A 1 340 ? 1.498 2.355 -21.215 1.00 95.50 340 ARG A N 1
ATOM 2682 C CA . ARG A 1 340 ? 1.972 3.509 -21.997 1.00 95.50 340 ARG A CA 1
ATOM 2683 C C . ARG A 1 340 ? 2.500 3.084 -23.361 1.00 95.50 340 ARG A C 1
ATOM 2685 O O . ARG A 1 340 ? 3.684 3.211 -23.641 1.00 95.50 340 ARG A O 1
ATOM 2692 N N . TYR A 1 341 ? 1.609 2.606 -24.229 1.00 94.06 341 TYR A N 1
ATOM 2693 C CA . TYR A 1 341 ? 1.965 2.276 -25.618 1.00 94.06 341 TYR A CA 1
ATOM 2694 C C . TYR A 1 341 ? 2.406 3.498 -26.442 1.00 94.06 341 TYR A C 1
ATOM 2696 O O . TYR A 1 341 ? 2.982 3.345 -27.513 1.00 94.06 341 TYR A O 1
ATOM 2704 N N . ASP A 1 342 ? 2.143 4.707 -25.942 1.00 95.19 342 ASP A N 1
ATOM 2705 C CA . ASP A 1 342 ? 2.622 5.972 -26.499 1.00 95.19 342 ASP A CA 1
ATOM 2706 C C . ASP A 1 342 ? 4.108 6.250 -26.211 1.00 95.19 342 ASP A C 1
ATOM 2708 O O . ASP A 1 342 ? 4.660 7.206 -26.752 1.00 95.19 342 ASP A O 1
ATOM 2712 N N . LYS A 1 343 ? 4.757 5.446 -25.359 1.00 95.56 343 LYS A N 1
ATOM 2713 C CA . LYS A 1 343 ? 6.153 5.622 -24.950 1.00 95.56 343 LYS A CA 1
ATOM 2714 C C . LYS A 1 343 ? 6.999 4.395 -25.290 1.00 95.56 343 LYS A C 1
ATOM 2716 O O . LYS A 1 343 ? 6.641 3.273 -24.945 1.00 95.56 343 LYS A O 1
ATOM 2721 N N . GLY A 1 344 ? 8.162 4.644 -25.891 1.00 95.69 344 GLY A N 1
ATOM 2722 C CA . GLY A 1 344 ? 9.275 3.695 -25.927 1.00 95.69 344 GLY A CA 1
ATOM 2723 C C . GLY A 1 344 ? 10.044 3.669 -24.604 1.00 95.69 344 GLY A C 1
ATOM 2724 O O . GLY A 1 344 ? 9.720 4.396 -23.658 1.00 95.69 344 GLY A O 1
ATOM 2725 N N . TRP A 1 345 ? 11.093 2.853 -24.541 1.00 96.00 345 TRP A N 1
ATOM 2726 C CA . TRP A 1 345 ? 11.946 2.702 -23.357 1.00 96.00 345 TRP A CA 1
ATOM 2727 C C . TRP A 1 345 ? 12.620 4.014 -22.924 1.00 96.00 345 TRP A C 1
ATOM 2729 O O . TRP A 1 345 ? 12.872 4.220 -21.735 1.00 96.00 345 TRP A O 1
ATOM 2739 N N . GLU A 1 346 ? 12.853 4.940 -23.855 1.00 95.31 346 GLU A N 1
ATOM 2740 C CA . GLU A 1 346 ? 13.393 6.281 -23.606 1.00 95.31 346 GLU A CA 1
ATOM 2741 C C . GLU A 1 346 ? 12.447 7.132 -22.753 1.00 95.31 346 GLU A C 1
ATOM 2743 O O . GLU A 1 346 ? 12.880 8.056 -22.064 1.00 95.31 346 GLU A O 1
ATOM 2748 N N . GLY A 1 347 ? 11.149 6.826 -22.805 1.00 94.75 347 GLY A N 1
ATOM 2749 C CA . GLY A 1 347 ? 10.103 7.521 -22.066 1.00 94.75 347 GLY A CA 1
ATOM 2750 C C . GLY A 1 347 ? 9.972 7.092 -20.605 1.00 94.75 347 GLY A C 1
ATOM 2751 O O . GLY A 1 347 ? 9.152 7.688 -19.899 1.00 94.75 347 GLY A O 1
ATOM 2752 N N . ALA A 1 348 ? 10.733 6.082 -20.167 1.00 97.00 348 ALA A N 1
ATOM 2753 C CA . ALA A 1 348 ? 10.780 5.641 -18.778 1.00 97.00 348 ALA A CA 1
ATOM 2754 C C . ALA A 1 348 ? 11.514 6.655 -17.881 1.00 97.00 348 ALA A C 1
ATOM 2756 O O . ALA A 1 348 ? 12.386 7.403 -18.327 1.00 97.00 348 ALA A O 1
ATOM 2757 N N . GLU A 1 349 ? 11.190 6.677 -16.597 1.00 96.81 349 GLU A N 1
ATOM 2758 C CA . GLU A 1 349 ? 11.796 7.581 -15.622 1.00 96.81 349 GLU A CA 1
ATOM 2759 C C . GLU A 1 349 ? 13.284 7.288 -15.422 1.00 96.81 349 GLU A C 1
ATOM 2761 O O . GLU A 1 349 ? 13.726 6.136 -15.495 1.00 96.81 349 GLU A O 1
ATOM 2766 N N . THR A 1 350 ? 14.066 8.338 -15.171 1.00 96.75 350 THR A N 1
ATOM 2767 C CA . THR A 1 350 ? 15.481 8.198 -14.811 1.00 96.75 350 THR A CA 1
ATOM 2768 C C . THR A 1 350 ? 15.642 7.968 -13.316 1.00 96.75 350 THR A C 1
ATOM 2770 O O . THR A 1 350 ? 14.810 8.380 -12.502 1.00 96.75 350 THR A O 1
ATOM 2773 N N . PHE A 1 351 ? 16.737 7.315 -12.935 1.00 96.06 351 PHE A N 1
ATOM 2774 C CA . PHE A 1 351 ? 17.083 7.126 -11.532 1.00 96.06 351 PHE A CA 1
ATOM 2775 C C . PHE A 1 351 ? 17.203 8.462 -10.780 1.00 96.06 351 PHE A C 1
ATOM 2777 O O . PHE A 1 351 ? 16.712 8.582 -9.658 1.00 96.06 351 PHE A O 1
ATOM 2784 N N . GLU A 1 352 ? 17.789 9.485 -11.404 1.00 94.94 352 GLU A N 1
ATOM 2785 C CA . GLU A 1 352 ? 17.914 10.829 -10.832 1.00 94.94 352 GLU A CA 1
ATOM 2786 C C . GLU A 1 352 ? 16.545 11.424 -10.515 1.00 94.94 352 GLU A C 1
ATOM 2788 O O . GLU A 1 352 ? 16.337 11.912 -9.403 1.00 94.94 352 GLU A O 1
ATOM 2793 N N . ARG A 1 353 ? 15.585 11.302 -11.440 1.00 93.56 353 ARG A N 1
ATOM 2794 C CA . ARG A 1 353 ? 14.229 11.815 -11.238 1.00 93.56 353 ARG A CA 1
ATOM 2795 C C . ARG A 1 353 ? 13.525 11.116 -10.078 1.00 93.56 353 ARG A C 1
ATOM 2797 O O . ARG A 1 353 ? 12.832 11.770 -9.303 1.00 93.56 353 ARG A O 1
ATOM 2804 N N . VAL A 1 354 ? 13.723 9.808 -9.914 1.00 93.38 354 VAL A N 1
ATOM 2805 C CA . VAL A 1 354 ? 13.183 9.061 -8.766 1.00 93.38 354 VAL A CA 1
ATOM 2806 C C . VAL A 1 354 ? 13.785 9.547 -7.447 1.00 93.38 354 VAL A C 1
ATOM 2808 O O . VAL A 1 354 ? 13.053 9.718 -6.472 1.00 93.38 354 VAL A O 1
ATOM 2811 N N . VAL A 1 355 ? 15.094 9.810 -7.404 1.00 93.00 355 VAL A N 1
ATOM 2812 C CA . VAL A 1 355 ? 15.768 10.350 -6.210 1.00 93.00 355 VAL A CA 1
ATOM 2813 C C . VAL A 1 355 ? 15.302 11.776 -5.900 1.00 93.00 355 VAL A C 1
ATOM 2815 O O . VAL A 1 355 ? 15.107 12.118 -4.733 1.00 93.00 355 VAL A O 1
ATOM 2818 N N . GLU A 1 356 ? 15.105 12.611 -6.918 1.00 91.38 356 GLU A N 1
ATOM 2819 C CA . GLU A 1 356 ? 14.513 13.943 -6.764 1.00 91.38 356 GLU A CA 1
ATOM 2820 C C . GLU A 1 356 ? 13.096 13.854 -6.207 1.00 91.38 356 GLU A C 1
ATOM 2822 O O . GLU A 1 356 ? 12.796 14.500 -5.206 1.00 91.38 356 GLU A O 1
ATOM 2827 N N . LEU A 1 357 ? 12.252 13.002 -6.790 1.00 88.69 357 LEU A N 1
ATOM 2828 C CA . LEU A 1 357 ? 10.873 12.810 -6.351 1.00 88.69 357 LEU A CA 1
ATOM 2829 C C . LEU A 1 357 ? 10.801 12.291 -4.908 1.00 88.69 357 LEU A C 1
ATOM 2831 O O . LEU A 1 357 ? 9.988 12.762 -4.116 1.00 88.69 357 LEU A O 1
ATOM 2835 N N . PHE A 1 358 ? 11.692 11.370 -4.533 1.00 89.12 358 PHE A N 1
ATOM 2836 C CA . PHE A 1 358 ? 11.821 10.914 -3.149 1.00 89.12 358 PHE A CA 1
ATOM 2837 C C . PHE A 1 358 ? 12.098 12.084 -2.193 1.00 89.12 358 PHE A C 1
ATOM 2839 O O . PHE A 1 358 ? 11.459 12.172 -1.146 1.00 89.12 358 PHE A O 1
ATOM 2846 N N . LYS A 1 359 ? 12.993 13.010 -2.559 1.00 87.38 359 LYS A N 1
ATOM 2847 C CA . LYS A 1 359 ? 13.307 14.199 -1.748 1.00 87.38 359 LYS A CA 1
ATOM 2848 C C . LYS A 1 359 ? 12.160 15.213 -1.720 1.00 87.38 359 LYS A C 1
ATOM 2850 O O . LYS A 1 359 ? 11.870 15.755 -0.659 1.00 87.38 359 LYS A O 1
ATOM 2855 N N . GLU A 1 360 ? 11.507 15.466 -2.857 1.00 83.69 360 GLU A N 1
ATOM 2856 C CA . GLU A 1 360 ? 10.372 16.398 -2.961 1.00 83.69 360 GLU A CA 1
ATOM 2857 C C . GLU A 1 360 ? 9.190 15.953 -2.085 1.00 83.69 360 GLU A C 1
ATOM 2859 O O . GLU A 1 360 ? 8.536 16.779 -1.443 1.00 83.69 360 GLU A O 1
ATOM 2864 N N . CYS A 1 361 ? 8.933 14.645 -2.038 1.00 73.56 361 CYS A N 1
ATOM 2865 C CA . CYS A 1 361 ? 7.775 14.068 -1.362 1.00 73.56 361 CYS A CA 1
ATOM 2866 C C . CYS A 1 361 ? 8.082 13.479 0.024 1.00 73.56 361 CYS A C 1
ATOM 2868 O O . CYS A 1 361 ? 7.177 12.907 0.633 1.00 73.56 361 CYS A O 1
ATOM 2870 N N . ASP A 1 362 ? 9.324 13.571 0.516 1.00 78.19 362 ASP A N 1
ATOM 2871 C CA . ASP A 1 362 ? 9.778 12.871 1.734 1.00 78.19 362 ASP A CA 1
ATOM 2872 C C . ASP A 1 362 ? 9.399 11.371 1.690 1.00 78.19 362 ASP A C 1
ATOM 2874 O O . ASP A 1 362 ? 8.800 10.799 2.601 1.00 78.19 362 ASP A O 1
ATOM 2878 N N . GLY A 1 363 ? 9.603 10.768 0.514 1.00 76.69 363 GLY A N 1
ATOM 2879 C CA . GLY A 1 363 ? 9.196 9.409 0.163 1.00 76.69 363 GLY A CA 1
ATOM 2880 C C . GLY A 1 363 ? 7.709 9.211 -0.159 1.00 76.69 363 GLY A C 1
ATOM 2881 O O . GLY A 1 363 ? 7.375 8.254 -0.850 1.00 76.69 363 GLY A O 1
ATOM 2882 N N . ARG A 1 364 ? 6.780 10.082 0.246 1.00 75.44 364 ARG A N 1
ATOM 2883 C CA . ARG A 1 364 ? 5.327 9.837 0.107 1.00 75.44 364 ARG A CA 1
ATOM 2884 C C . ARG A 1 364 ? 4.724 10.367 -1.195 1.00 75.44 364 ARG A C 1
ATOM 2886 O O . ARG A 1 364 ? 4.180 11.467 -1.237 1.00 75.44 364 ARG A O 1
ATOM 2893 N N . LEU A 1 365 ? 4.693 9.525 -2.224 1.00 73.19 365 LEU A N 1
ATOM 2894 C CA . LEU A 1 365 ? 4.098 9.837 -3.535 1.00 73.19 365 LEU A CA 1
ATOM 2895 C C . LEU A 1 365 ? 2.608 10.195 -3.485 1.00 73.19 365 LEU A C 1
ATOM 2897 O O . LEU A 1 365 ? 2.131 11.018 -4.260 1.00 73.19 365 LEU A O 1
ATOM 2901 N N . SER A 1 366 ? 1.863 9.589 -2.562 1.00 62.22 366 SER A N 1
ATOM 2902 C CA . SER A 1 366 ? 0.428 9.842 -2.377 1.00 62.22 366 SER A CA 1
ATOM 2903 C C . SER A 1 366 ? 0.119 11.170 -1.665 1.00 62.22 366 SER A C 1
ATOM 2905 O O . SER A 1 366 ? -1.023 11.626 -1.680 1.00 62.22 366 SER A O 1
ATOM 2907 N N . ALA A 1 367 ? 1.120 11.805 -1.044 1.00 55.97 367 ALA A N 1
ATOM 2908 C CA . ALA A 1 367 ? 0.979 13.002 -0.218 1.00 55.97 367 ALA A CA 1
ATOM 2909 C C . ALA A 1 367 ? 1.517 14.242 -0.942 1.00 55.97 367 ALA A C 1
ATOM 2911 O O . ALA A 1 367 ? 2.388 14.942 -0.425 1.00 55.97 367 ALA A O 1
ATOM 2912 N N . ASN A 1 368 ? 1.050 14.512 -2.161 1.00 53.31 368 ASN A N 1
ATOM 2913 C CA . ASN A 1 368 ? 1.622 15.617 -2.918 1.00 53.31 368 ASN A CA 1
ATOM 2914 C C . ASN A 1 368 ? 1.167 16.977 -2.339 1.00 53.31 368 ASN A C 1
ATOM 2916 O O . ASN A 1 368 ? 0.048 17.435 -2.585 1.00 53.31 368 ASN A O 1
ATOM 2920 N N . LYS A 1 369 ? 2.043 17.620 -1.547 1.00 49.19 369 LYS A N 1
ATOM 2921 C CA . LYS A 1 369 ? 1.828 18.944 -0.924 1.00 49.19 369 LYS A CA 1
ATOM 2922 C C . LYS A 1 369 ? 1.494 20.024 -1.959 1.00 49.19 369 LYS A C 1
ATOM 2924 O O . LYS A 1 369 ? 0.623 20.851 -1.701 1.00 49.19 369 LYS A O 1
ATOM 2929 N N . ARG A 1 370 ? 2.107 19.960 -3.153 1.00 48.38 370 ARG A N 1
ATOM 2930 C CA . ARG A 1 370 ? 1.905 20.940 -4.237 1.00 48.38 370 ARG A CA 1
ATOM 2931 C C . ARG A 1 370 ? 0.446 21.039 -4.673 1.00 48.38 370 ARG A C 1
ATOM 2933 O O . ARG A 1 370 ? -0.060 22.137 -4.855 1.00 48.38 370 ARG A O 1
ATOM 2940 N N . ARG A 1 371 ? -0.276 19.916 -4.760 1.00 53.50 371 ARG A N 1
ATOM 2941 C CA . ARG A 1 371 ? -1.675 19.926 -5.214 1.00 53.50 371 ARG A CA 1
ATOM 2942 C C . ARG A 1 371 ? -2.626 20.470 -4.146 1.00 53.50 371 ARG A C 1
ATOM 2944 O O . ARG A 1 371 ? -3.602 21.127 -4.489 1.00 53.50 371 ARG A O 1
ATOM 2951 N N . ALA A 1 372 ? -2.335 20.251 -2.862 1.00 49.28 372 ALA A N 1
ATOM 2952 C CA . ALA A 1 372 ? -3.092 20.863 -1.769 1.00 49.28 372 ALA A CA 1
ATOM 2953 C C . ALA A 1 372 ? -2.917 22.394 -1.754 1.00 49.28 372 ALA A C 1
ATOM 2955 O O . ALA A 1 372 ? -3.896 23.122 -1.590 1.00 49.28 372 ALA A O 1
ATOM 2956 N N . GLU A 1 373 ? -1.696 22.879 -1.998 1.00 45.03 373 GLU A N 1
ATOM 2957 C CA . GLU A 1 373 ? -1.379 24.308 -2.115 1.00 45.03 373 GLU A CA 1
ATOM 2958 C C . GLU A 1 373 ? -1.978 24.936 -3.384 1.00 45.03 373 GLU A C 1
ATOM 2960 O O . GLU A 1 373 ? -2.566 26.010 -3.306 1.00 45.03 373 GLU A O 1
ATOM 2965 N N . GLU A 1 374 ? -1.941 24.255 -4.532 1.00 48.50 374 GLU A N 1
ATOM 2966 C CA . GLU A 1 374 ? -2.571 24.707 -5.785 1.00 48.50 374 GLU A CA 1
ATOM 2967 C C . GLU A 1 374 ? -4.107 24.709 -5.710 1.00 48.50 374 GLU A C 1
ATOM 2969 O O . GLU A 1 374 ? -4.763 25.634 -6.199 1.00 48.50 374 GLU A O 1
ATOM 2974 N N . ILE A 1 375 ? -4.717 23.712 -5.059 1.00 49.56 375 ILE A N 1
ATOM 2975 C CA . ILE A 1 375 ? -6.164 23.689 -4.789 1.00 49.56 375 ILE A CA 1
ATOM 2976 C C . ILE A 1 375 ? -6.540 24.804 -3.799 1.00 49.56 375 ILE A C 1
ATOM 2978 O O . ILE A 1 375 ? -7.593 25.427 -3.951 1.00 49.56 375 ILE A O 1
ATOM 2982 N N . ALA A 1 376 ? -5.698 25.093 -2.804 1.00 49.19 376 ALA A N 1
ATOM 2983 C CA . ALA A 1 376 ? -5.909 26.211 -1.886 1.00 49.19 376 ALA A CA 1
ATOM 2984 C C . ALA A 1 376 ? -5.750 27.575 -2.588 1.00 49.19 376 ALA A C 1
ATOM 2986 O O . ALA A 1 376 ? -6.591 28.458 -2.409 1.00 49.19 376 ALA A O 1
ATOM 2987 N N . ALA A 1 377 ? -4.737 27.732 -3.443 1.00 45.41 377 ALA A N 1
ATOM 2988 C CA . ALA A 1 377 ? -4.442 28.961 -4.179 1.00 45.41 377 ALA A CA 1
ATOM 2989 C C . ALA A 1 377 ? -5.475 29.257 -5.281 1.00 45.41 377 ALA A C 1
ATOM 2991 O O . ALA A 1 377 ? -5.934 30.392 -5.408 1.00 45.41 377 ALA A O 1
ATOM 2992 N N . SER A 1 378 ? -5.920 28.240 -6.026 1.00 47.41 378 SER A N 1
ATOM 2993 C CA . SER A 1 378 ? -6.992 28.379 -7.030 1.00 47.41 378 SER A CA 1
ATOM 2994 C C . SER A 1 378 ? -8.357 28.711 -6.416 1.00 47.41 378 SER A C 1
ATOM 2996 O O . SER A 1 378 ? -9.217 29.285 -7.081 1.00 47.41 378 SER A O 1
ATOM 2998 N N . ARG A 1 379 ? -8.565 28.395 -5.132 1.00 50.22 379 ARG A N 1
ATOM 2999 C CA . ARG A 1 379 ? -9.765 28.785 -4.376 1.00 50.22 379 ARG A CA 1
ATOM 3000 C C . ARG A 1 379 ? -9.680 30.188 -3.783 1.00 50.22 379 ARG A C 1
ATOM 3002 O O . ARG A 1 379 ? -10.723 30.803 -3.596 1.00 50.22 379 ARG A O 1
ATOM 3009 N N . ALA A 1 380 ? -8.480 30.709 -3.531 1.00 47.16 380 ALA A N 1
ATOM 3010 C CA . ALA A 1 380 ? -8.287 32.095 -3.105 1.00 47.16 380 ALA A CA 1
ATOM 3011 C C . ALA A 1 380 ? -8.545 33.103 -4.245 1.00 47.16 380 ALA A C 1
ATOM 3013 O O . ALA A 1 380 ? -8.911 34.245 -3.978 1.00 47.16 380 ALA A O 1
ATOM 3014 N N . SER A 1 381 ? -8.407 32.680 -5.508 1.00 42.72 381 SER A N 1
ATOM 3015 C CA . SER A 1 381 ? -8.675 33.510 -6.692 1.00 42.72 381 SER A CA 1
ATOM 3016 C C . SER A 1 381 ? -10.114 33.418 -7.223 1.00 42.72 381 SER A C 1
ATOM 3018 O O . SER A 1 381 ? -10.513 34.232 -8.057 1.00 42.72 381 SER A O 1
ATOM 3020 N N . ALA A 1 382 ? -10.927 32.475 -6.732 1.00 40.84 382 ALA A N 1
ATOM 3021 C CA . ALA A 1 382 ? -12.330 32.338 -7.117 1.00 40.84 382 ALA A CA 1
ATOM 3022 C C . ALA A 1 382 ? -13.235 33.212 -6.225 1.00 40.84 382 ALA A C 1
ATOM 3024 O O . ALA A 1 382 ? -13.689 32.792 -5.161 1.00 40.84 382 ALA A O 1
ATOM 3025 N N . GLY A 1 383 ? -13.507 34.444 -6.669 1.00 37.03 383 GLY A N 1
ATOM 3026 C CA . GLY A 1 383 ? -14.494 35.335 -6.045 1.00 37.03 383 GLY A CA 1
ATOM 3027 C C . GLY A 1 383 ? -15.929 34.762 -6.046 1.00 37.03 383 GLY A C 1
ATOM 3028 O O . GLY A 1 383 ? -16.223 33.802 -6.764 1.00 37.03 383 GLY A O 1
ATOM 3029 N N . PRO A 1 384 ? -16.854 35.328 -5.245 1.00 32.06 384 PRO A N 1
ATOM 3030 C CA . PRO A 1 384 ? -18.165 34.731 -4.990 1.00 32.06 384 PRO A CA 1
ATOM 3031 C C . PRO A 1 384 ? -19.046 34.702 -6.250 1.00 32.06 384 PRO A C 1
ATOM 3033 O O . PRO A 1 384 ? -19.444 35.739 -6.780 1.00 32.06 384 PRO A O 1
ATOM 3036 N N . ALA A 1 385 ? -19.376 33.497 -6.725 1.00 35.22 385 ALA A N 1
ATOM 3037 C CA . ALA A 1 385 ? -20.193 33.288 -7.917 1.00 35.22 385 ALA A CA 1
ATOM 3038 C C . ALA A 1 385 ? -21.686 33.580 -7.667 1.00 35.22 385 ALA A C 1
ATOM 3040 O O . ALA A 1 385 ? -22.307 33.069 -6.732 1.00 35.22 385 ALA A O 1
ATOM 3041 N N . ALA A 1 386 ? -22.267 34.391 -8.554 1.00 29.33 386 ALA A N 1
ATOM 3042 C CA . ALA A 1 386 ? -23.667 34.795 -8.557 1.00 29.33 386 ALA A CA 1
ATOM 3043 C C . ALA A 1 386 ? -24.641 33.630 -8.836 1.00 29.33 386 ALA A C 1
ATOM 3045 O O . ALA A 1 386 ? -24.392 32.753 -9.664 1.00 29.33 386 ALA A O 1
ATOM 3046 N N . LYS A 1 387 ? -25.799 33.667 -8.160 1.00 32.59 387 LYS A N 1
ATOM 3047 C CA . LYS A 1 387 ? -26.916 32.711 -8.269 1.00 32.59 387 LYS A CA 1
ATOM 3048 C C . LYS A 1 387 ? -27.434 32.580 -9.712 1.00 32.59 387 LYS A C 1
ATOM 3050 O O . LYS A 1 387 ? -27.923 33.557 -10.277 1.00 32.59 387 LYS A O 1
ATOM 3055 N N . LYS A 1 388 ? -27.473 31.355 -10.254 1.00 31.06 388 LYS A N 1
ATOM 3056 C CA . LYS A 1 388 ? -28.347 30.980 -11.386 1.00 31.06 388 LYS A CA 1
ATOM 3057 C C . LYS A 1 388 ? -29.442 30.007 -10.931 1.00 31.06 388 LYS A C 1
ATOM 3059 O O . LYS A 1 388 ? -29.223 29.166 -10.066 1.00 31.06 388 LYS A O 1
ATOM 3064 N N . ARG A 1 389 ? -30.639 30.217 -11.491 1.00 25.44 389 ARG A N 1
ATOM 3065 C CA . ARG A 1 389 ? -31.933 29.600 -11.150 1.00 25.44 389 ARG A CA 1
ATOM 3066 C C . ARG A 1 389 ? -32.011 28.106 -11.496 1.00 25.44 389 ARG A C 1
ATOM 3068 O O . ARG A 1 389 ? -31.373 27.648 -12.436 1.00 25.44 389 ARG A O 1
ATOM 3075 N N . ALA A 1 390 ? -32.852 27.400 -10.737 1.00 27.56 390 ALA A N 1
ATOM 3076 C CA . ALA A 1 390 ? -33.163 25.979 -10.857 1.00 27.56 390 ALA A CA 1
ATOM 3077 C C . ALA A 1 390 ? -33.984 25.635 -12.116 1.00 27.56 390 ALA A C 1
ATOM 3079 O O . ALA A 1 390 ? -34.879 26.389 -12.498 1.00 27.56 390 ALA A O 1
ATOM 3080 N N . ALA A 1 391 ? -33.716 24.460 -12.694 1.00 26.19 391 ALA A N 1
ATOM 3081 C CA . ALA A 1 391 ? -34.569 23.778 -13.669 1.00 26.19 391 ALA A CA 1
ATOM 3082 C C . ALA A 1 391 ? -35.000 22.407 -13.105 1.00 26.19 391 ALA A C 1
ATOM 3084 O O . ALA A 1 391 ? -34.277 21.809 -12.311 1.00 26.19 391 ALA A O 1
ATOM 3085 N N . GLY A 1 392 ? -36.220 21.989 -13.456 1.00 25.56 392 GLY A N 1
ATOM 3086 C CA . GLY A 1 392 ? -37.059 21.029 -12.731 1.00 25.56 392 GLY A CA 1
ATOM 3087 C C . GLY A 1 392 ? -36.640 19.553 -12.728 1.00 25.56 392 GLY A C 1
ATOM 3088 O O . GLY A 1 392 ? -35.839 19.088 -13.532 1.00 25.56 392 GLY A O 1
ATOM 3089 N N . VAL A 1 393 ? -37.244 18.831 -11.779 1.00 28.05 393 VAL A N 1
ATOM 3090 C CA . VAL A 1 393 ? -37.068 17.404 -11.470 1.00 28.05 393 VAL A CA 1
ATOM 3091 C C . VAL A 1 393 ? -37.920 16.538 -12.407 1.00 28.05 393 VAL A C 1
ATOM 3093 O O . VAL A 1 393 ? -39.109 16.802 -12.569 1.00 28.05 393 VAL A O 1
ATOM 3096 N N . ALA A 1 394 ? -37.336 15.477 -12.974 1.00 25.11 394 ALA A N 1
ATOM 3097 C CA . ALA A 1 394 ? -38.061 14.401 -13.657 1.00 25.11 394 ALA A CA 1
ATOM 3098 C C . ALA A 1 394 ? -38.334 13.221 -12.691 1.00 25.11 394 ALA A C 1
ATOM 3100 O O . ALA A 1 394 ? -37.520 12.981 -11.795 1.00 25.11 394 ALA A O 1
ATOM 3101 N N . PRO A 1 395 ? -39.455 12.485 -12.839 1.00 27.88 395 PRO A N 1
ATOM 3102 C CA . PRO A 1 395 ? -39.906 11.501 -11.856 1.00 27.88 395 PRO A CA 1
ATOM 3103 C C . PRO A 1 395 ? -39.162 10.159 -11.957 1.00 27.88 395 PRO A C 1
ATOM 3105 O O . PRO A 1 395 ? -38.753 9.716 -13.029 1.00 27.88 395 PRO A O 1
ATOM 3108 N N . THR A 1 396 ? -39.022 9.491 -10.814 1.00 27.69 396 THR A N 1
ATOM 3109 C CA . THR A 1 396 ? -38.433 8.158 -10.639 1.00 27.69 396 THR A CA 1
ATOM 3110 C C . THR A 1 396 ? -39.377 7.048 -11.119 1.00 27.69 396 THR A C 1
ATOM 3112 O O . THR A 1 396 ? -40.515 6.944 -10.668 1.00 27.69 396 THR A O 1
ATOM 3115 N N . VAL A 1 397 ? -38.887 6.173 -12.004 1.00 28.31 397 VAL A N 1
ATOM 3116 C CA . VAL A 1 397 ? -39.592 4.969 -12.484 1.00 28.31 397 VAL A CA 1
ATOM 3117 C C . VAL A 1 397 ? -39.332 3.797 -11.525 1.00 28.31 397 VAL A C 1
ATOM 3119 O O . VAL A 1 397 ? -38.181 3.446 -11.273 1.00 28.31 397 VAL A O 1
ATOM 3122 N N . GLY A 1 398 ? -40.392 3.183 -10.989 1.00 32.72 398 GLY A N 1
ATOM 3123 C CA . GLY A 1 398 ? -40.327 1.932 -10.219 1.00 32.72 398 GLY A CA 1
ATOM 3124 C C . GLY A 1 398 ? -40.319 0.685 -11.117 1.00 32.72 398 GLY A C 1
ATOM 3125 O O . GLY A 1 398 ? -40.862 0.707 -12.218 1.00 32.72 398 GLY A O 1
ATOM 3126 N N . VAL A 1 399 ? -39.709 -0.412 -10.650 1.00 33.47 399 VAL A N 1
ATOM 3127 C CA . VAL A 1 399 ? -39.527 -1.662 -11.417 1.00 33.47 399 VAL A CA 1
ATOM 3128 C C . VAL A 1 399 ? -40.822 -2.511 -11.448 1.00 33.47 399 VAL A C 1
ATOM 3130 O O . VAL A 1 399 ? -41.333 -2.855 -10.380 1.00 33.47 399 VAL A O 1
ATOM 3133 N N . PRO A 1 400 ? -41.349 -2.895 -12.632 1.00 34.53 400 PRO A N 1
ATOM 3134 C CA . PRO A 1 400 ? -42.520 -3.775 -12.780 1.00 34.53 400 PRO A CA 1
ATOM 3135 C C . PRO A 1 400 ? -42.422 -5.155 -12.093 1.00 34.53 400 PRO A C 1
ATOM 3137 O O . PRO A 1 400 ? -41.376 -5.798 -12.084 1.00 34.53 400 PRO A O 1
ATOM 3140 N N . TRP A 1 401 ? -43.546 -5.671 -11.578 1.00 34.97 401 TRP A N 1
ATOM 3141 C CA . TRP A 1 401 ? -43.640 -6.903 -10.768 1.00 34.97 401 TRP A CA 1
ATOM 3142 C C . TRP A 1 401 ? -43.226 -8.207 -11.479 1.00 34.97 401 TRP A C 1
ATOM 3144 O O . TRP A 1 401 ? -42.779 -9.138 -10.815 1.00 34.97 401 TRP A O 1
ATOM 3154 N N . HIS A 1 402 ? -43.314 -8.270 -12.809 1.00 44.16 402 HIS A N 1
ATOM 3155 C CA . HIS A 1 402 ? -42.887 -9.425 -13.613 1.00 44.16 402 HIS A CA 1
ATOM 3156 C C . HIS A 1 402 ? -41.358 -9.497 -13.818 1.00 44.16 402 HIS A C 1
ATOM 3158 O O . HIS A 1 402 ? -40.861 -10.455 -14.408 1.00 44.16 402 HIS A O 1
ATOM 3164 N N . LEU A 1 403 ? -40.610 -8.497 -13.330 1.00 39.31 403 LEU A N 1
ATOM 3165 C CA . LEU A 1 403 ? -39.142 -8.445 -13.353 1.00 39.31 403 LEU A CA 1
ATOM 3166 C C . LEU A 1 403 ? -38.505 -8.939 -12.044 1.00 39.31 403 LEU A C 1
ATOM 3168 O O . LEU A 1 403 ? -37.281 -8.934 -11.919 1.00 39.31 403 LEU A O 1
ATOM 3172 N N . LYS A 1 404 ? -39.303 -9.377 -11.060 1.00 44.91 404 LYS A N 1
ATOM 3173 C CA . LYS A 1 404 ? -38.777 -10.036 -9.859 1.00 44.91 404 LYS A CA 1
ATOM 3174 C C . LYS A 1 404 ? -38.278 -11.441 -10.221 1.00 44.91 404 LYS A C 1
ATOM 3176 O O . LYS A 1 404 ? -38.952 -12.179 -10.941 1.00 44.91 404 LYS A O 1
ATOM 3181 N N . LEU A 1 405 ? -37.081 -11.801 -9.750 1.00 51.16 405 LEU A N 1
ATOM 3182 C CA . LEU A 1 405 ? -36.590 -13.183 -9.802 1.00 51.16 405 LEU A CA 1
ATOM 3183 C C . LEU A 1 405 ? -37.602 -14.097 -9.105 1.00 51.16 405 LEU A C 1
ATOM 3185 O O . LEU A 1 405 ? -38.190 -13.714 -8.092 1.00 51.16 405 LEU A O 1
ATOM 3189 N N . SER A 1 406 ? -37.825 -15.282 -9.672 1.00 49.84 406 SER A N 1
ATOM 3190 C CA . SER A 1 406 ? -38.793 -16.238 -9.118 1.00 49.84 406 SER A CA 1
ATOM 3191 C C . SER A 1 406 ? -38.260 -16.944 -7.868 1.00 49.84 406 SER A C 1
ATOM 3193 O O . SER A 1 406 ? -39.045 -17.456 -7.074 1.00 49.84 406 SER A O 1
ATOM 3195 N N . ALA A 1 407 ? -36.937 -16.925 -7.675 1.00 54.81 407 ALA A N 1
ATOM 3196 C CA . ALA A 1 407 ? -36.244 -17.501 -6.533 1.00 54.81 407 ALA A CA 1
ATOM 3197 C C . ALA A 1 407 ? -35.330 -16.471 -5.850 1.00 54.81 407 ALA A C 1
ATOM 3199 O O . ALA A 1 407 ? -34.642 -15.691 -6.514 1.00 54.81 407 ALA A O 1
ATOM 3200 N N . ASP A 1 408 ? -35.288 -16.504 -4.515 1.00 56.91 408 ASP A N 1
ATOM 3201 C CA . ASP A 1 408 ? -34.259 -15.814 -3.740 1.00 56.91 408 ASP A CA 1
ATOM 3202 C C . ASP A 1 408 ? -32.938 -16.580 -3.875 1.00 56.91 408 ASP A C 1
ATOM 3204 O O . ASP A 1 408 ? -32.733 -17.646 -3.293 1.00 56.91 408 ASP A O 1
ATOM 3208 N N . LEU A 1 409 ? -32.045 -16.046 -4.703 1.00 58.03 409 LEU A N 1
ATOM 3209 C CA . LEU A 1 409 ? -30.750 -16.653 -4.974 1.00 58.03 409 LEU A CA 1
ATOM 3210 C C . LEU A 1 409 ? -29.728 -16.359 -3.867 1.00 58.03 409 LEU A C 1
ATOM 3212 O O . LEU A 1 409 ? -28.625 -16.897 -3.946 1.00 58.03 409 LEU A O 1
ATOM 3216 N N . ALA A 1 410 ? -30.021 -15.522 -2.863 1.00 55.06 410 ALA A N 1
ATOM 3217 C CA . ALA A 1 410 ? -29.033 -15.063 -1.878 1.00 55.06 410 ALA A CA 1
ATOM 3218 C C . ALA A 1 410 ? -28.335 -16.215 -1.128 1.00 55.06 410 ALA A C 1
ATOM 3220 O O . ALA A 1 410 ? -27.131 -16.135 -0.894 1.00 55.06 410 ALA A O 1
ATOM 3221 N N . ASN A 1 411 ? -29.048 -17.317 -0.866 1.00 55.41 411 ASN A N 1
ATOM 3222 C CA . ASN A 1 411 ? -28.551 -18.465 -0.094 1.00 55.41 411 ASN A CA 1
ATOM 3223 C C . ASN A 1 411 ? -28.140 -19.687 -0.935 1.00 55.41 411 ASN A C 1
ATOM 3225 O O . ASN A 1 411 ? -27.888 -20.758 -0.388 1.00 55.41 411 ASN A O 1
ATOM 3229 N N . THR A 1 412 ? -28.078 -19.575 -2.264 1.00 61.50 412 THR A N 1
ATOM 3230 C CA . THR A 1 412 ? -27.651 -20.699 -3.113 1.00 61.50 412 THR A CA 1
ATOM 3231 C C . THR A 1 412 ? -26.125 -20.741 -3.221 1.00 61.50 412 THR A C 1
ATOM 3233 O O . THR A 1 412 ? -25.526 -19.844 -3.821 1.00 61.50 412 THR A O 1
ATOM 3236 N N . ALA A 1 413 ? -25.503 -21.778 -2.655 1.00 61.78 413 ALA A N 1
ATOM 3237 C CA . ALA A 1 413 ? -24.075 -22.047 -2.800 1.00 61.78 413 ALA A CA 1
ATOM 3238 C C . ALA A 1 413 ? -23.748 -22.599 -4.199 1.00 61.78 413 ALA A C 1
ATOM 3240 O O . ALA A 1 413 ? -24.557 -23.297 -4.811 1.00 61.78 413 ALA A O 1
ATOM 3241 N N . VAL A 1 414 ? -22.556 -22.273 -4.699 1.00 66.81 414 VAL A N 1
ATOM 3242 C CA . VAL A 1 414 ? -22.023 -22.838 -5.945 1.00 66.81 414 VAL A CA 1
ATOM 3243 C C . VAL A 1 414 ? -21.475 -24.229 -5.638 1.00 66.81 414 VAL A C 1
ATOM 3245 O O . VAL A 1 414 ? -20.655 -24.375 -4.734 1.00 66.81 414 VAL A O 1
ATOM 3248 N N . GLU A 1 415 ? -21.921 -25.236 -6.377 1.00 65.88 415 GLU A N 1
ATOM 3249 C CA . GLU A 1 415 ? -21.528 -26.638 -6.196 1.00 65.88 415 GLU A CA 1
ATOM 3250 C C . GLU A 1 415 ? -20.435 -27.055 -7.176 1.00 65.88 415 GLU A C 1
ATOM 3252 O O . GLU A 1 415 ? -19.522 -27.793 -6.813 1.00 65.88 415 GLU A O 1
ATOM 3257 N N . CYS A 1 416 ? -20.481 -26.543 -8.405 1.00 58.50 416 CYS A N 1
ATOM 3258 C CA . CYS A 1 416 ? -19.432 -26.732 -9.399 1.00 58.50 416 CYS A CA 1
ATOM 3259 C C . CYS A 1 416 ? -19.377 -25.536 -10.361 1.00 58.50 416 CYS A C 1
ATOM 3261 O O . CYS A 1 416 ? -20.171 -24.608 -10.256 1.00 58.50 416 CYS A O 1
ATOM 3263 N N . TYR A 1 417 ? -18.420 -25.546 -11.287 1.00 64.50 417 TYR A N 1
ATOM 3264 C CA . TYR A 1 417 ? -18.179 -24.460 -12.246 1.00 64.50 417 TYR A CA 1
ATOM 3265 C C . TYR A 1 417 ? -18.356 -24.940 -13.692 1.00 64.50 417 TYR A C 1
ATOM 3267 O O . TYR A 1 417 ? -17.616 -24.542 -14.583 1.00 64.50 417 TYR A O 1
ATOM 3275 N N . ALA A 1 418 ? -19.315 -25.839 -13.928 1.00 57.72 418 ALA A N 1
ATOM 3276 C CA . ALA A 1 418 ? -19.549 -26.432 -15.246 1.00 57.72 418 ALA A CA 1
ATOM 3277 C C . ALA A 1 418 ? -19.933 -25.400 -16.325 1.00 57.72 418 ALA A C 1
ATOM 3279 O O . ALA A 1 418 ? -19.820 -25.692 -17.510 1.00 57.72 418 ALA A O 1
ATOM 3280 N N . LEU A 1 419 ? -20.385 -24.209 -15.918 1.00 55.69 419 LEU A N 1
ATOM 3281 C CA . LEU A 1 419 ? -20.771 -23.115 -16.815 1.00 55.69 419 LEU A CA 1
ATOM 3282 C C . LEU A 1 419 ? -19.707 -22.007 -16.926 1.00 55.69 419 LEU A C 1
ATOM 3284 O O . LEU A 1 419 ? -19.988 -20.948 -17.484 1.00 55.69 419 LEU A O 1
ATOM 3288 N N . ASP A 1 420 ? -18.506 -22.214 -16.382 1.00 54.66 420 ASP A N 1
ATOM 3289 C CA . ASP A 1 420 ? -17.436 -21.214 -16.426 1.00 54.66 420 ASP A CA 1
ATOM 3290 C C . ASP A 1 420 ? -16.917 -21.018 -17.861 1.00 54.66 420 ASP A C 1
ATOM 3292 O O . ASP A 1 420 ? -16.645 -21.982 -18.576 1.00 54.66 420 ASP A O 1
ATOM 3296 N N . GLY A 1 421 ? -16.810 -19.762 -18.302 1.00 46.44 421 GLY A N 1
ATOM 3297 C CA . GLY A 1 421 ? -16.403 -19.408 -19.669 1.00 46.44 421 GLY A CA 1
ATOM 3298 C C . GLY A 1 421 ? -17.472 -19.583 -20.759 1.00 46.44 421 GLY A C 1
ATOM 3299 O O . GLY A 1 421 ? -17.178 -19.319 -21.925 1.00 46.44 421 GLY A O 1
ATOM 3300 N N . VAL A 1 422 ? -18.702 -19.982 -20.412 1.00 52.81 422 VAL A N 1
ATOM 3301 C CA . VAL A 1 422 ? -19.811 -20.141 -21.367 1.00 52.81 422 VAL A CA 1
ATOM 3302 C C . VAL A 1 422 ? -20.736 -18.925 -21.315 1.00 52.81 422 VAL A C 1
ATOM 3304 O O . VAL A 1 422 ? -21.348 -18.644 -20.285 1.00 52.81 422 VAL A O 1
ATOM 3307 N N . VAL A 1 423 ? -20.896 -18.234 -22.448 1.00 51.53 423 VAL A N 1
ATOM 3308 C CA . VAL A 1 423 ? -21.941 -17.215 -22.632 1.00 51.53 423 VAL A CA 1
ATOM 3309 C C . VAL A 1 423 ? -23.067 -17.833 -23.446 1.00 51.53 423 VAL A C 1
ATOM 3311 O O . VAL A 1 423 ? -22.921 -18.057 -24.647 1.00 51.53 423 VAL A O 1
ATOM 3314 N N . ALA A 1 424 ? -24.193 -18.112 -22.793 1.00 55.81 424 ALA A N 1
ATOM 3315 C CA . ALA A 1 424 ? -25.317 -18.782 -23.432 1.00 55.81 424 ALA A CA 1
ATOM 3316 C C . ALA A 1 424 ? -26.635 -18.031 -23.245 1.00 55.81 424 ALA A C 1
ATOM 3318 O O . ALA A 1 424 ? -26.914 -17.436 -22.197 1.00 55.81 424 ALA A O 1
ATOM 3319 N N . VAL A 1 425 ? -27.474 -18.102 -24.278 1.00 55.38 425 VAL A N 1
ATOM 3320 C CA . VAL A 1 425 ? -28.834 -17.557 -24.275 1.00 55.38 425 VAL A CA 1
ATOM 3321 C C . VAL A 1 425 ? -29.823 -18.702 -24.121 1.00 55.38 425 VAL A C 1
ATOM 3323 O O . VAL A 1 425 ? -29.898 -19.580 -24.981 1.00 55.38 425 VAL A O 1
ATOM 3326 N N . VAL A 1 426 ? -30.627 -18.675 -23.056 1.00 54.62 426 VAL A N 1
ATOM 3327 C CA . VAL A 1 426 ? -31.677 -19.681 -22.841 1.00 54.62 426 VAL A CA 1
ATOM 3328 C C . VAL A 1 426 ? -32.958 -19.242 -23.551 1.00 54.62 426 VAL A C 1
ATOM 3330 O O . VAL A 1 426 ? -33.591 -18.250 -23.171 1.00 54.62 426 VAL A O 1
ATOM 3333 N N . LYS A 1 427 ? -33.361 -19.996 -24.579 1.00 46.94 427 LYS A N 1
ATOM 3334 C CA . LYS A 1 427 ? -34.574 -19.731 -25.372 1.00 46.94 427 LYS A CA 1
ATOM 3335 C C . LYS A 1 427 ? -35.804 -20.402 -24.740 1.00 46.94 427 LYS A C 1
ATOM 3337 O O . LYS A 1 427 ? -35.834 -21.620 -24.586 1.00 46.94 427 LYS A O 1
ATOM 3342 N N . GLY A 1 428 ? -36.836 -19.617 -24.408 1.00 49.34 428 GLY A N 1
ATOM 3343 C CA . GLY A 1 428 ? -38.140 -20.113 -23.930 1.00 49.34 428 GLY A CA 1
ATOM 3344 C C . GLY A 1 428 ? -38.674 -19.403 -22.680 1.00 49.34 428 GLY A C 1
ATOM 3345 O O . GLY A 1 428 ? -37.921 -18.829 -21.896 1.00 49.34 428 GLY A O 1
ATOM 3346 N N . THR A 1 429 ? -39.992 -19.409 -22.478 1.00 45.09 429 THR A N 1
ATOM 3347 C CA . THR A 1 429 ? -40.651 -18.734 -21.348 1.00 45.09 429 THR A CA 1
ATOM 3348 C C . THR A 1 429 ? -40.367 -19.475 -20.032 1.00 45.09 429 THR A C 1
ATOM 3350 O O . THR A 1 429 ? -41.034 -20.458 -19.709 1.00 45.09 429 THR A O 1
ATOM 3353 N N . LEU A 1 430 ? -39.385 -19.009 -19.240 1.00 45.47 430 LEU A N 1
ATOM 3354 C CA . LEU A 1 430 ? -39.075 -19.596 -17.917 1.00 45.47 430 LEU A CA 1
ATOM 3355 C C . LEU A 1 430 ? -40.208 -19.456 -16.895 1.00 45.47 430 LEU A C 1
ATOM 3357 O O . LEU A 1 430 ? -40.183 -20.126 -15.869 1.00 45.47 430 LEU A O 1
ATOM 3361 N N . SER A 1 431 ? -41.251 -18.681 -17.192 1.00 45.41 431 SER A N 1
ATOM 3362 C CA . SER A 1 431 ? -42.488 -18.660 -16.406 1.00 45.41 431 SER A CA 1
ATOM 3363 C C . SER A 1 431 ? -43.167 -20.036 -16.279 1.00 45.41 431 SER A C 1
ATOM 3365 O O . SER A 1 431 ? -44.098 -20.167 -15.493 1.00 45.41 431 SER A O 1
ATOM 3367 N N . ARG A 1 432 ? -42.704 -21.073 -16.997 1.00 44.22 432 ARG A N 1
ATOM 3368 C CA . ARG A 1 432 ? -43.185 -22.460 -16.871 1.00 44.22 432 ARG A CA 1
ATOM 3369 C C . ARG A 1 432 ? -42.243 -23.433 -16.141 1.00 44.22 432 ARG A C 1
ATOM 3371 O O . ARG A 1 432 ? -42.623 -24.591 -15.994 1.00 44.22 432 ARG A O 1
ATOM 3378 N N . ARG A 1 433 ? -41.048 -23.025 -15.684 1.00 53.75 433 ARG A N 1
ATOM 3379 C CA . ARG A 1 433 ? -40.120 -23.913 -14.943 1.00 53.75 433 ARG A CA 1
ATOM 3380 C C . ARG A 1 433 ? -39.421 -23.199 -13.772 1.00 53.75 433 ARG A C 1
ATOM 3382 O O . ARG A 1 433 ? -38.363 -22.601 -13.970 1.00 53.75 433 ARG A O 1
ATOM 3389 N N . PRO A 1 434 ? -39.980 -23.281 -12.553 1.00 56.84 434 PRO A N 1
ATOM 3390 C CA . PRO A 1 434 ? -39.311 -22.835 -11.331 1.00 56.84 434 PRO A CA 1
ATOM 3391 C C . PRO A 1 434 ? -37.992 -23.596 -11.105 1.00 56.84 434 PRO A C 1
ATOM 3393 O O . PRO A 1 434 ? -37.941 -24.802 -11.327 1.00 56.84 434 PRO A O 1
ATOM 3396 N N . GLY A 1 435 ? -36.937 -22.912 -10.649 1.00 62.78 435 GLY A N 1
ATOM 3397 C CA . GLY A 1 435 ? -35.688 -23.546 -10.184 1.00 62.78 435 GLY A CA 1
ATOM 3398 C C . GLY A 1 435 ? -34.493 -23.522 -11.149 1.00 62.78 435 GLY A C 1
ATOM 3399 O O . GLY A 1 435 ? -33.362 -23.699 -10.701 1.00 62.78 435 GLY A O 1
ATOM 3400 N N . VAL A 1 436 ? -34.689 -23.207 -12.435 1.00 65.94 436 VAL A N 1
ATOM 3401 C CA . VAL A 1 436 ? -33.580 -23.115 -13.414 1.00 65.94 436 VAL A CA 1
ATOM 3402 C C . VAL A 1 436 ? -32.571 -22.022 -13.028 1.00 65.94 436 VAL A C 1
ATOM 3404 O O . VAL A 1 436 ? -31.366 -22.219 -13.149 1.00 65.94 436 VAL A O 1
ATOM 3407 N N . GLU A 1 437 ? -33.046 -20.891 -12.493 1.00 70.06 437 GLU A N 1
ATOM 3408 C CA . GLU A 1 437 ? -32.199 -19.787 -12.006 1.00 70.06 437 GLU A CA 1
ATOM 3409 C C . GLU A 1 437 ? -31.260 -20.255 -10.870 1.00 70.06 437 GLU A C 1
ATOM 3411 O O . GLU A 1 437 ? -30.072 -19.928 -10.851 1.00 70.06 437 GLU A O 1
ATOM 3416 N N . THR A 1 438 ? -31.778 -21.080 -9.953 1.00 71.38 438 THR A N 1
ATOM 3417 C CA . THR A 1 438 ? -31.017 -21.692 -8.853 1.00 71.38 438 THR A CA 1
ATOM 3418 C C . THR A 1 438 ? -29.983 -22.682 -9.378 1.00 71.38 438 THR A C 1
ATOM 3420 O O . THR A 1 438 ? -28.855 -22.711 -8.895 1.00 71.38 438 THR A O 1
ATOM 3423 N N . GLN A 1 439 ? -30.338 -23.471 -10.389 1.00 68.81 439 GLN A N 1
ATOM 3424 C CA . GLN A 1 439 ? -29.459 -24.478 -10.979 1.00 68.81 439 GLN A CA 1
ATOM 3425 C C . GLN A 1 439 ? -28.290 -23.856 -11.745 1.00 68.81 439 GLN A C 1
ATOM 3427 O O . GLN A 1 439 ? -27.154 -24.279 -11.559 1.00 68.81 439 GLN A O 1
ATOM 3432 N N . ILE A 1 440 ? -28.541 -22.790 -12.513 1.00 68.44 440 ILE A N 1
ATOM 3433 C CA . ILE A 1 440 ? -27.480 -22.001 -13.158 1.00 68.44 440 ILE A CA 1
ATOM 3434 C C . ILE A 1 440 ? -26.492 -21.497 -12.103 1.00 68.44 440 ILE A C 1
ATOM 3436 O O . ILE A 1 440 ? -25.284 -21.648 -12.270 1.00 68.44 440 ILE A O 1
ATOM 3440 N N . LYS A 1 441 ? -27.001 -20.979 -10.976 1.00 71.31 441 LYS A N 1
ATOM 3441 C CA . LYS A 1 441 ? -26.155 -20.515 -9.873 1.00 71.31 441 LYS A CA 1
ATOM 3442 C C . LYS A 1 441 ? -25.375 -21.651 -9.195 1.00 71.31 441 LYS A C 1
ATOM 3444 O O . LYS A 1 441 ? -24.199 -21.462 -8.897 1.00 71.31 441 LYS A O 1
ATOM 3449 N N . ARG A 1 442 ? -25.975 -22.834 -8.990 1.00 71.25 442 ARG A N 1
ATOM 3450 C CA . ARG A 1 442 ? -25.275 -24.029 -8.462 1.00 71.25 442 ARG A CA 1
ATOM 3451 C C . ARG A 1 442 ? -24.135 -24.480 -9.380 1.00 71.25 442 ARG A C 1
ATOM 3453 O O . ARG A 1 442 ? -23.101 -24.898 -8.875 1.00 71.25 442 ARG A O 1
ATOM 3460 N N . LEU A 1 443 ? -24.291 -24.340 -10.697 1.00 65.06 443 LEU A N 1
ATOM 3461 C CA . LEU A 1 443 ? -23.269 -24.678 -11.698 1.00 65.06 443 LEU A CA 1
ATOM 3462 C C . LEU A 1 443 ? -22.263 -23.538 -11.979 1.00 65.06 443 LEU A C 1
ATOM 3464 O O . LEU A 1 443 ? -21.470 -23.630 -12.919 1.00 65.06 443 LEU A O 1
ATOM 3468 N N . GLY A 1 444 ? -22.294 -22.465 -11.179 1.00 60.44 444 GLY A N 1
ATOM 3469 C CA . GLY A 1 444 ? -21.325 -21.368 -11.235 1.00 60.44 444 GLY A CA 1
ATOM 3470 C C . GLY A 1 444 ? -21.674 -20.228 -12.198 1.00 60.44 444 GLY A C 1
ATOM 3471 O O . GLY A 1 444 ? -20.887 -19.293 -12.320 1.00 60.44 444 GLY A O 1
ATOM 3472 N N . GLY A 1 445 ? -22.844 -20.263 -12.842 1.00 63.22 445 GLY A N 1
ATOM 3473 C CA . GLY A 1 445 ? -23.321 -19.220 -13.755 1.00 63.22 445 GLY A CA 1
ATOM 3474 C C . GLY A 1 445 ? -24.034 -18.049 -13.059 1.00 63.22 445 GLY A C 1
ATOM 3475 O O . GLY A 1 445 ? -24.603 -18.215 -11.975 1.00 63.22 445 GLY A O 1
ATOM 3476 N N . LYS A 1 446 ? -24.076 -16.861 -13.684 1.00 58.78 446 LYS A N 1
ATOM 3477 C CA . LYS A 1 446 ? -24.936 -15.735 -13.250 1.00 58.78 446 LYS A CA 1
ATOM 3478 C C . LYS A 1 446 ? -26.084 -15.534 -14.229 1.00 58.78 446 LYS A C 1
ATOM 3480 O O . LYS A 1 446 ? -25.911 -15.690 -15.428 1.00 58.78 446 LYS A O 1
ATOM 3485 N N . VAL A 1 447 ? -27.257 -15.165 -13.721 1.00 61.97 447 VAL A N 1
ATOM 3486 C CA . VAL A 1 447 ? -28.470 -14.982 -14.529 1.00 61.97 447 VAL A CA 1
ATOM 3487 C C . VAL A 1 447 ? -28.752 -13.497 -14.730 1.00 61.97 447 VAL A C 1
ATOM 3489 O O . VAL A 1 447 ? -28.941 -12.765 -13.758 1.00 61.97 447 VAL A O 1
ATOM 3492 N N . HIS A 1 448 ? -28.858 -13.069 -15.987 1.00 56.25 448 HIS A N 1
ATOM 3493 C CA . HIS A 1 448 ? -29.280 -11.722 -16.376 1.00 56.25 448 HIS A CA 1
ATOM 3494 C C . HIS A 1 448 ? -30.600 -11.796 -17.165 1.00 56.25 448 HIS A C 1
ATOM 3496 O O . HIS A 1 448 ? -30.739 -12.616 -18.074 1.00 56.25 448 HIS A O 1
ATOM 3502 N N . LYS A 1 449 ? -31.581 -10.940 -16.840 1.00 53.12 449 LYS A N 1
ATOM 3503 C CA . LYS A 1 449 ? -32.827 -10.765 -17.617 1.00 53.12 449 LYS A CA 1
ATOM 3504 C C . LYS A 1 449 ? -32.746 -9.457 -18.403 1.00 53.12 449 LYS A C 1
ATOM 3506 O O . LYS A 1 449 ? -32.510 -8.420 -17.789 1.00 53.12 449 LYS A O 1
ATOM 3511 N N . ASN A 1 450 ? -32.969 -9.476 -19.722 1.00 50.41 450 ASN A N 1
ATOM 3512 C CA . ASN A 1 450 ? -33.140 -8.237 -20.490 1.00 50.41 450 ASN A CA 1
ATOM 3513 C C . ASN A 1 450 ? -34.200 -8.338 -21.606 1.00 50.41 450 ASN A C 1
ATOM 3515 O O . ASN A 1 450 ? -34.467 -9.410 -22.139 1.00 50.41 450 ASN A O 1
ATOM 3519 N N . MET A 1 451 ? -34.841 -7.200 -21.887 1.00 47.94 451 MET A N 1
ATOM 3520 C CA . MET A 1 451 ? -36.199 -7.053 -22.427 1.00 47.94 451 MET A CA 1
ATOM 3521 C C . MET A 1 451 ? -36.349 -7.337 -23.936 1.00 47.94 451 MET A C 1
ATOM 3523 O O . MET A 1 451 ? -36.071 -6.466 -24.747 1.00 47.94 451 MET A O 1
ATOM 3527 N N . THR A 1 452 ? -36.884 -8.494 -24.339 1.00 40.94 452 THR A N 1
ATOM 3528 C CA . THR A 1 452 ? -37.751 -8.655 -25.536 1.00 40.94 452 THR A CA 1
ATOM 3529 C C . THR A 1 452 ? -38.532 -9.975 -25.449 1.00 40.94 452 THR A C 1
ATOM 3531 O O . THR A 1 452 ? -38.150 -10.883 -24.718 1.00 40.94 452 THR A O 1
ATOM 3534 N N . SER A 1 453 ? -39.625 -10.111 -26.207 1.00 38.19 453 SER A N 1
ATOM 3535 C CA . SER A 1 453 ? -40.553 -11.261 -26.193 1.00 38.19 453 SER A CA 1
ATOM 3536 C C . SER A 1 453 ? -39.966 -12.621 -26.620 1.00 38.19 453 SER A C 1
ATOM 3538 O O . SER A 1 453 ? -40.696 -13.611 -26.635 1.00 38.19 453 SER A O 1
ATOM 3540 N N . LEU A 1 454 ? -38.676 -12.697 -26.967 1.00 41.03 454 LEU A N 1
ATOM 3541 C CA . LEU A 1 454 ? -38.030 -13.900 -27.516 1.00 41.03 454 LEU A CA 1
ATOM 3542 C C . LEU A 1 454 ? -36.726 -14.312 -26.813 1.00 41.03 454 LEU A C 1
ATOM 3544 O O . LEU A 1 454 ? -36.204 -15.386 -27.114 1.00 41.03 454 LEU A O 1
ATOM 3548 N N . THR A 1 455 ? -36.230 -13.516 -25.865 1.00 41.25 455 THR A N 1
ATOM 3549 C CA . THR A 1 455 ? -34.953 -13.764 -25.185 1.00 41.25 455 THR A CA 1
ATOM 3550 C C . THR A 1 455 ? -35.166 -13.642 -23.694 1.00 41.25 455 THR A C 1
ATOM 3552 O O . THR A 1 455 ? -35.481 -12.563 -23.202 1.00 41.25 455 THR A O 1
ATOM 3555 N N . THR A 1 456 ? -35.039 -14.750 -22.971 1.00 47.78 456 THR A N 1
ATOM 3556 C CA . THR A 1 456 ? -35.522 -14.782 -21.591 1.00 47.78 456 THR A CA 1
ATOM 3557 C C . THR A 1 456 ? -34.386 -14.751 -20.569 1.00 47.78 456 THR A C 1
ATOM 3559 O O . THR A 1 456 ? -34.582 -14.118 -19.537 1.00 47.78 456 THR A O 1
ATOM 3562 N N . HIS A 1 457 ? -33.211 -15.358 -20.816 1.00 50.75 457 HIS A N 1
ATOM 3563 C CA . HIS A 1 457 ? -32.088 -15.355 -19.850 1.00 50.75 457 HIS A CA 1
ATOM 3564 C C . HIS A 1 457 ? -30.721 -15.386 -20.542 1.00 50.75 457 HIS A C 1
ATOM 3566 O O . HIS A 1 457 ? -30.548 -16.109 -21.525 1.00 50.75 457 HIS A O 1
ATOM 3572 N N . LEU A 1 458 ? -29.764 -14.639 -19.990 1.00 46.91 458 LEU A N 1
ATOM 3573 C CA . LEU A 1 458 ? -28.355 -14.628 -20.385 1.00 46.91 458 LEU A CA 1
ATOM 3574 C C . LEU A 1 458 ? -27.530 -15.171 -19.212 1.00 46.91 458 LEU A C 1
ATOM 3576 O O . LEU A 1 458 ? -27.690 -14.695 -18.082 1.00 46.91 458 LEU A O 1
ATOM 3580 N N . VAL A 1 459 ? -26.726 -16.204 -19.471 1.00 50.19 459 VAL A N 1
ATOM 3581 C CA . VAL A 1 459 ? -25.761 -16.733 -18.502 1.00 50.19 459 VAL A CA 1
ATOM 3582 C C . VAL A 1 459 ? -24.449 -15.990 -18.714 1.00 50.19 459 VAL A C 1
ATOM 3584 O O . VAL A 1 459 ? -23.851 -16.104 -19.778 1.00 50.19 459 VAL A O 1
ATOM 3587 N N . ASP A 1 460 ? -24.056 -15.186 -17.733 1.00 40.69 460 ASP A N 1
ATOM 3588 C CA . ASP A 1 460 ? -22.815 -14.408 -17.744 1.00 40.69 460 ASP A CA 1
ATOM 3589 C C . ASP A 1 460 ? -21.922 -14.914 -16.606 1.00 40.69 460 ASP A C 1
ATOM 3591 O O . ASP A 1 460 ? -22.387 -15.108 -15.477 1.00 40.69 460 ASP A O 1
ATOM 3595 N N . VAL A 1 461 ? -20.642 -15.142 -16.887 1.00 35.75 461 VAL A N 1
ATOM 3596 C CA . VAL A 1 461 ? -19.632 -15.358 -15.851 1.00 35.75 461 VAL A CA 1
ATOM 3597 C C . VAL A 1 461 ? -18.457 -14.404 -16.074 1.00 35.75 461 VAL A C 1
ATOM 3599 O O . VAL A 1 461 ? -17.422 -14.766 -16.616 1.00 35.75 461 VAL A O 1
ATOM 3602 N N . ASP A 1 462 ? -18.643 -13.197 -15.539 1.00 25.20 462 ASP A N 1
ATOM 3603 C CA . ASP A 1 462 ? -17.661 -12.271 -14.945 1.00 25.20 462 ASP A CA 1
ATOM 3604 C C . ASP A 1 462 ? -17.400 -10.938 -15.680 1.00 25.20 462 ASP A C 1
ATOM 3606 O O . ASP A 1 462 ? -17.132 -10.877 -16.871 1.00 25.20 462 ASP A O 1
ATOM 3610 N N . GLU A 1 463 ? -17.429 -9.887 -14.844 1.00 32.41 463 GLU A N 1
ATOM 3611 C CA . GLU A 1 463 ? -17.366 -8.431 -15.084 1.00 32.41 463 GLU A CA 1
ATOM 3612 C C . GLU A 1 463 ? -18.636 -7.739 -15.635 1.00 32.41 463 GLU A C 1
ATOM 3614 O O . GLU A 1 463 ? -19.397 -8.271 -16.425 1.00 32.41 463 GLU A O 1
ATOM 3619 N N . ALA A 1 464 ? -18.948 -6.568 -15.061 1.00 34.62 464 ALA A N 1
ATOM 3620 C CA . ALA A 1 464 ? -20.243 -5.885 -15.156 1.00 34.62 464 ALA A CA 1
ATOM 3621 C C . ALA A 1 464 ? -20.702 -5.651 -16.610 1.00 34.62 464 ALA A C 1
ATOM 3623 O O . ALA A 1 464 ? -19.859 -5.314 -17.441 1.00 34.62 464 ALA A O 1
ATOM 3624 N N . PRO A 1 465 ? -22.016 -5.720 -16.919 1.00 41.31 465 PRO A N 1
ATOM 3625 C CA . PRO A 1 465 ? -22.490 -5.506 -18.279 1.00 41.31 465 PRO A CA 1
ATOM 3626 C C . PRO A 1 465 ? -22.268 -4.041 -18.663 1.00 41.31 465 PRO A C 1
ATOM 3628 O O . PRO A 1 465 ? -23.036 -3.150 -18.294 1.00 41.31 465 PRO A O 1
ATOM 3631 N N . GLY A 1 466 ? -21.172 -3.793 -19.375 1.00 37.56 466 GLY A N 1
ATOM 3632 C CA . GLY A 1 466 ? -20.909 -2.526 -20.035 1.00 37.56 466 GLY A CA 1
ATOM 3633 C C . GLY A 1 466 ? -21.937 -2.278 -21.138 1.00 37.56 466 GLY A C 1
ATOM 3634 O O . GLY A 1 466 ? -22.624 -3.195 -21.592 1.00 37.56 466 GLY A O 1
ATOM 3635 N N . ALA A 1 467 ? -22.023 -1.033 -21.607 1.00 43.06 467 ALA A N 1
ATOM 3636 C CA . ALA A 1 467 ? -22.867 -0.649 -22.743 1.00 43.06 467 ALA A CA 1
ATOM 3637 C C . ALA A 1 467 ? -22.615 -1.509 -24.008 1.00 43.06 467 ALA A C 1
ATOM 3639 O O . ALA A 1 467 ? -23.492 -1.621 -24.861 1.00 43.06 467 ALA A O 1
ATOM 3640 N N . GLU A 1 468 ? -21.464 -2.182 -24.085 1.00 40.53 468 GLU A N 1
ATOM 3641 C CA . GLU A 1 468 ? -21.124 -3.177 -25.105 1.00 40.53 468 GLU A CA 1
ATOM 3642 C C . GLU A 1 468 ? -21.991 -4.441 -25.061 1.00 40.53 468 GLU A C 1
ATOM 3644 O O . GLU A 1 468 ? -22.383 -4.900 -26.122 1.00 40.53 468 GLU A O 1
ATOM 3649 N N . VAL A 1 469 ? -22.399 -4.964 -23.896 1.00 41.41 469 VAL A N 1
ATOM 3650 C CA . VAL A 1 469 ? -23.258 -6.171 -23.816 1.00 41.41 469 VAL A CA 1
ATOM 3651 C C . VAL A 1 469 ? -24.660 -5.893 -24.376 1.00 41.41 469 VAL A C 1
ATOM 3653 O O . VAL A 1 469 ? -25.264 -6.745 -25.026 1.00 41.41 469 VAL A O 1
ATOM 3656 N N . LEU A 1 470 ? -25.167 -4.670 -24.190 1.00 47.09 470 LEU A N 1
ATOM 3657 C CA . LEU A 1 470 ? -26.410 -4.203 -24.818 1.00 47.09 470 LEU A CA 1
ATOM 3658 C C . LEU A 1 470 ? -26.262 -4.069 -26.343 1.00 47.09 470 LEU A C 1
ATOM 3660 O O . LEU A 1 470 ? -27.175 -4.446 -27.078 1.00 47.09 470 LEU A O 1
ATOM 3664 N N . ALA A 1 471 ? -25.106 -3.598 -26.817 1.00 48.31 471 ALA A N 1
ATOM 3665 C CA . ALA A 1 471 ? -24.797 -3.509 -28.241 1.00 48.31 471 ALA A CA 1
ATOM 3666 C C . ALA A 1 471 ? -24.580 -4.893 -28.885 1.00 48.31 471 ALA A C 1
ATOM 3668 O O . ALA A 1 471 ? -25.009 -5.105 -30.016 1.00 48.31 471 ALA A O 1
ATOM 3669 N N . GLU A 1 472 ? -23.981 -5.849 -28.171 1.00 42.84 472 GLU A N 1
ATOM 3670 C CA . GLU A 1 472 ? -23.736 -7.229 -28.614 1.00 42.84 472 GLU A CA 1
ATOM 3671 C C . GLU A 1 472 ? -25.056 -8.007 -28.770 1.00 42.84 472 GLU A C 1
ATOM 3673 O O . GLU A 1 472 ? -25.233 -8.737 -29.744 1.00 42.84 472 GLU A O 1
ATOM 3678 N N . VAL A 1 473 ? -26.033 -7.780 -27.879 1.00 47.69 473 VAL A N 1
ATOM 3679 C CA . VAL A 1 473 ? -27.403 -8.325 -27.984 1.00 47.69 473 VAL A CA 1
ATOM 3680 C C . VAL A 1 473 ? -28.153 -7.749 -29.196 1.00 47.69 473 VAL A C 1
ATOM 3682 O O . VAL A 1 473 ? -28.855 -8.486 -29.894 1.00 47.69 473 VAL A O 1
ATOM 3685 N N . GLU A 1 474 ? -27.990 -6.457 -29.502 1.00 47.19 474 GLU A N 1
ATOM 3686 C CA . GLU A 1 474 ? -28.560 -5.852 -30.718 1.00 47.19 474 GLU A CA 1
ATOM 3687 C C . GLU A 1 474 ? -27.848 -6.304 -32.004 1.00 47.19 474 GLU A C 1
ATOM 3689 O O . GLU A 1 474 ? -28.501 -6.483 -33.039 1.00 47.19 474 GLU A O 1
ATOM 3694 N N . ARG A 1 475 ? -26.533 -6.549 -31.941 1.00 45.50 475 ARG A N 1
ATOM 3695 C CA . ARG A 1 475 ? -25.705 -7.051 -33.051 1.00 45.50 475 ARG A CA 1
ATOM 3696 C C . ARG A 1 475 ? -26.008 -8.525 -33.354 1.00 45.50 475 ARG A C 1
ATOM 3698 O O . ARG A 1 475 ? -26.192 -8.878 -34.518 1.00 45.50 475 ARG A O 1
ATOM 3705 N N . ALA A 1 476 ? -26.196 -9.358 -32.328 1.00 44.66 476 ALA A N 1
ATOM 3706 C CA . ALA A 1 476 ? -26.631 -10.755 -32.449 1.00 44.66 476 ALA A CA 1
ATOM 3707 C C . ALA A 1 476 ? -28.019 -10.892 -33.101 1.00 44.66 476 ALA A C 1
ATOM 3709 O O . ALA A 1 476 ? -28.290 -11.862 -33.806 1.00 44.66 476 ALA A O 1
ATOM 3710 N N . ARG A 1 477 ? -28.887 -9.884 -32.945 1.00 45.78 477 ARG A N 1
ATOM 3711 C CA . ARG A 1 477 ? -30.200 -9.828 -33.606 1.00 45.78 477 ARG A CA 1
ATOM 3712 C C . ARG A 1 477 ? -30.113 -9.521 -35.109 1.00 45.78 477 ARG A C 1
ATOM 3714 O O . ARG A 1 477 ? -31.096 -9.736 -35.814 1.00 45.78 477 ARG A O 1
ATOM 3721 N N . ARG A 1 478 ? -28.975 -9.006 -35.596 1.00 45.03 478 ARG A N 1
ATOM 3722 C CA . ARG A 1 478 ? -28.784 -8.547 -36.986 1.00 45.03 478 ARG A CA 1
ATOM 3723 C C . ARG A 1 478 ? -27.676 -9.267 -37.768 1.00 45.03 478 ARG A C 1
ATOM 3725 O O . ARG A 1 478 ? -27.673 -9.138 -38.985 1.00 45.03 478 ARG A O 1
ATOM 3732 N N . GLY A 1 479 ? -26.757 -10.004 -37.133 1.00 43.75 479 GLY A N 1
ATOM 3733 C CA . GLY A 1 479 ? -25.502 -10.383 -37.803 1.00 43.75 479 GLY A CA 1
ATOM 3734 C C . GLY A 1 479 ? -24.807 -11.667 -37.353 1.00 43.75 479 GLY A C 1
ATOM 3735 O O . GLY A 1 479 ? -23.593 -11.644 -37.215 1.00 43.75 479 GLY A O 1
ATOM 3736 N N . GLY A 1 480 ? -25.527 -12.772 -37.134 1.00 40.69 480 GLY A N 1
ATOM 3737 C CA . GLY A 1 480 ? -24.951 -14.128 -37.241 1.00 40.69 480 GLY A CA 1
ATOM 3738 C C . GLY A 1 480 ? -23.690 -14.459 -36.418 1.00 40.69 480 GLY A C 1
ATOM 3739 O O . GLY A 1 480 ? -22.947 -15.350 -36.816 1.00 40.69 480 GLY A O 1
ATOM 3740 N N . GLY A 1 481 ? -23.424 -13.770 -35.303 1.00 39.91 481 GLY A N 1
ATOM 3741 C CA . GLY A 1 481 ? -22.327 -14.109 -34.388 1.00 39.91 481 GLY A CA 1
ATOM 3742 C C . GLY A 1 481 ? -22.610 -15.413 -33.632 1.00 39.91 481 GLY A C 1
ATOM 3743 O O . GLY A 1 481 ? -23.741 -15.646 -33.201 1.00 39.91 481 GLY A O 1
ATOM 3744 N N . SER A 1 482 ? -21.599 -16.270 -33.480 1.00 41.66 482 SER A N 1
ATOM 3745 C CA . SER A 1 482 ? -21.723 -17.580 -32.835 1.00 41.66 482 SER A CA 1
ATOM 3746 C C . SER A 1 482 ? -21.789 -17.455 -31.308 1.00 41.66 482 SER A C 1
ATOM 3748 O O . SER A 1 482 ? -20.767 -17.476 -30.627 1.00 41.66 482 SER A O 1
ATOM 3750 N N . PHE A 1 483 ? -23.003 -17.347 -30.777 1.00 45.69 483 PHE A N 1
ATOM 3751 C CA . PHE A 1 483 ? -23.321 -17.724 -29.400 1.00 45.69 483 PHE A CA 1
ATOM 3752 C C . PHE A 1 483 ? -23.987 -19.102 -29.427 1.00 45.69 483 PHE A C 1
ATOM 3754 O O . PHE A 1 483 ? -24.818 -19.363 -30.302 1.00 45.69 483 PHE A O 1
ATOM 3761 N N . GLU A 1 484 ? -23.676 -19.977 -28.470 1.00 45.06 484 GLU A N 1
ATOM 3762 C CA . GLU A 1 484 ? -24.424 -21.227 -28.323 1.00 45.06 484 GLU A CA 1
ATOM 3763 C C . GLU A 1 484 ? -25.777 -20.943 -27.656 1.00 45.06 484 GLU A C 1
ATOM 3765 O O . GLU A 1 484 ? -25.878 -20.469 -26.520 1.00 45.06 484 GLU A O 1
ATOM 3770 N N . VAL A 1 485 ? -26.856 -21.206 -28.395 1.00 49.28 485 VAL A N 1
ATOM 3771 C CA . VAL A 1 485 ? -28.216 -21.173 -27.853 1.00 49.28 485 VAL A CA 1
ATOM 3772 C C . VAL A 1 485 ? -28.452 -22.492 -27.133 1.00 49.28 485 VAL A C 1
ATOM 3774 O O . VAL A 1 485 ? -28.714 -23.514 -27.766 1.00 49.28 485 VAL A O 1
ATOM 3777 N N . VAL A 1 486 ? -28.376 -22.469 -25.806 1.00 54.44 486 VAL A N 1
ATOM 3778 C CA . VAL A 1 486 ? -28.621 -23.656 -24.981 1.00 54.44 486 VAL A CA 1
ATOM 3779 C C . VAL A 1 486 ? -30.091 -23.741 -24.575 1.00 54.44 486 VAL A C 1
ATOM 3781 O O . VAL A 1 486 ? -30.788 -22.737 -24.398 1.00 54.44 486 VAL A O 1
ATOM 3784 N N . THR A 1 487 ? -30.594 -24.963 -24.423 1.00 56.31 487 THR A N 1
ATOM 3785 C CA . THR A 1 487 ? -31.956 -25.197 -23.928 1.00 56.31 487 THR A CA 1
ATOM 3786 C C . THR A 1 487 ? -31.949 -25.377 -22.412 1.00 56.31 487 THR A C 1
ATOM 3788 O O . THR A 1 487 ? -30.946 -25.778 -21.826 1.00 56.31 487 THR A O 1
ATOM 3791 N N . ALA A 1 488 ? -33.091 -25.150 -21.756 1.00 57.66 488 ALA A N 1
ATOM 3792 C CA . ALA A 1 488 ? -33.231 -25.480 -20.334 1.00 57.66 488 ALA A CA 1
ATOM 3793 C C . ALA A 1 488 ? -32.950 -26.973 -20.048 1.00 57.66 488 ALA A C 1
ATOM 3795 O O . ALA A 1 488 ? -32.456 -27.304 -18.979 1.00 57.66 488 ALA A O 1
ATOM 3796 N N . ALA A 1 489 ? -33.207 -27.861 -21.017 1.00 59.62 489 ALA A N 1
ATOM 3797 C CA . ALA A 1 489 ? -32.907 -29.286 -20.899 1.00 59.62 489 ALA A CA 1
ATOM 3798 C C . ALA A 1 489 ? -31.396 -29.579 -20.861 1.00 59.62 489 ALA A C 1
ATOM 3800 O O . ALA A 1 489 ? -30.975 -30.485 -20.152 1.00 59.62 489 ALA A O 1
ATOM 3801 N N . TRP A 1 490 ? -30.578 -28.789 -21.560 1.00 63.78 490 TRP A N 1
ATOM 3802 C CA . TRP A 1 490 ? -29.119 -28.916 -21.509 1.00 63.78 490 TRP A CA 1
ATOM 3803 C C . TRP A 1 490 ? -28.563 -28.530 -20.129 1.00 63.78 490 TRP A C 1
ATOM 3805 O O . TRP A 1 490 ? -27.720 -29.226 -19.574 1.00 63.78 490 TRP A O 1
ATOM 3815 N N . VAL A 1 491 ? -29.115 -27.482 -19.506 1.00 63.34 491 VAL A N 1
ATOM 3816 C CA . VAL A 1 491 ? -28.770 -27.101 -18.121 1.00 63.34 491 VAL A CA 1
ATOM 3817 C C . VAL A 1 491 ? -29.147 -28.211 -17.125 1.00 63.34 491 VAL A C 1
ATOM 3819 O O . VAL A 1 491 ? -28.430 -28.442 -16.145 1.00 63.34 491 VAL A O 1
ATOM 3822 N N . ASP A 1 492 ? -30.248 -28.928 -17.377 1.00 64.00 492 ASP A N 1
ATOM 3823 C CA . ASP A 1 492 ? -30.639 -30.126 -16.618 1.00 64.00 492 ASP A CA 1
ATOM 3824 C C . ASP A 1 492 ? -29.638 -31.266 -16.792 1.00 64.00 492 ASP A C 1
ATOM 3826 O O . ASP A 1 492 ? -29.278 -31.921 -15.812 1.00 64.00 492 ASP A O 1
ATOM 3830 N N . GLU A 1 493 ? -29.135 -31.478 -17.999 1.00 63.97 493 GLU A N 1
ATOM 3831 C CA . GLU A 1 493 ? -28.122 -32.491 -18.276 1.00 63.97 493 GLU A CA 1
ATOM 3832 C C . GLU A 1 493 ? -26.797 -32.188 -17.562 1.00 63.97 493 GLU A C 1
ATOM 3834 O O . GLU A 1 493 ? -26.297 -33.048 -16.835 1.00 63.97 493 GLU A O 1
ATOM 3839 N N . CYS A 1 494 ? -26.296 -30.949 -17.632 1.00 62.41 494 CYS A N 1
ATOM 3840 C CA . CYS A 1 494 ? -25.101 -30.526 -16.890 1.00 62.41 494 CYS A CA 1
ATOM 3841 C C . CYS A 1 494 ? -25.231 -30.787 -15.382 1.00 62.41 494 CYS A C 1
ATOM 3843 O O . CYS A 1 494 ? -24.286 -31.241 -14.740 1.00 62.41 494 CYS A O 1
ATOM 3845 N N . SER A 1 495 ? -26.419 -30.558 -14.812 1.00 64.12 495 SER A N 1
ATOM 3846 C CA . SER A 1 495 ? -26.668 -30.822 -13.389 1.00 64.12 495 SER A CA 1
ATOM 3847 C C . SER A 1 495 ? -26.643 -32.309 -13.026 1.00 64.12 495 SER A C 1
ATOM 3849 O O . SER A 1 495 ? -26.210 -32.661 -11.931 1.00 64.12 495 SER A O 1
ATOM 3851 N N . ARG A 1 496 ? -27.059 -33.192 -13.945 1.00 63.41 496 ARG A N 1
ATOM 3852 C CA . ARG A 1 496 ? -27.052 -34.649 -13.738 1.00 63.41 496 ARG A CA 1
ATOM 3853 C C . ARG A 1 496 ? -25.650 -35.233 -13.853 1.00 63.41 496 ARG A C 1
ATOM 3855 O O . ARG A 1 496 ? -25.319 -36.147 -13.105 1.00 63.41 496 ARG A O 1
ATOM 3862 N N . VAL A 1 497 ? -24.830 -34.690 -14.752 1.00 58.66 497 VAL A N 1
ATOM 3863 C CA . VAL A 1 497 ? -23.424 -35.095 -14.917 1.00 58.66 497 VAL A CA 1
ATOM 3864 C C . VAL A 1 497 ? -22.571 -34.641 -13.722 1.00 58.66 497 VAL A C 1
ATOM 3866 O O . VAL A 1 497 ? -21.607 -35.311 -13.367 1.00 58.66 497 VAL A O 1
ATOM 3869 N N . CYS A 1 498 ? -22.952 -33.550 -13.049 1.00 53.62 498 CYS A N 1
ATOM 3870 C CA . CYS A 1 498 ? -22.259 -33.016 -11.871 1.00 53.62 498 CYS A CA 1
ATOM 3871 C C . CYS A 1 498 ? -22.757 -33.545 -10.506 1.00 53.62 498 CYS A C 1
ATOM 3873 O O . CYS A 1 498 ? -22.457 -32.929 -9.483 1.00 53.62 498 CYS A O 1
ATOM 3875 N N . ALA A 1 499 ? -23.492 -34.664 -10.449 1.00 40.44 499 ALA A N 1
ATOM 3876 C CA . ALA A 1 499 ? -23.884 -35.289 -9.178 1.00 40.44 499 ALA A CA 1
ATOM 3877 C C . ALA A 1 499 ? -22.647 -35.635 -8.303 1.00 40.44 499 ALA A C 1
ATOM 3879 O O . ALA A 1 499 ? -21.579 -35.931 -8.842 1.00 40.44 499 ALA A O 1
ATOM 3880 N N . PRO A 1 500 ? -22.746 -35.559 -6.960 1.00 40.81 500 PRO A N 1
ATOM 3881 C CA . PRO A 1 500 ? -21.592 -35.379 -6.083 1.00 40.81 500 PRO A CA 1
ATOM 3882 C C . PRO A 1 500 ? -20.652 -36.586 -6.113 1.00 40.81 500 PRO A C 1
ATOM 3884 O O . PRO A 1 500 ? -20.984 -37.659 -5.620 1.00 40.81 500 PRO A O 1
ATOM 3887 N N . VAL A 1 501 ? -19.428 -36.373 -6.600 1.00 35.81 501 VAL A N 1
ATOM 3888 C CA . VAL A 1 501 ? -18.299 -37.316 -6.456 1.00 35.81 501 VAL A CA 1
ATOM 3889 C C . VAL A 1 501 ? -17.737 -37.306 -5.019 1.00 35.81 501 VAL A C 1
ATOM 3891 O O . VAL A 1 501 ? -16.727 -37.932 -4.734 1.00 35.81 501 VAL A O 1
ATOM 3894 N N . TYR A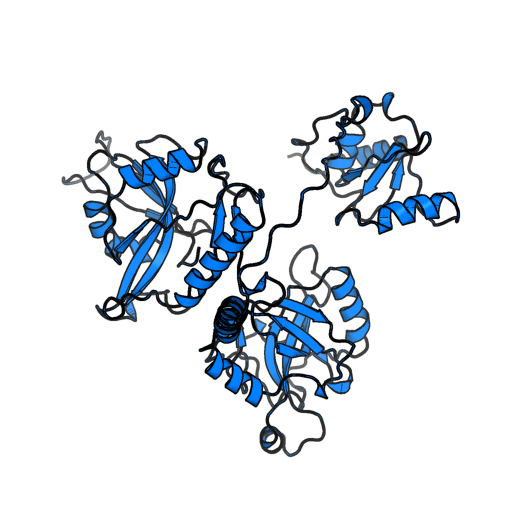 1 502 ? -18.401 -36.638 -4.071 1.00 34.22 502 TYR A N 1
ATOM 3895 C CA . TYR A 1 502 ? -18.003 -36.639 -2.665 1.00 34.22 502 TYR A CA 1
ATOM 3896 C C . TYR A 1 502 ? -19.208 -36.793 -1.736 1.00 34.22 502 TYR A C 1
ATOM 3898 O O . TYR A 1 502 ? -19.923 -35.830 -1.461 1.00 34.22 502 TYR A O 1
ATOM 3906 N N . ALA A 1 503 ? -19.389 -38.014 -1.237 1.00 23.48 503 ALA A N 1
ATOM 3907 C CA . ALA A 1 503 ? -19.989 -38.312 0.059 1.00 23.48 503 ALA A CA 1
ATOM 3908 C C . ALA A 1 503 ? -19.565 -39.726 0.502 1.00 23.48 503 ALA A C 1
ATOM 3910 O O . ALA A 1 503 ? -19.652 -40.641 -0.320 1.00 23.48 503 ALA A O 1
ATOM 3911 N N . PRO A 1 504 ? -19.302 -39.964 1.797 1.00 33.19 504 PRO A N 1
ATOM 3912 C CA . PRO A 1 504 ? -18.460 -39.224 2.744 1.00 33.19 504 PRO A CA 1
ATOM 3913 C C . PRO A 1 504 ? -16.958 -39.493 2.552 1.00 33.19 504 PRO A C 1
ATOM 3915 O O . PRO A 1 504 ? -16.602 -40.592 2.071 1.00 33.19 504 PRO A O 1
#

Secondary structure (DSSP, 8-state):
--SSSEEEEEEE--------S----------EEEE-TT--B-HHHHHHHHHHHHHHHB-TT--EEEEEEEEEEEETTT-PBPPTTTTT-GGGS-TTEEEEEEEEEEEEETTEE-TTS-HHHHHHHHHHHB--BTTTEEEPP-----SSSHHHHHHHHHHHHHHHHTT---EEEE-TT----TT---TTEEEE-GGGSTTSS-EEEEEEEEEEEBPSTTTBTSEEEEEEEEEPPTTHHHHTTS-SS--EEEEEEE--SS-HHHHHHHHHHHGGGEEE--TTS--GGGTT---SSGGGS-SEEE-GGG--EEEEE-SEEES--GGGTTT--EEES-EEEEE-TT--GGGSPBHHHHHHHHHHTTT-TT--HHHHHHHHHHHHS---PPP----PPPPPPPPPGGGS-SS--TT------TTTT--EEE-S-GGG-TTHHHHHHHTT-EEE----TT--EEEE-SS---HHHHHHHHHHTTS----EEE-HHHHHHHHHHT--S---

pLDDT: mean 71.08, std 22.32, range [20.92, 98.38]

Solvent-accessible surface area (backbone atoms only — not comparable to full-atom values): 29462 Å² total; per-residue (Å²): 141,77,45,63,42,47,31,44,35,47,35,57,57,78,79,88,82,88,87,86,86,83,87,80,88,91,73,96,68,84,54,75,42,32,23,27,72,87,70,44,81,40,32,92,79,44,36,86,83,40,49,66,56,48,67,71,24,42,42,88,90,61,46,21,37,23,38,36,32,29,37,36,39,27,33,67,85,79,69,42,71,62,62,92,84,76,68,81,54,67,88,85,44,64,93,55,52,37,68,20,39,36,36,72,44,35,44,30,50,61,86,39,77,33,35,86,41,32,40,51,59,28,50,55,48,42,62,69,46,38,53,71,39,89,74,38,35,40,68,61,89,83,80,91,72,67,72,93,49,74,66,33,54,50,55,51,52,53,51,39,52,55,31,35,77,71,70,46,79,45,47,73,48,65,47,52,79,33,56,58,60,90,89,65,84,61,87,50,62,43,78,49,38,37,73,74,40,93,86,40,37,54,69,47,39,27,24,39,42,25,29,27,67,22,75,57,98,90,32,52,94,39,70,46,29,32,33,27,23,27,34,44,57,79,71,50,27,68,78,64,76,50,69,92,57,79,45,26,24,44,33,40,68,40,66,46,58,68,54,74,68,56,48,49,54,51,44,70,61,42,58,84,61,48,39,77,58,42,92,92,64,68,64,70,40,38,64,76,52,62,58,70,46,77,88,59,56,50,56,26,33,39,55,55,87,76,38,53,26,32,32,29,33,27,50,28,50,45,70,84,26,72,66,16,36,83,60,31,33,33,58,40,76,40,26,38,72,42,77,34,85,92,34,56,59,86,63,28,37,43,45,66,57,54,53,50,50,32,64,76,36,74,23,27,31,30,47,50,62,66,59,57,51,48,56,52,52,60,52,72,70,57,70,91,81,80,91,77,85,90,81,86,88,81,86,87,84,80,85,61,80,88,74,58,74,95,63,86,60,89,83,64,65,66,78,45,58,85,38,62,87,47,62,33,42,37,62,56,77,60,92,77,51,90,61,55,73,55,51,41,32,24,28,46,28,37,86,43,76,63,97,53,102,72,47,51,38,37,35,46,66,82,81,80,86,47,76,59,56,62,48,48,56,57,42,53,75,74,60,83,62,94,62,59,74,43,47,71,67,53,59,52,49,56,55,63,75,63,56,77,95,76,79,135

Sequence (504 aa):
GRGAGDAEARWRQRSANYELGKSGSGGGGFRAEWWSRSRKDASHLYGESMEDVLCECVREDVTSLLLDGEMMVVDLETGRYLPFGENRSLKDFGTSMRHCFVAFDLLLYNGRSMTGATLAERSELLRKAVRTKQHALTLIERFEVGERGAGATTAVMRQLDVMMSRGLEGVVFKSLSSKYDPGSRDKSWIKLKPDFVDGMGDTLDLLILGGYYGEGRRRSGAVSTFLMGVRAPPEAAKRVGGAAHPLFYPFCKVGTGYSLPQLRELRERLMPVSHEWKNSRRPAHLCHWEPSKRDDIPDYWFEPEASVVLELTAFEIITPSESFLPANYTLRFPRVKRVRYDKGWEGAETFERVVELFKECDGRLSANKRRAEEIAASRASAGPAAKKRAAGVAPTVGVPWHLKLSADLANTAVECYALDGVVAVVKGTLSRRPGVETQIKRLGGKVHKNMTSLTTHLVDVDEAPGAEVLAEVERARRGGGSFEVVTAAWVDECSRVCAPVYAP

InterPro domains:
  IPR001357 BRCT domain [PS50172] (419-494)
  IPR012309 DNA ligase, ATP-dependent, C-terminal [PF04679] (220-343)
  IPR012310 DNA ligase, ATP-dependent, central [PF01068] (32-193)
  IPR012310 DNA ligase, ATP-dependent, central [PS50160] (100-232)
  IPR012340 Nucleic acid-binding, OB-fold [G3DSA:2.40.50.140] (196-364)
  IPR012340 Nucleic acid-binding, OB-fold [SSF50249] (201-359)
  IPR029710 DNA ligase 4 [PTHR45997] (31-495)
  IPR036420 BRCT domain superfamily [G3DSA:3.40.50.10190] (415-501)
  IPR036420 BRCT domain superfamily [SSF52113] (410-496)

Foldseek 3Di:
DAADFFWWKWWAFDPDDDDDDDDDDDDRDTDIWIAGPVRDTPCVQCVVQQRVVCVVWFDPPWRIWIFGWHKFKAFQVVRATDDPPPGDHCVVPPPRIGIETATEFIQDTNRDGCLAPFSLVGRVVVPVGTHDDRRHYHYDDDDDQDDDDPRSVVVQVVVQLVCLVSVHFFDWAADRRDGHDPPDPDPRIDTDGLLPDVPFFDKFWWWFFFFAQDDDDPGHPATQKTFTWAFEDPCLQVLLVHPPAGATFGAEMERAADDPVVSVVQCVQFVVQKDADDPVDHDSSNSPDDQPDPVLGGRIGGGQQSIWIFIKGAFFKDAQDSRGPPLRIYGHPIHGNDTPPVDGSVPGHHSVVVVVVCVCCVGGRSNNPVVVVVVVVVVVPDDDDDDDDDDDDDDDDDDDPVPDDPDDLVPQDAQAQQCPPAWEWEWDDCVVPPPLCSLCVNNPWHWDADDDPTTGTITDDDDDDDVVVVVVVVCVVPPDDDHDHDYSVVSVVSSVVPDDPDDD

Mean predicted aligned error: 18.16 Å